Protein AF-A0A232EVD4-F1 (afdb_monomer)

pLDDT: mean 74.86, std 18.48, range [28.95, 96.19]

Foldseek 3Di:
DDDDDDDDDDDDDDDDDDDPVVVVVVVVVVVPDPPVVNVVLVVLVVLLVVLVVVLQVLCVVLLLQLPCPVPDPVSVVVNVVLLVLLLVVLVLLQVLLVVVVVPLLSNLLSNLSSLLSVLLSLLSVLSVVLSVLNCLLCPVLVVVLVVQCVDPVLSCLLSVCSVVLSVVLCVLLVVLVVVLCCVLVVLVVLLVVVVVLVVVVVVVVVVVVVVCVVCVVVVNNDDPVVVVVCCVNVVSVVVVVVCPPCSNHNRPGDDPDDDDRPDPVVVVVSVSVSVSSVSSSSSVSNSVSSLSSSVSSLSSLVSVLVVLVVPQDPPDPCNVVSVVVSVVSVVSSVSSVVSSCSSCVVSVLSCVLSVQSSVLSVVQVQQVVLVVVLVCLVPDPQVPPPDPVSVVVSVVVNPDDRPQDDDVVPDGRDVVVNVVSVVVSVVVVVVVVVVVVVVVVVVVD

InterPro domains:
  IPR004117 Olfactory receptor, insect [PF02949] (255-365)
  IPR004117 Olfactory receptor, insect [PF02949] (368-425)
  IPR004117 Olfactory receptor, insect [PTHR21137] (57-365)

Organism: NCBI:txid543379

Mean predicted aligned error: 14.46 Å

Sequence (445 aa):
MCEGHPDSMSSPLIPQHSSPQSIALRQSKSSTSKCPLKGVMEAKLAKYARYQNVVRRLLLFSGIWPHLEDTCRLYRVLTFSATFVIAALGTKIFAYCIDNIDHVSLFAKGMSVAFSFYTSVLKVLCYLVYRKDLVMLNDCLGRRFEDELKREDRRPLLLRSISVYTRFMYIVAGLTAAALVFYTLVPLMFIFKYKKLIQIYQARKSLVAQLRGLLRRKGKPTIPTFLKNYNFTARTRVFISKHTEPDNIPPQGRYPFAVEPGGRVYWCVCFVESISIVFVWNVVCSVDNAFGLHSFRMCGLLRSLADRFAKLQPDDPGYIVEMRDCVMTHQLLLRSKEALQRVYGLVVLWTYVTSAIIMCSILYQADQQSEECQNAIYTSNWPGSGDLRLMKDVLIIQSQRTIVLRANGFFIVSMEMFEKVARVARIIVNTTISYFFLLQAVEEK

Secondary structure (DSSP, 8-state):
-------------PPPPPPTHHHHHHHHSSSS---HHHHHHHHHHHHHHHHHHHHHHHHHHTT--TTTTSS-HHHHHHHHHHHHHHHHHHHHHHHHHHHTTT-HHHHHHHHHHHHHHHHHHHHHHHHHHTHHHHHIIIIIHHHHHHHHHHSTTTHHHHGGGHHHHHHHHHHHHHHHHHHHHHHHHHHHHHHHHHHHHHHHHHHHHHHHHHHHHHHHHTT--S--HHHHS-THHHHHHHHHHHHSSTTSS---PPPSS---TTSHHHHHHHHHHHHHHHHHHHHHHHHHHHHHHHHHHHHHHHHHHHHHHHH--TT-TTHHHHHHHHHHHHHHHHHHHHHHHHHHHHHHHHHHHHHHHHHHHHHHHHHHHHHHHHHHHHTSSGGGS--HHHHHHHHHHHTSPP---EETTTEE-SHHHHHHHHHHHHHHHHHHHHHHHHHHHHHT-

Radius of gyration: 35.61 Å; Cα contacts (8 Å, |Δi|>4): 275; chains: 1; bounding box: 92×67×139 Å

Nearest PDB structures (foldseek):
  7n6g-assembly1_3Q  TM=1.815E-01  e=6.193E-01  Chlamydomonas reinhardtii
  7sqc-assembly1_1J  TM=1.455E-01  e=8.382E-01  Chlamydomonas reinhardtii
  7x1w-assembly1_A  TM=1.530E-01  e=3.201E+00  Homo sapiens
  8tid-assembly1_C  TM=1.587E-01  e=3.973E+00  Tetrahymena thermophila

Structure (mmCIF, N/CA/C/O backbone):
data_AF-A0A232EVD4-F1
#
_entry.id   AF-A0A232EVD4-F1
#
loop_
_atom_site.group_PDB
_atom_site.id
_atom_site.type_symbol
_atom_site.label_atom_id
_atom_site.label_alt_id
_atom_site.label_comp_id
_atom_site.label_asym_id
_atom_site.label_entity_id
_atom_site.label_seq_id
_atom_site.pdbx_PDB_ins_code
_atom_site.Cartn_x
_atom_site.Cartn_y
_atom_site.Cartn_z
_atom_site.occupancy
_atom_site.B_iso_or_equiv
_atom_site.auth_seq_id
_atom_site.auth_comp_id
_atom_site.auth_asym_id
_atom_site.auth_atom_id
_atom_site.pdbx_PDB_model_num
ATOM 1 N N . MET A 1 1 ? -36.253 42.141 71.930 1.00 34.44 1 MET A N 1
ATOM 2 C CA . MET A 1 1 ? -36.792 43.499 71.727 1.00 34.44 1 MET A CA 1
ATOM 3 C C . MET A 1 1 ? -38.056 43.346 70.894 1.00 34.44 1 MET A C 1
ATOM 5 O O . MET A 1 1 ? -37.948 43.015 69.726 1.00 34.44 1 MET A O 1
ATOM 9 N N . CYS A 1 2 ? -39.187 43.461 71.592 1.00 31.09 2 CYS A N 1
ATOM 10 C CA . CYS A 1 2 ? -40.578 43.700 71.185 1.00 31.09 2 CYS A CA 1
ATOM 11 C C . CYS A 1 2 ? -41.295 42.798 70.153 1.00 31.09 2 CYS A C 1
ATOM 13 O O . CYS A 1 2 ? -40.899 42.668 69.001 1.00 31.09 2 CYS A O 1
ATOM 15 N N . GLU A 1 3 ? -42.407 42.243 70.646 1.00 30.56 3 GLU A N 1
ATOM 16 C CA . GLU A 1 3 ? -43.472 41.452 70.017 1.00 30.56 3 GLU A CA 1
ATOM 17 C C . GLU A 1 3 ? -44.400 42.259 69.082 1.00 30.56 3 GLU A C 1
ATOM 19 O O . GLU A 1 3 ? -44.455 43.485 69.178 1.00 30.56 3 GLU A O 1
ATOM 24 N N . GLY A 1 4 ? -45.232 41.553 68.290 1.00 28.95 4 GLY A N 1
ATOM 25 C CA . GLY A 1 4 ? -46.562 42.051 67.887 1.00 28.95 4 GLY A CA 1
ATOM 26 C C . GLY A 1 4 ? -47.154 41.542 66.554 1.00 28.95 4 GLY A C 1
ATOM 27 O O . GLY A 1 4 ? -46.957 42.197 65.545 1.00 28.95 4 GLY A O 1
ATOM 28 N N . HIS A 1 5 ? -47.856 40.395 66.598 1.00 30.91 5 HIS A N 1
ATOM 29 C CA . HIS A 1 5 ? -49.174 39.970 66.023 1.00 30.91 5 HIS A CA 1
ATOM 30 C C . HIS A 1 5 ? -49.820 40.575 64.708 1.00 30.91 5 HIS A C 1
ATOM 32 O O . HIS A 1 5 ? -49.232 41.458 64.104 1.00 30.91 5 HIS A O 1
ATOM 38 N N . PRO A 1 6 ? -50.969 40.063 64.162 1.00 46.19 6 PRO A N 1
ATOM 39 C CA . PRO A 1 6 ? -51.063 39.378 62.850 1.00 46.19 6 PRO A CA 1
ATOM 40 C C . PRO A 1 6 ? -52.051 39.982 61.793 1.00 46.19 6 PRO A C 1
ATOM 42 O O . PRO A 1 6 ? -52.660 41.022 62.012 1.00 46.19 6 PRO A O 1
ATOM 45 N N . ASP A 1 7 ? -52.217 39.240 60.681 1.00 30.05 7 ASP A N 1
ATOM 46 C CA . ASP A 1 7 ? -53.308 39.182 59.673 1.00 30.05 7 ASP A CA 1
ATOM 47 C C . ASP A 1 7 ? -53.546 40.312 58.638 1.00 30.05 7 ASP A C 1
ATOM 49 O O . ASP A 1 7 ? -53.978 41.415 58.951 1.00 30.05 7 ASP A O 1
ATOM 53 N N . SER A 1 8 ? -53.425 39.966 57.340 1.00 29.25 8 SER A N 1
ATOM 54 C CA . SER A 1 8 ? -54.457 40.242 56.310 1.00 29.25 8 SER A CA 1
ATOM 55 C C . SER A 1 8 ? -54.196 39.524 54.966 1.00 29.25 8 SER A C 1
ATOM 57 O O . SER A 1 8 ? -53.080 39.450 54.457 1.00 29.25 8 SER A O 1
ATOM 59 N N . MET A 1 9 ? -55.283 38.981 54.407 1.00 29.12 9 MET A N 1
ATOM 60 C CA . MET A 1 9 ? -55.438 38.299 53.114 1.00 29.12 9 MET A CA 1
ATOM 61 C C . MET A 1 9 ? -55.122 39.183 51.893 1.00 29.12 9 MET A C 1
ATOM 63 O O . MET A 1 9 ? -55.595 40.312 51.805 1.00 29.12 9 MET A O 1
ATOM 67 N N . SER A 1 10 ? -54.487 38.606 50.865 1.00 29.86 10 SER A N 1
ATOM 68 C CA . SER A 1 10 ? -54.728 38.971 49.456 1.00 29.86 10 SER A CA 1
ATOM 69 C C . SER A 1 10 ? -54.331 37.838 48.489 1.00 29.86 10 SER A C 1
ATOM 71 O O . SER A 1 10 ? -53.238 37.283 48.553 1.00 29.86 10 SER A O 1
ATOM 73 N N . SER A 1 11 ? -55.271 37.465 47.615 1.00 30.19 11 SER A N 1
ATOM 74 C CA . SER A 1 11 ? -55.182 36.420 46.578 1.00 30.19 11 SER A CA 1
ATOM 75 C C . SER A 1 11 ? -54.324 36.830 45.370 1.00 30.19 11 SER A C 1
ATOM 77 O O . SER A 1 11 ? -54.204 38.025 45.094 1.00 30.19 11 SER A O 1
ATOM 79 N N . PRO A 1 12 ? -53.896 35.865 44.525 1.00 33.97 12 PRO A N 1
ATOM 80 C CA . PRO A 1 12 ? -53.888 36.136 43.084 1.00 33.97 12 PRO A CA 1
ATOM 81 C C . PRO A 1 12 ? -54.391 34.994 42.171 1.00 33.97 12 PRO A C 1
ATOM 83 O O . PRO A 1 12 ? -53.989 33.840 42.271 1.00 33.97 12 PRO A O 1
ATOM 86 N N . LEU A 1 13 ? -55.272 35.420 41.258 1.00 30.92 13 LEU A N 1
ATOM 87 C CA . LEU A 1 13 ? -55.507 35.072 39.845 1.00 30.92 13 LEU A CA 1
ATOM 88 C C . LEU A 1 13 ? -55.206 33.669 39.258 1.00 30.92 13 LEU A C 1
ATOM 90 O O . LEU A 1 13 ? -54.075 33.203 39.166 1.00 30.92 13 LEU A O 1
ATOM 94 N N . ILE A 1 14 ? -56.270 33.126 38.655 1.00 31.11 14 ILE A N 1
ATOM 95 C CA . ILE A 1 14 ? -56.362 32.008 37.698 1.00 31.11 14 ILE A CA 1
ATOM 96 C C . ILE A 1 14 ? -55.798 32.419 36.314 1.00 31.11 14 ILE A C 1
ATOM 98 O O . ILE A 1 14 ? -56.108 33.525 35.863 1.00 31.11 14 ILE A O 1
ATOM 102 N N . PRO A 1 15 ? -55.080 31.554 35.563 1.00 34.56 15 PRO A N 1
ATOM 103 C CA . PRO A 1 15 ? -54.755 31.807 34.160 1.00 34.56 15 PRO A CA 1
ATOM 104 C C . PRO A 1 15 ? -55.830 31.276 33.194 1.00 34.56 15 PRO A C 1
ATOM 106 O O . PRO A 1 15 ? -56.307 30.147 33.308 1.00 34.56 15 PRO A O 1
ATOM 109 N N . GLN A 1 16 ? -56.183 32.112 32.213 1.00 31.11 16 GLN A N 1
ATOM 110 C CA . GLN A 1 16 ? -57.160 31.839 31.158 1.00 31.11 16 GLN A CA 1
ATOM 111 C C . GLN A 1 16 ? -56.674 30.843 30.087 1.00 31.11 16 GLN A C 1
ATOM 113 O O . GLN A 1 16 ? -55.504 30.792 29.707 1.00 31.11 16 GLN A O 1
ATOM 118 N N . HIS A 1 17 ? -57.653 30.100 29.569 1.00 36.91 17 HIS A N 1
ATOM 119 C CA . HIS A 1 17 ? -57.640 29.168 28.440 1.00 36.91 17 HIS A CA 1
ATOM 120 C C . HIS A 1 17 ? -56.972 29.732 27.166 1.00 36.91 17 HIS A C 1
ATOM 122 O O . HIS A 1 17 ? -57.356 30.790 26.670 1.00 36.91 17 HIS A O 1
ATOM 128 N N . SER A 1 18 ? -56.042 28.979 26.568 1.00 32.09 18 SER A N 1
ATOM 129 C CA . SER A 1 18 ? -55.490 29.241 25.227 1.00 32.09 18 SER A CA 1
ATOM 130 C C . SER A 1 18 ? -56.199 28.391 24.160 1.00 32.09 18 SER A C 1
ATOM 132 O O . SER A 1 18 ? -56.561 27.239 24.400 1.00 32.09 18 SER A O 1
ATOM 134 N N . SER A 1 19 ? -56.460 28.986 22.989 1.00 38.88 19 SER A N 1
ATOM 135 C CA . SER A 1 19 ? -57.343 28.437 21.949 1.00 38.88 19 SER A CA 1
ATOM 136 C C . SER A 1 19 ? -56.671 27.389 21.026 1.00 38.88 19 SER A C 1
ATOM 138 O O . SER A 1 19 ? -55.455 27.455 20.791 1.00 38.88 19 SER A O 1
ATOM 140 N N . PRO A 1 20 ? -57.444 26.456 20.422 1.00 41.91 20 PRO A N 1
ATOM 141 C CA . PRO A 1 20 ? -56.928 25.300 19.664 1.00 41.91 20 PRO A CA 1
ATOM 142 C C . PRO A 1 20 ? -56.187 25.632 18.357 1.00 41.91 20 PRO A C 1
ATOM 144 O O . PRO A 1 20 ? -55.431 24.809 17.842 1.00 41.91 20 PRO A O 1
ATOM 147 N N . GLN A 1 21 ? -56.365 26.837 17.806 1.00 35.56 21 GLN A N 1
ATOM 148 C CA . GLN A 1 21 ? -55.749 27.232 16.530 1.00 35.56 21 GLN A CA 1
ATOM 149 C C . GLN A 1 21 ? -54.246 27.542 16.660 1.00 35.56 21 GLN A C 1
ATOM 151 O O . GLN A 1 21 ? -53.493 27.398 15.696 1.00 35.56 21 GLN A O 1
ATOM 156 N N . SER A 1 22 ? -53.778 27.887 17.865 1.00 36.31 22 SER A N 1
ATOM 157 C CA . SER A 1 22 ? -52.359 28.164 18.138 1.00 36.31 22 SER A CA 1
ATOM 158 C C . SER A 1 22 ? -51.483 26.900 18.149 1.00 36.31 22 SER A C 1
ATOM 160 O O . SER A 1 22 ? -50.285 26.966 17.867 1.00 36.31 22 SER A O 1
ATOM 162 N N . ILE A 1 23 ? -52.086 25.734 18.407 1.00 44.31 23 ILE A N 1
ATOM 1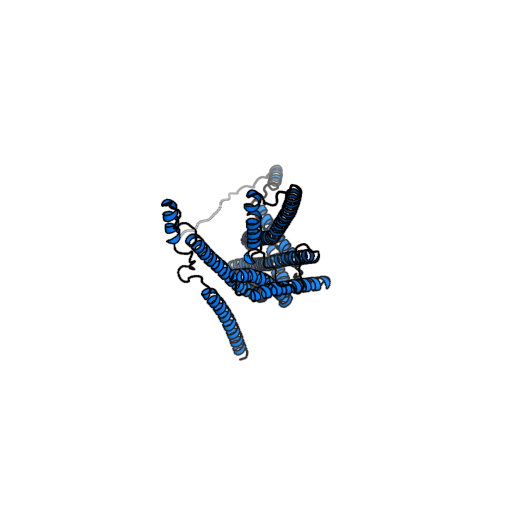63 C CA . ILE A 1 23 ? -51.396 24.439 18.476 1.00 44.31 23 ILE A CA 1
ATOM 164 C C . ILE A 1 23 ? -51.203 23.857 17.066 1.00 44.31 23 ILE A C 1
ATOM 166 O O . ILE A 1 23 ? -50.117 23.367 16.745 1.00 44.31 23 ILE A O 1
ATOM 170 N N . ALA A 1 24 ? -52.195 24.005 16.181 1.00 37.28 24 ALA A N 1
ATOM 171 C CA . ALA A 1 24 ? -52.121 23.516 14.801 1.00 37.28 24 ALA A CA 1
ATOM 172 C C . ALA A 1 24 ? -51.060 24.256 13.957 1.00 37.28 24 ALA A C 1
ATOM 174 O O . ALA A 1 24 ? -50.328 23.631 13.186 1.00 37.28 24 ALA A O 1
ATOM 175 N N . LEU A 1 25 ? -50.884 25.571 14.157 1.00 35.69 25 LEU A N 1
ATOM 176 C CA . LEU A 1 25 ? -49.838 26.343 13.467 1.00 35.69 25 LEU A CA 1
ATOM 177 C C . LEU A 1 25 ? -48.421 26.085 14.013 1.00 35.69 25 LEU A C 1
ATOM 179 O O . LEU A 1 25 ? -47.433 26.336 13.318 1.00 35.69 25 LEU A O 1
ATOM 183 N N . ARG A 1 26 ? -48.302 25.566 15.243 1.00 36.09 26 ARG A N 1
ATOM 184 C CA . ARG A 1 26 ? -47.016 25.158 15.835 1.00 36.09 26 ARG A CA 1
ATOM 185 C C . ARG A 1 26 ? -46.568 23.776 15.363 1.00 36.09 26 ARG A C 1
ATOM 187 O O . ARG A 1 26 ? -45.366 23.546 15.257 1.00 36.09 26 ARG A O 1
ATOM 194 N N . GLN A 1 27 ? -47.504 22.891 15.017 1.00 35.00 27 GLN A N 1
ATOM 195 C CA . GLN A 1 27 ? -47.189 21.562 14.484 1.00 35.00 27 GLN A CA 1
ATOM 196 C C . GLN A 1 27 ? -46.859 21.569 12.978 1.00 35.00 27 GLN A C 1
ATOM 198 O O . GLN A 1 27 ? -46.039 20.762 12.540 1.00 35.00 27 GLN A O 1
ATOM 203 N N . SER A 1 28 ? -47.381 22.514 12.181 1.00 29.77 28 SER A N 1
ATOM 204 C CA . SER A 1 28 ? -47.003 22.607 10.754 1.00 29.77 28 SER A CA 1
ATOM 205 C C . SER A 1 28 ? -45.659 23.315 10.505 1.00 29.77 28 SER A C 1
ATOM 207 O O . SER A 1 28 ? -45.018 23.079 9.483 1.00 29.77 28 SER A O 1
ATOM 209 N N . LYS A 1 29 ? -45.166 24.121 11.461 1.00 30.98 29 LYS A N 1
ATOM 210 C CA . LYS A 1 29 ? -43.832 24.755 11.387 1.00 30.98 29 LYS A CA 1
ATOM 211 C C . LYS A 1 29 ? -42.688 23.913 11.969 1.00 30.98 29 LYS A C 1
ATOM 213 O O . LYS A 1 29 ? -41.529 24.249 11.737 1.00 30.98 29 LYS A O 1
ATOM 218 N N . SER A 1 30 ? -42.964 22.806 12.669 1.00 31.14 30 SER A N 1
ATOM 219 C CA . SER A 1 30 ? -41.910 21.904 13.176 1.00 31.14 30 SER A CA 1
ATOM 220 C C . SER A 1 30 ? -41.488 20.815 12.179 1.00 31.14 30 SER A C 1
ATOM 222 O O . SER A 1 30 ? -40.559 20.061 12.458 1.00 31.14 30 SER A O 1
ATOM 224 N N . SER A 1 31 ? -42.142 20.721 11.018 1.00 34.44 31 SER A N 1
ATOM 225 C CA . SER A 1 31 ? -41.886 19.695 9.995 1.00 34.44 31 SER A CA 1
ATOM 226 C C . SER A 1 31 ? -41.084 20.200 8.784 1.00 34.44 31 SER A C 1
ATOM 228 O O . SER A 1 31 ? -40.715 19.406 7.922 1.00 34.44 31 SER A O 1
ATOM 230 N N . THR A 1 32 ? -40.712 21.485 8.741 1.00 38.81 32 THR A N 1
ATOM 231 C CA . THR A 1 32 ? -39.927 22.088 7.639 1.00 38.81 32 THR A CA 1
ATOM 232 C C . THR A 1 32 ? -38.663 22.837 8.073 1.00 38.81 32 THR A C 1
ATOM 234 O O . THR A 1 32 ? -38.010 23.473 7.251 1.00 38.81 32 THR A O 1
ATOM 237 N N . SER A 1 33 ? -38.220 22.680 9.324 1.00 39.44 33 SER A N 1
ATOM 238 C CA . SER A 1 33 ? -36.863 23.056 9.744 1.00 39.44 33 SER A CA 1
ATOM 239 C C . SER A 1 33 ? -36.012 21.797 9.907 1.00 39.44 33 SER A C 1
ATOM 241 O O . SER A 1 33 ? -35.891 21.224 10.991 1.00 39.44 33 SER A O 1
ATOM 243 N N . LYS A 1 34 ? -35.416 21.323 8.805 1.00 45.66 34 LYS A N 1
ATOM 244 C CA . LYS A 1 34 ? -34.274 20.403 8.889 1.00 45.66 34 LYS A CA 1
ATOM 245 C C . LYS A 1 34 ? -33.163 21.150 9.623 1.00 45.66 34 LYS A C 1
ATOM 247 O O . LYS A 1 34 ? -32.471 21.965 9.022 1.00 45.66 34 LYS A O 1
ATOM 252 N N . CYS A 1 35 ? -33.012 20.885 10.919 1.00 46.53 35 CYS A N 1
ATOM 253 C CA . CYS A 1 35 ? -31.934 21.445 11.723 1.00 46.53 35 CYS A CA 1
ATOM 254 C C . CYS A 1 35 ? -30.597 21.178 10.993 1.00 46.53 35 CYS A C 1
ATOM 256 O O . CYS A 1 35 ? -30.281 20.005 10.750 1.00 46.53 35 CYS A O 1
ATOM 258 N N . PRO A 1 36 ? -29.824 22.209 10.595 1.00 62.56 36 PRO A N 1
ATOM 259 C CA . PRO A 1 36 ? -28.651 22.046 9.728 1.00 62.56 36 PRO A CA 1
ATOM 260 C C . PRO A 1 36 ? -27.620 21.071 10.317 1.00 62.56 36 PRO A C 1
ATOM 262 O O . PRO A 1 36 ? -26.922 20.370 9.587 1.00 62.56 36 PRO A O 1
ATOM 265 N N . LEU A 1 37 ? -27.595 20.937 11.646 1.00 71.31 37 LEU A N 1
ATOM 266 C CA . LEU A 1 37 ? -26.745 20.000 12.375 1.00 71.31 37 LEU A CA 1
ATOM 267 C C . LEU A 1 37 ? -27.125 18.520 12.158 1.00 71.31 37 LEU A C 1
ATOM 269 O O . LEU A 1 37 ? -26.240 17.666 12.072 1.00 71.31 37 LEU A O 1
ATOM 273 N N . LYS A 1 38 ? -28.422 18.211 12.012 1.00 78.56 38 LYS A N 1
ATOM 274 C CA . LYS A 1 38 ? -28.914 16.842 11.780 1.00 78.56 38 LYS A CA 1
ATOM 275 C C . LYS A 1 38 ? -28.500 16.341 10.395 1.00 78.56 38 LYS A C 1
ATOM 277 O O . LYS A 1 38 ? -27.940 15.252 10.282 1.00 78.56 38 LYS A O 1
ATOM 282 N N . GLY A 1 39 ? -28.644 17.184 9.369 1.00 84.62 39 GLY A N 1
ATOM 283 C CA . GLY A 1 39 ? -28.197 16.866 8.007 1.00 84.62 39 GLY A CA 1
ATOM 284 C C . GLY A 1 39 ? -26.681 16.643 7.907 1.00 84.62 39 GLY A C 1
ATOM 285 O O . GLY A 1 39 ? -26.225 15.725 7.225 1.00 84.62 39 GLY A O 1
ATOM 286 N N . VAL A 1 40 ? -25.880 17.422 8.646 1.00 87.44 40 VAL A N 1
ATOM 287 C CA . VAL A 1 40 ? -24.420 17.223 8.715 1.00 87.44 40 VAL A CA 1
ATOM 288 C C . VAL A 1 40 ? -24.062 15.883 9.370 1.00 87.44 40 VAL A C 1
ATOM 290 O O . VAL A 1 40 ? -23.128 15.214 8.918 1.00 87.44 40 VAL A O 1
ATOM 293 N N . MET A 1 41 ? -24.786 15.469 10.415 1.00 91.44 41 MET A N 1
ATOM 294 C CA . MET A 1 41 ? -24.545 14.191 11.090 1.00 91.44 41 MET A CA 1
ATOM 295 C C . MET A 1 41 ? -24.909 12.991 10.213 1.00 91.44 41 MET A C 1
ATOM 297 O O . MET A 1 41 ? -24.113 12.061 10.085 1.00 91.44 41 MET A O 1
ATOM 301 N N . GLU A 1 42 ? -26.068 13.034 9.556 1.00 91.12 42 GLU A N 1
ATOM 302 C CA . GLU A 1 42 ? -26.502 12.006 8.602 1.00 91.12 42 GLU A CA 1
ATOM 303 C C . GLU A 1 42 ? -25.490 11.850 7.457 1.00 91.12 42 GLU A C 1
ATOM 305 O O . GLU A 1 42 ? -25.105 10.734 7.102 1.00 91.12 42 GLU A O 1
ATOM 310 N N . ALA A 1 43 ? -24.941 12.961 6.953 1.00 92.81 43 ALA A N 1
ATOM 311 C CA . ALA A 1 43 ? -23.877 12.926 5.954 1.00 92.81 43 ALA A CA 1
ATOM 312 C C . ALA A 1 43 ? -22.585 12.263 6.474 1.00 92.81 43 ALA A C 1
ATOM 314 O O . ALA A 1 43 ? -21.901 11.564 5.723 1.00 92.81 43 ALA A O 1
ATOM 315 N N . LYS A 1 44 ? -22.222 12.459 7.751 1.00 93.38 44 LYS A N 1
ATOM 316 C CA . LYS A 1 44 ? -21.062 11.790 8.368 1.00 93.38 44 LYS A CA 1
ATOM 317 C C . LYS A 1 44 ? -21.290 10.287 8.547 1.00 93.38 44 LYS A C 1
ATOM 319 O O . LYS A 1 44 ? -20.378 9.515 8.256 1.00 93.38 44 LYS A O 1
ATOM 324 N N . LEU A 1 45 ? -22.488 9.879 8.966 1.00 94.19 45 LEU A N 1
ATOM 325 C CA . LEU A 1 45 ? -22.882 8.469 9.060 1.00 94.19 45 LEU A CA 1
ATOM 326 C C . LEU A 1 45 ? -22.822 7.790 7.687 1.00 94.19 45 LEU A C 1
ATOM 328 O O . LEU A 1 45 ? -22.201 6.739 7.541 1.00 94.19 45 LEU A O 1
ATOM 332 N N . ALA A 1 46 ? -23.365 8.440 6.654 1.00 94.31 46 ALA A N 1
ATOM 333 C CA . ALA A 1 46 ? -23.304 7.944 5.282 1.00 94.31 46 ALA A CA 1
ATOM 334 C C . ALA A 1 46 ? -21.858 7.810 4.769 1.00 94.31 46 ALA A C 1
ATOM 336 O O . ALA A 1 46 ? -21.528 6.834 4.091 1.00 94.31 46 ALA A O 1
ATOM 337 N N . LYS A 1 47 ? -20.968 8.756 5.113 1.00 94.75 47 LYS A N 1
ATOM 338 C CA . LYS A 1 47 ? -19.531 8.661 4.791 1.00 94.75 47 LYS A CA 1
ATOM 339 C C . LYS A 1 47 ? -18.876 7.458 5.460 1.00 94.75 47 LYS A C 1
ATOM 341 O O . LYS A 1 47 ? -18.143 6.739 4.789 1.00 94.75 47 LYS A O 1
ATOM 346 N N . TYR A 1 48 ? -19.155 7.226 6.740 1.00 95.12 48 TYR A N 1
ATOM 347 C CA . TYR A 1 48 ? -18.632 6.072 7.468 1.00 95.12 48 TYR A CA 1
ATOM 348 C C . TYR A 1 48 ? -19.127 4.744 6.877 1.00 95.12 48 TYR A C 1
ATOM 350 O O . TYR A 1 48 ? -18.307 3.889 6.544 1.00 95.12 48 TYR A O 1
ATOM 358 N N . ALA A 1 49 ? -20.432 4.611 6.624 1.00 94.44 49 ALA A N 1
ATOM 359 C CA . ALA A 1 49 ? -21.000 3.421 5.991 1.00 94.44 49 ALA A CA 1
ATOM 360 C C . ALA A 1 49 ? -20.388 3.164 4.602 1.00 94.44 49 ALA A C 1
ATOM 362 O O . ALA A 1 49 ? -20.049 2.032 4.253 1.00 94.44 49 ALA A O 1
ATOM 363 N N . ARG A 1 50 ? -20.182 4.224 3.806 1.00 94.69 50 ARG A N 1
ATOM 364 C CA . ARG A 1 50 ? -19.503 4.121 2.508 1.00 94.69 50 ARG A CA 1
ATOM 365 C C . ARG A 1 50 ? -18.053 3.669 2.666 1.00 94.69 50 ARG A C 1
ATOM 367 O O . ARG A 1 50 ? -17.636 2.783 1.929 1.00 94.69 50 ARG A O 1
ATOM 374 N N . TYR A 1 51 ? -17.311 4.241 3.613 1.00 94.25 51 TYR A N 1
ATOM 375 C CA . TYR A 1 51 ? -15.922 3.866 3.878 1.00 94.25 51 TYR A CA 1
ATOM 376 C C . TYR A 1 51 ? -15.811 2.375 4.231 1.00 94.25 51 TYR A C 1
ATOM 378 O O . TYR A 1 51 ? -15.079 1.635 3.574 1.00 94.25 51 TYR A O 1
ATOM 386 N N . GLN A 1 52 ? -16.619 1.904 5.181 1.00 94.25 52 GLN A N 1
ATOM 387 C CA . GLN A 1 52 ? -16.657 0.496 5.572 1.00 94.25 52 GLN A CA 1
ATOM 388 C C . GLN A 1 52 ? -17.012 -0.428 4.400 1.00 94.25 52 GLN A C 1
ATOM 390 O O . GLN A 1 52 ? -16.367 -1.459 4.207 1.00 94.25 52 GLN A O 1
ATOM 395 N N . ASN A 1 53 ? -18.005 -0.057 3.588 1.00 93.94 53 ASN A N 1
ATOM 396 C CA . ASN A 1 53 ? -18.417 -0.853 2.433 1.00 93.94 53 ASN A CA 1
ATOM 397 C C . ASN A 1 53 ? -17.337 -0.925 1.349 1.00 93.94 53 ASN A C 1
ATOM 399 O O . ASN A 1 53 ? -17.141 -1.989 0.763 1.00 93.94 53 ASN A O 1
ATOM 403 N N . VAL A 1 54 ? -16.629 0.176 1.083 1.00 93.50 54 VAL A N 1
ATOM 404 C CA . VAL A 1 54 ? -15.519 0.200 0.120 1.00 93.50 54 VAL A CA 1
ATOM 405 C C . VAL A 1 54 ? -14.392 -0.713 0.593 1.00 93.50 54 VAL A C 1
ATOM 407 O O . VAL A 1 54 ? -13.987 -1.597 -0.156 1.00 93.50 54 VAL A O 1
ATOM 410 N N . VAL A 1 55 ? -13.950 -0.576 1.846 1.00 94.06 55 VAL A N 1
ATOM 411 C CA . VAL A 1 55 ? -12.898 -1.429 2.426 1.00 94.06 55 VAL A CA 1
ATOM 412 C C . VAL A 1 55 ? -13.295 -2.903 2.378 1.00 94.06 55 VAL A C 1
ATOM 414 O O . VAL A 1 55 ? -12.516 -3.736 1.920 1.00 94.06 55 VAL A O 1
ATOM 417 N N . ARG A 1 56 ? -14.533 -3.228 2.773 1.00 93.50 56 ARG A N 1
ATOM 418 C CA . ARG A 1 56 ? -15.052 -4.600 2.721 1.00 93.50 56 ARG A CA 1
ATOM 419 C C . ARG A 1 56 ? -15.041 -5.163 1.302 1.00 93.50 56 ARG A C 1
ATOM 421 O O . ARG A 1 56 ? -14.594 -6.287 1.109 1.00 93.50 56 ARG A O 1
ATOM 428 N N . ARG A 1 57 ? -15.511 -4.407 0.305 1.00 92.56 57 ARG A N 1
ATOM 429 C CA . ARG A 1 57 ? -15.511 -4.851 -1.101 1.00 92.56 57 ARG A CA 1
ATOM 430 C C . ARG A 1 57 ? -14.099 -5.049 -1.643 1.00 92.56 57 ARG A C 1
ATOM 432 O O . ARG A 1 57 ? -13.874 -6.020 -2.353 1.00 92.56 57 ARG A O 1
ATOM 439 N N . LEU A 1 58 ? -13.164 -4.165 -1.296 1.00 92.62 58 LEU A N 1
ATOM 440 C CA . LEU A 1 58 ? -11.767 -4.284 -1.710 1.00 92.62 58 LEU A CA 1
ATOM 441 C C . LEU A 1 58 ? -11.110 -5.532 -1.099 1.00 92.62 58 LEU A C 1
ATOM 443 O O . LEU A 1 58 ? -10.515 -6.312 -1.829 1.00 92.62 58 LEU A O 1
ATOM 447 N N . LEU A 1 59 ? -11.291 -5.777 0.202 1.00 92.06 59 LEU A N 1
ATOM 448 C CA . LEU A 1 59 ? -10.781 -6.983 0.875 1.00 92.06 59 LEU A CA 1
ATOM 449 C C . LEU A 1 59 ? -11.435 -8.281 0.383 1.00 92.06 59 LEU A C 1
ATOM 451 O O . LEU A 1 59 ? -10.806 -9.339 0.373 1.00 92.06 59 LEU A O 1
ATOM 455 N N . LEU A 1 60 ? -12.714 -8.214 0.001 1.00 90.12 60 LEU A N 1
ATOM 456 C CA . LEU A 1 60 ? -13.377 -9.330 -0.657 1.00 90.12 60 LEU A CA 1
ATOM 457 C C . LEU A 1 60 ? -12.752 -9.562 -2.026 1.00 90.12 60 LEU A C 1
ATOM 459 O O . LEU A 1 60 ? -12.349 -10.681 -2.284 1.00 90.12 60 LEU A O 1
ATOM 463 N N . PHE A 1 61 ? -12.586 -8.546 -2.871 1.00 88.56 61 PHE A N 1
ATOM 464 C CA . PHE A 1 61 ? -11.985 -8.714 -4.199 1.00 88.56 61 PHE A CA 1
ATOM 465 C C . PHE A 1 61 ? -10.562 -9.297 -4.153 1.00 88.56 61 PHE A C 1
ATOM 467 O O . PHE A 1 61 ? -10.223 -10.122 -4.995 1.00 88.56 61 PHE A O 1
ATOM 474 N N . SER A 1 62 ? -9.753 -8.938 -3.151 1.00 88.38 62 SER A N 1
ATOM 475 C CA . SER A 1 62 ? -8.418 -9.522 -2.951 1.00 88.38 62 SER A CA 1
ATOM 476 C C . SER A 1 62 ? -8.421 -10.927 -2.338 1.00 88.38 62 SER A C 1
ATOM 478 O O . SER A 1 62 ? -7.387 -11.589 -2.323 1.00 88.38 62 SER A O 1
ATOM 480 N N . GLY A 1 63 ? -9.556 -11.400 -1.819 1.00 87.69 63 GLY A N 1
ATOM 481 C CA . GLY A 1 63 ? -9.660 -12.724 -1.209 1.00 87.69 63 GLY A CA 1
ATOM 482 C C . GLY A 1 63 ? -8.999 -12.878 0.143 1.00 87.69 63 GLY A C 1
ATOM 483 O O . GLY A 1 63 ? -8.600 -13.983 0.508 1.00 87.69 63 GLY A O 1
ATOM 484 N N . ILE A 1 64 ? -8.947 -11.782 0.899 1.00 89.25 64 ILE A N 1
ATOM 485 C CA . ILE A 1 64 ? -8.278 -11.706 2.200 1.00 89.25 64 ILE A CA 1
ATOM 486 C C . ILE A 1 64 ? -9.252 -11.299 3.324 1.00 89.25 64 ILE A C 1
ATOM 488 O O . ILE A 1 64 ? -8.851 -10.971 4.440 1.00 89.25 64 ILE A O 1
ATOM 492 N N . TRP A 1 65 ? -10.561 -11.293 3.054 1.00 90.44 65 TRP A N 1
ATOM 493 C CA . TRP A 1 65 ? -11.551 -10.953 4.074 1.00 90.44 65 TRP A CA 1
ATOM 494 C C . TRP A 1 65 ? -11.556 -11.988 5.226 1.00 90.44 65 TRP A C 1
ATOM 496 O O . TRP A 1 65 ? -11.544 -13.193 4.968 1.00 90.44 65 TRP A O 1
ATOM 506 N N . PRO A 1 66 ? -11.618 -11.576 6.510 1.00 82.81 66 PRO A N 1
ATOM 507 C CA . PRO A 1 66 ? -11.374 -12.493 7.629 1.00 82.81 66 PRO A CA 1
ATOM 508 C C . PRO A 1 66 ? -12.420 -13.606 7.775 1.00 82.81 66 PRO A C 1
ATOM 510 O O . PRO A 1 66 ? -12.079 -14.716 8.169 1.00 82.81 66 PRO A O 1
ATOM 513 N N . HIS A 1 67 ? -13.679 -13.360 7.409 1.00 77.62 67 HIS A N 1
ATOM 514 C CA . HIS A 1 67 ? -14.802 -14.292 7.618 1.00 77.62 67 HIS A CA 1
ATOM 515 C C . HIS A 1 67 ? -14.972 -15.357 6.509 1.00 77.62 67 HIS A C 1
ATOM 517 O O . HIS A 1 67 ? -16.053 -15.889 6.294 1.00 77.62 67 HIS A O 1
ATOM 523 N N . LEU A 1 68 ? -13.900 -15.680 5.783 1.00 65.31 68 LEU A N 1
ATOM 524 C CA . LEU A 1 68 ? -13.909 -16.607 4.643 1.00 65.31 68 LEU A CA 1
ATOM 525 C C . LEU A 1 68 ? -14.019 -18.112 4.986 1.00 65.31 68 LEU A C 1
ATOM 527 O O . LEU A 1 68 ? -13.583 -18.969 4.214 1.00 65.31 68 LEU A O 1
ATOM 531 N N . GLU A 1 69 ? -14.520 -18.468 6.168 1.00 56.66 69 GLU A N 1
ATOM 532 C CA . GLU A 1 69 ? -14.722 -19.876 6.547 1.00 56.66 69 GLU A CA 1
ATOM 533 C C . GLU A 1 69 ? -16.003 -20.460 5.963 1.00 56.66 69 GLU A C 1
ATOM 535 O O . GLU A 1 69 ? -15.974 -21.592 5.486 1.00 56.66 69 GLU A O 1
ATOM 540 N N . ASP A 1 70 ? -17.051 -19.647 5.849 1.00 57.34 70 ASP A N 1
ATOM 541 C CA . ASP A 1 70 ? -18.348 -20.087 5.324 1.00 57.34 70 ASP A CA 1
ATOM 542 C C . ASP A 1 70 ? -18.431 -20.044 3.789 1.00 57.34 70 ASP A C 1
ATOM 544 O O . ASP A 1 70 ? -19.410 -20.480 3.188 1.00 57.34 70 ASP A O 1
ATOM 548 N N . THR A 1 71 ? -17.407 -19.507 3.117 1.00 57.84 71 THR A N 1
ATOM 549 C CA . THR A 1 71 ? -17.378 -19.329 1.658 1.00 57.84 71 THR A CA 1
ATOM 550 C C . THR A 1 71 ? -16.321 -20.217 1.000 1.00 57.84 71 THR A C 1
ATOM 552 O O . THR A 1 71 ? -15.183 -20.308 1.451 1.00 57.84 71 THR A O 1
ATOM 555 N N . CYS A 1 72 ? -16.742 -20.892 -0.077 1.00 61.44 72 CYS A N 1
ATOM 556 C CA . CYS A 1 72 ? -16.023 -21.843 -0.933 1.00 61.44 72 CYS A CA 1
ATOM 557 C C . CYS A 1 72 ? -14.481 -21.853 -0.836 1.00 61.44 72 CYS A C 1
ATOM 559 O O . CYS A 1 72 ? -13.819 -20.851 -1.110 1.00 61.44 72 CYS A O 1
ATOM 561 N N . ARG A 1 73 ? -13.897 -23.049 -0.627 1.00 71.69 73 ARG A N 1
ATOM 562 C CA . ARG A 1 73 ? -12.436 -23.317 -0.672 1.00 71.69 73 ARG A CA 1
ATOM 563 C C . ARG A 1 73 ? -11.739 -22.722 -1.908 1.00 71.69 73 ARG A C 1
ATOM 565 O O . ARG A 1 73 ? -10.577 -22.331 -1.821 1.00 71.69 73 ARG A O 1
ATOM 572 N N . LEU A 1 74 ? -12.466 -22.609 -3.023 1.00 75.31 74 LEU A N 1
ATOM 573 C CA . LEU A 1 74 ? -12.044 -21.969 -4.274 1.00 75.31 74 LEU A CA 1
ATOM 574 C C . LEU A 1 74 ? -11.432 -20.576 -4.081 1.00 75.31 74 LEU A C 1
ATOM 576 O O . LEU A 1 74 ? -10.434 -20.265 -4.721 1.00 75.31 74 LEU A O 1
ATOM 580 N N . TYR A 1 75 ? -11.976 -19.753 -3.182 1.00 78.56 75 TYR A N 1
ATOM 581 C CA . TYR A 1 75 ? -11.497 -18.380 -3.020 1.00 78.56 75 TYR A CA 1
ATOM 582 C C . TYR A 1 75 ? -10.107 -18.317 -2.384 1.00 78.56 75 TYR A C 1
ATOM 584 O O . TYR A 1 75 ? -9.279 -17.505 -2.779 1.00 78.56 75 TYR A O 1
ATOM 592 N N . ARG A 1 76 ? -9.808 -19.233 -1.451 1.00 77.75 76 ARG A N 1
ATOM 593 C CA . ARG A 1 76 ? -8.462 -19.341 -0.868 1.00 77.75 76 ARG A CA 1
ATOM 594 C C . ARG A 1 76 ? -7.456 -19.815 -1.903 1.00 77.75 76 ARG A C 1
ATOM 596 O O . ARG A 1 76 ? -6.381 -19.237 -2.000 1.00 77.75 76 ARG A O 1
ATOM 603 N N . VAL A 1 77 ? -7.814 -20.837 -2.685 1.00 83.81 77 VAL A N 1
ATOM 604 C CA . VAL A 1 77 ? -6.957 -21.344 -3.768 1.00 83.81 77 VAL A CA 1
ATOM 605 C C . VAL A 1 77 ? -6.650 -20.226 -4.764 1.00 83.81 77 VAL A C 1
ATOM 607 O O . VAL A 1 77 ? -5.494 -20.058 -5.145 1.00 83.81 77 VAL A O 1
ATOM 610 N N . LEU A 1 78 ? -7.645 -19.403 -5.107 1.00 85.44 78 LEU A N 1
ATOM 611 C CA . LEU A 1 78 ? -7.457 -18.242 -5.971 1.00 85.44 78 LEU A CA 1
ATOM 612 C C . LEU A 1 78 ? -6.466 -17.232 -5.366 1.00 85.44 78 LEU A C 1
ATOM 614 O O . LEU A 1 78 ? -5.494 -16.885 -6.034 1.00 85.44 78 LEU A O 1
ATOM 618 N N . THR A 1 79 ? -6.632 -16.826 -4.103 1.00 88.44 79 THR A N 1
ATOM 619 C CA . THR A 1 79 ? -5.704 -15.896 -3.427 1.00 88.44 79 THR A CA 1
ATOM 620 C C . THR A 1 79 ? -4.279 -16.447 -3.347 1.00 88.44 79 THR A C 1
ATOM 622 O O . THR A 1 79 ? -3.323 -15.721 -3.628 1.00 88.44 79 THR A O 1
ATOM 625 N N . PHE A 1 80 ? -4.109 -17.731 -3.010 1.00 89.38 80 PHE A N 1
ATOM 626 C CA . PHE A 1 80 ? -2.792 -18.376 -2.982 1.00 89.38 80 PHE A CA 1
ATOM 627 C C . PHE A 1 80 ? -2.159 -18.432 -4.372 1.00 89.38 80 PHE A C 1
ATOM 629 O O . PHE A 1 80 ? -0.990 -18.081 -4.520 1.00 89.38 80 PHE A O 1
ATOM 636 N N . SER A 1 81 ? -2.932 -18.801 -5.397 1.00 90.38 81 SER A N 1
ATOM 637 C CA . SER A 1 81 ? -2.444 -18.839 -6.778 1.00 90.38 81 SER A CA 1
ATOM 638 C C . SER A 1 81 ? -2.019 -17.453 -7.275 1.00 90.38 81 SER A C 1
ATOM 640 O O . SER A 1 81 ? -0.928 -17.310 -7.823 1.00 90.38 81 SER A O 1
ATOM 642 N N . ALA A 1 82 ? -2.809 -16.410 -7.003 1.00 91.94 82 ALA A N 1
ATOM 643 C CA . ALA A 1 82 ? -2.482 -15.036 -7.371 1.00 91.94 82 ALA A CA 1
ATOM 644 C C . ALA A 1 82 ? -1.222 -14.541 -6.641 1.00 91.94 82 ALA A C 1
ATOM 646 O O . ALA A 1 82 ? -0.351 -13.921 -7.251 1.00 91.94 82 ALA A O 1
ATOM 647 N N . THR A 1 83 ? -1.085 -14.878 -5.356 1.00 92.44 83 THR A N 1
ATOM 648 C CA . THR A 1 83 ? 0.095 -14.533 -4.548 1.00 92.44 83 THR A CA 1
ATOM 649 C C . THR A 1 83 ? 1.353 -15.222 -5.074 1.00 92.44 83 THR A C 1
ATOM 651 O O . THR A 1 83 ? 2.396 -14.581 -5.185 1.00 92.44 83 THR A O 1
ATOM 654 N N . PHE A 1 84 ? 1.257 -16.497 -5.461 1.00 93.88 84 PHE A N 1
ATOM 655 C CA . PHE A 1 84 ? 2.362 -17.234 -6.074 1.00 93.88 84 PHE A CA 1
ATOM 656 C C . PHE A 1 84 ? 2.797 -16.609 -7.404 1.00 93.88 84 PHE A C 1
ATOM 658 O O . PHE A 1 84 ? 3.989 -16.396 -7.618 1.00 93.88 84 PHE A O 1
ATOM 665 N N . VAL A 1 85 ? 1.845 -16.243 -8.270 1.00 93.19 85 VAL A N 1
ATOM 666 C CA . VAL A 1 85 ? 2.145 -15.564 -9.542 1.00 93.19 85 VAL A CA 1
ATOM 667 C C . VAL A 1 85 ? 2.879 -14.243 -9.296 1.00 93.19 85 VAL A C 1
ATOM 669 O O . VAL A 1 85 ? 3.874 -13.965 -9.959 1.00 93.19 85 VAL A O 1
ATOM 672 N N . ILE A 1 86 ? 2.451 -13.447 -8.315 1.00 93.62 86 ILE A N 1
ATOM 673 C CA . ILE A 1 86 ? 3.101 -12.167 -7.987 1.00 93.62 86 ILE A CA 1
ATOM 674 C C . ILE A 1 86 ? 4.504 -12.375 -7.420 1.00 93.62 86 ILE A C 1
ATOM 676 O O . ILE A 1 86 ? 5.419 -11.642 -7.792 1.00 93.62 86 ILE A O 1
ATOM 680 N N . ALA A 1 87 ? 4.697 -13.381 -6.565 1.00 94.12 87 ALA A N 1
ATOM 681 C CA . ALA A 1 87 ? 6.021 -13.739 -6.068 1.00 94.12 87 ALA A CA 1
ATOM 682 C C . ALA A 1 87 ? 6.952 -14.143 -7.224 1.00 94.12 87 ALA A C 1
ATOM 684 O O . ALA A 1 87 ? 8.061 -13.622 -7.319 1.00 94.12 87 ALA A O 1
ATOM 685 N N . ALA A 1 88 ? 6.473 -14.977 -8.154 1.00 92.25 88 ALA A N 1
ATOM 686 C CA . ALA A 1 88 ? 7.229 -15.383 -9.337 1.00 92.25 88 ALA A CA 1
ATOM 687 C C . ALA A 1 88 ? 7.576 -14.191 -10.249 1.00 92.25 88 ALA A C 1
ATOM 689 O O . ALA A 1 88 ? 8.709 -14.087 -10.717 1.00 92.25 88 ALA A O 1
ATOM 690 N N . LEU A 1 89 ? 6.645 -13.250 -10.458 1.00 89.62 89 LEU A N 1
ATOM 691 C CA . LEU A 1 89 ? 6.919 -12.001 -11.181 1.00 89.62 89 LEU A CA 1
ATOM 692 C C . LEU A 1 89 ? 7.948 -11.123 -10.448 1.00 89.62 89 LEU A C 1
ATOM 694 O O . LEU A 1 89 ? 8.802 -10.516 -11.094 1.00 89.62 89 LEU A O 1
ATOM 698 N N . GLY A 1 90 ? 7.915 -11.084 -9.113 1.00 90.19 90 GLY A N 1
ATOM 699 C CA . GLY A 1 90 ? 8.933 -10.428 -8.287 1.00 90.19 90 GLY A CA 1
ATOM 700 C C . GLY A 1 90 ? 10.315 -11.038 -8.484 1.00 90.19 90 GLY A C 1
ATOM 701 O O . GLY A 1 90 ? 11.273 -10.316 -8.756 1.00 90.19 90 GLY A O 1
ATOM 702 N N . THR A 1 91 ? 10.414 -12.367 -8.442 1.00 90.19 91 THR A N 1
ATOM 703 C CA . THR A 1 91 ? 11.667 -13.094 -8.684 1.00 90.19 91 THR A CA 1
ATOM 704 C C . THR A 1 91 ? 12.174 -12.896 -10.113 1.00 90.19 91 THR A C 1
ATOM 706 O O . THR A 1 91 ? 13.368 -12.681 -10.305 1.00 90.19 91 THR A O 1
ATOM 709 N N . LYS A 1 92 ? 11.276 -12.872 -11.108 1.00 86.88 92 LYS A N 1
ATOM 710 C CA . LYS A 1 92 ? 11.590 -12.579 -12.518 1.00 86.88 92 LYS A CA 1
ATOM 711 C C . LYS A 1 92 ? 12.300 -11.231 -12.680 1.00 86.88 92 LYS A C 1
ATOM 713 O O . LYS A 1 92 ? 13.301 -11.129 -13.387 1.00 86.88 92 LYS A O 1
ATOM 718 N N . ILE A 1 93 ? 11.759 -10.187 -12.051 1.00 86.44 93 ILE A N 1
ATOM 719 C CA . ILE A 1 93 ? 12.333 -8.835 -12.108 1.00 86.44 93 ILE A CA 1
ATOM 720 C C . ILE A 1 93 ? 13.632 -8.779 -11.307 1.00 86.44 93 ILE A C 1
ATOM 722 O O . ILE A 1 93 ? 14.611 -8.215 -11.779 1.00 86.44 93 ILE A O 1
ATOM 726 N N . PHE A 1 94 ? 13.669 -9.406 -10.133 1.00 87.06 94 PHE A N 1
ATOM 727 C CA . PHE A 1 94 ? 14.864 -9.437 -9.295 1.00 87.06 94 PHE A CA 1
ATOM 728 C C . PHE A 1 94 ? 16.054 -10.113 -9.994 1.00 87.06 94 PHE A C 1
ATOM 730 O O . PHE A 1 94 ? 17.155 -9.572 -9.981 1.00 87.06 94 PHE A O 1
ATOM 737 N N . ALA A 1 95 ? 15.830 -11.242 -10.674 1.00 86.88 95 ALA A N 1
ATOM 738 C CA . ALA A 1 95 ? 16.858 -11.915 -11.467 1.00 86.88 95 ALA A CA 1
ATOM 739 C C . ALA A 1 95 ? 17.387 -11.021 -12.602 1.00 86.88 95 ALA A C 1
ATOM 741 O O . ALA A 1 95 ? 18.593 -10.917 -12.793 1.00 86.88 95 ALA A O 1
ATOM 742 N N . TYR A 1 96 ? 16.494 -10.309 -13.298 1.00 83.00 96 TYR A N 1
ATOM 743 C CA . TYR A 1 96 ? 16.886 -9.340 -14.325 1.00 83.00 96 TYR A CA 1
ATOM 744 C C . TYR A 1 96 ? 17.729 -8.188 -13.763 1.00 83.00 96 TYR A C 1
ATOM 746 O O . TYR A 1 96 ? 18.676 -7.750 -14.411 1.00 83.00 96 TYR A O 1
ATOM 754 N N . CYS A 1 97 ? 17.411 -7.709 -12.556 1.00 83.06 97 CYS A N 1
ATOM 755 C CA . CYS A 1 97 ? 18.219 -6.698 -11.880 1.00 83.06 97 CYS A CA 1
ATOM 756 C C . CYS A 1 97 ? 19.635 -7.210 -11.584 1.00 83.06 97 CYS A C 1
ATOM 758 O O . CYS A 1 97 ? 20.586 -6.466 -11.790 1.00 83.06 97 CYS A O 1
ATOM 760 N N . ILE A 1 98 ? 19.785 -8.461 -11.134 1.00 83.06 98 ILE A N 1
ATOM 761 C CA . ILE A 1 98 ? 21.103 -9.061 -10.861 1.00 83.06 98 ILE A CA 1
ATOM 762 C C . ILE A 1 98 ? 21.942 -9.146 -12.139 1.00 83.06 98 ILE A C 1
ATOM 764 O O . ILE A 1 98 ? 23.112 -8.778 -12.118 1.00 83.06 98 ILE A O 1
ATOM 768 N N . ASP A 1 99 ? 21.339 -9.574 -13.250 1.00 81.62 99 ASP A N 1
ATOM 769 C CA . ASP A 1 99 ? 22.036 -9.690 -14.538 1.00 81.62 99 ASP A CA 1
ATOM 770 C C . ASP A 1 99 ? 22.514 -8.326 -15.083 1.00 81.62 99 ASP A C 1
ATOM 772 O O . ASP A 1 99 ? 23.447 -8.276 -15.877 1.00 81.62 99 ASP A O 1
ATOM 776 N N . ASN A 1 100 ? 21.884 -7.220 -14.669 1.00 77.31 100 ASN A N 1
ATOM 777 C CA . ASN A 1 100 ? 22.186 -5.859 -15.130 1.00 77.31 100 ASN A CA 1
ATOM 778 C C . ASN A 1 100 ? 22.713 -4.965 -13.996 1.00 77.31 100 ASN A C 1
ATOM 780 O O . ASN A 1 100 ? 22.467 -3.757 -13.995 1.00 77.31 100 ASN A O 1
ATOM 784 N N . ILE A 1 101 ? 23.406 -5.549 -13.014 1.00 78.12 101 ILE A N 1
ATOM 785 C CA . ILE A 1 101 ? 23.896 -4.816 -11.837 1.00 78.12 101 ILE A CA 1
ATOM 786 C C . ILE A 1 101 ? 24.863 -3.679 -12.202 1.00 78.12 101 ILE A C 1
ATOM 788 O O . ILE A 1 101 ? 24.922 -2.676 -11.494 1.00 78.12 101 ILE A O 1
ATOM 792 N N . ASP A 1 102 ? 25.546 -3.802 -13.342 1.00 75.75 102 ASP A N 1
ATOM 793 C CA . ASP A 1 102 ? 26.464 -2.791 -13.872 1.00 75.75 102 ASP A CA 1
ATOM 794 C C . ASP A 1 102 ? 25.737 -1.492 -14.272 1.00 75.75 102 ASP A C 1
ATOM 796 O O . ASP A 1 102 ? 26.294 -0.398 -14.182 1.00 75.75 102 ASP A O 1
ATOM 800 N N . HIS A 1 103 ? 24.459 -1.585 -14.658 1.00 74.19 103 HIS A N 1
ATOM 801 C CA . HIS A 1 103 ? 23.619 -0.442 -15.012 1.00 74.19 103 HIS A CA 1
ATOM 802 C C . HIS A 1 103 ? 22.757 -0.018 -13.819 1.00 74.19 103 HIS A C 1
ATOM 804 O O . HIS A 1 103 ? 21.585 -0.384 -13.692 1.00 74.19 103 HIS A O 1
ATOM 810 N N . VAL A 1 104 ? 23.332 0.808 -12.942 1.00 71.19 104 VAL A N 1
ATOM 811 C CA . VAL A 1 104 ? 22.717 1.205 -11.662 1.00 71.19 104 VAL A CA 1
ATOM 812 C C . VAL A 1 104 ? 21.328 1.843 -11.832 1.00 71.19 104 VAL A C 1
ATOM 814 O O . VAL A 1 104 ? 20.431 1.608 -11.020 1.00 71.19 104 VAL A O 1
ATOM 817 N N . SER A 1 105 ? 21.106 2.614 -12.902 1.00 68.50 105 SER A N 1
ATOM 818 C CA . SER A 1 105 ? 19.815 3.254 -13.195 1.00 68.50 105 SER A CA 1
ATOM 819 C C . SER A 1 105 ? 18.710 2.230 -13.502 1.00 68.50 105 SER A C 1
ATOM 821 O O . SER A 1 105 ? 17.594 2.337 -12.982 1.00 68.50 105 SER A O 1
ATOM 823 N N . LEU A 1 106 ? 19.023 1.207 -14.299 1.00 71.06 106 LEU A N 1
ATOM 824 C CA . LEU A 1 106 ? 18.124 0.111 -14.653 1.00 71.06 106 LEU A CA 1
ATOM 825 C C . LEU A 1 106 ? 17.864 -0.804 -13.449 1.00 71.06 106 LEU A C 1
ATOM 827 O O . LEU A 1 106 ? 16.708 -1.132 -13.163 1.00 71.06 106 LEU A O 1
ATOM 831 N N . PHE A 1 107 ? 18.919 -1.135 -12.699 1.00 76.06 107 PHE A N 1
ATOM 832 C CA . PHE A 1 107 ? 18.839 -1.882 -11.445 1.00 76.06 107 PHE A CA 1
ATOM 833 C C . PHE A 1 107 ? 17.890 -1.202 -10.449 1.00 76.06 107 PHE A C 1
ATOM 835 O O . PHE A 1 107 ? 16.949 -1.819 -9.950 1.00 76.06 107 PHE A O 1
ATOM 842 N N . ALA A 1 108 ? 18.077 0.097 -10.208 1.00 74.00 108 ALA A N 1
ATOM 843 C CA . ALA A 1 108 ? 17.274 0.876 -9.273 1.00 74.00 108 ALA A CA 1
ATOM 844 C C . ALA A 1 108 ? 15.783 0.927 -9.666 1.00 74.00 108 ALA A C 1
ATOM 846 O O . ALA A 1 108 ? 14.906 0.740 -8.815 1.00 74.00 108 ALA A O 1
ATOM 847 N N . LYS A 1 109 ? 15.478 1.125 -10.958 1.00 74.25 109 LYS A N 1
ATOM 848 C CA . LYS A 1 109 ? 14.099 1.080 -11.477 1.00 74.25 109 LYS A CA 1
ATOM 849 C C . LYS A 1 109 ? 13.474 -0.303 -11.265 1.00 74.25 109 LYS A C 1
ATOM 851 O O . LYS A 1 109 ? 12.383 -0.389 -10.702 1.00 74.25 109 LYS A O 1
ATOM 856 N N . GLY A 1 110 ? 14.163 -1.379 -11.650 1.00 77.44 110 GLY A N 1
ATOM 857 C CA . GLY A 1 110 ? 13.660 -2.748 -11.503 1.00 77.44 110 GLY A CA 1
ATOM 858 C C . GLY A 1 110 ? 13.461 -3.170 -10.041 1.00 77.44 110 GLY A C 1
ATOM 859 O O . GLY A 1 110 ? 12.428 -3.747 -9.697 1.00 77.44 110 GLY A O 1
ATOM 860 N N . MET A 1 111 ? 14.386 -2.802 -9.151 1.00 79.62 111 MET A N 1
ATOM 861 C CA . MET A 1 111 ? 14.303 -3.090 -7.714 1.00 79.62 111 MET A CA 1
ATOM 862 C C . MET A 1 111 ? 13.073 -2.463 -7.048 1.00 79.62 111 MET A C 1
ATOM 864 O O . MET A 1 111 ? 12.433 -3.107 -6.216 1.00 79.62 111 MET A O 1
ATOM 868 N N . SER A 1 112 ? 12.688 -1.244 -7.444 1.00 81.12 112 SER A N 1
ATOM 869 C CA . SER A 1 112 ? 11.482 -0.588 -6.916 1.00 81.12 112 SER A CA 1
ATOM 870 C C . SER A 1 112 ? 10.194 -1.364 -7.240 1.00 81.12 112 SER A C 1
ATOM 872 O O . SER A 1 112 ? 9.307 -1.512 -6.389 1.00 81.12 112 SER A O 1
ATOM 874 N N . VAL A 1 113 ? 10.115 -1.936 -8.446 1.00 82.88 113 VAL A N 1
ATOM 875 C CA . VAL A 1 113 ? 8.981 -2.760 -8.882 1.00 82.88 113 VAL A CA 1
ATOM 876 C C . VAL A 1 113 ? 8.993 -4.106 -8.156 1.00 82.88 113 VAL A C 1
ATOM 878 O O . VAL A 1 113 ? 7.963 -4.521 -7.624 1.00 82.88 113 VAL A O 1
ATOM 881 N N . ALA A 1 114 ? 10.158 -4.756 -8.050 1.00 87.12 114 ALA A N 1
ATOM 882 C CA . ALA A 1 114 ? 10.301 -6.020 -7.329 1.00 87.12 114 ALA A CA 1
ATOM 883 C C . ALA A 1 114 ? 9.885 -5.889 -5.852 1.00 87.12 114 ALA A C 1
ATOM 885 O O . ALA A 1 114 ? 9.089 -6.690 -5.359 1.00 87.12 114 ALA A O 1
ATOM 886 N N . PHE A 1 115 ? 10.338 -4.841 -5.152 1.00 87.25 115 PHE A N 1
ATOM 887 C CA . PHE A 1 115 ? 9.916 -4.584 -3.773 1.00 87.25 115 PHE A CA 1
ATOM 888 C C . PHE A 1 115 ? 8.415 -4.345 -3.644 1.00 87.25 115 PHE A C 1
ATOM 890 O O . PHE A 1 115 ? 7.820 -4.822 -2.683 1.00 87.25 115 PHE A O 1
ATOM 897 N N . SER A 1 116 ? 7.775 -3.687 -4.611 1.00 86.94 116 SER A N 1
ATOM 898 C CA . SER A 1 116 ? 6.319 -3.486 -4.593 1.00 86.94 116 SER A CA 1
ATOM 899 C C . SER A 1 116 ? 5.549 -4.816 -4.646 1.00 86.94 116 SER A C 1
ATOM 901 O O . SER A 1 116 ? 4.554 -4.995 -3.932 1.00 86.94 116 SER A O 1
ATOM 903 N N . PHE A 1 117 ? 6.037 -5.785 -5.427 1.00 91.81 117 PHE A N 1
ATOM 904 C CA . PHE A 1 117 ? 5.486 -7.142 -5.454 1.00 91.81 117 PHE A CA 1
ATOM 905 C C . PHE A 1 117 ? 5.722 -7.882 -4.137 1.00 91.81 117 PHE A C 1
ATOM 907 O O . PHE A 1 117 ? 4.769 -8.424 -3.574 1.00 91.81 117 PHE A O 1
ATOM 914 N N . TYR A 1 118 ? 6.934 -7.830 -3.578 1.00 92.00 118 TYR A N 1
ATOM 915 C CA . TYR A 1 118 ? 7.225 -8.470 -2.291 1.00 92.00 118 TYR A CA 1
ATOM 916 C C . TYR A 1 118 ? 6.438 -7.861 -1.122 1.00 92.00 118 TYR A C 1
ATOM 918 O O . TYR A 1 118 ? 5.920 -8.605 -0.293 1.00 92.00 118 TYR A O 1
ATOM 926 N N . THR A 1 119 ? 6.250 -6.539 -1.081 1.00 91.12 119 THR A N 1
ATOM 927 C CA . THR A 1 119 ? 5.383 -5.873 -0.090 1.00 91.12 119 THR A CA 1
ATOM 928 C C . THR A 1 119 ? 3.940 -6.368 -0.200 1.00 91.12 119 THR A C 1
ATOM 930 O O . THR A 1 119 ? 3.279 -6.587 0.813 1.00 91.12 119 THR A O 1
ATOM 933 N N . SER A 1 120 ? 3.441 -6.587 -1.418 1.00 93.62 120 SER A N 1
ATOM 934 C CA . SER A 1 120 ? 2.082 -7.099 -1.632 1.00 93.62 120 SER A CA 1
ATOM 935 C C . SER A 1 120 ? 1.939 -8.545 -1.163 1.00 93.62 120 SER A C 1
ATOM 937 O O . SER A 1 120 ? 0.974 -8.866 -0.473 1.00 93.62 120 SER A O 1
ATOM 939 N N . VAL A 1 121 ? 2.927 -9.397 -1.457 1.00 94.88 121 VAL A N 1
ATOM 940 C CA . VAL A 1 121 ? 2.988 -10.773 -0.940 1.00 94.88 121 VAL A CA 1
ATOM 941 C C . VAL A 1 121 ? 3.022 -10.766 0.589 1.00 94.88 121 VAL A C 1
ATOM 943 O O . VAL A 1 121 ? 2.224 -11.458 1.217 1.00 94.88 121 VAL A O 1
ATOM 946 N N . LEU A 1 122 ? 3.869 -9.930 1.198 1.00 94.50 122 LEU A N 1
ATOM 947 C CA . LEU A 1 122 ? 3.962 -9.793 2.651 1.00 94.50 122 LEU A CA 1
ATOM 948 C C . LEU A 1 122 ? 2.618 -9.392 3.274 1.00 94.50 122 LEU A C 1
ATOM 950 O O . LEU A 1 122 ? 2.192 -10.009 4.245 1.00 94.50 122 LEU A O 1
ATOM 954 N N . LYS A 1 123 ? 1.914 -8.412 2.692 1.00 94.38 123 LYS A N 1
ATOM 955 C CA . LYS A 1 123 ? 0.578 -7.985 3.144 1.00 94.38 123 LYS A CA 1
ATOM 956 C C . LYS A 1 123 ? -0.425 -9.141 3.152 1.00 94.38 123 LYS A C 1
ATOM 958 O O . LYS A 1 123 ? -1.121 -9.330 4.151 1.00 94.38 123 LYS A O 1
ATOM 963 N N . VAL A 1 124 ? -0.479 -9.923 2.069 1.00 94.38 124 VAL A N 1
ATOM 964 C CA . VAL A 1 124 ? -1.364 -11.097 1.974 1.00 94.38 124 VAL A CA 1
ATOM 965 C C . VAL A 1 124 ? -0.996 -12.131 3.038 1.00 94.38 124 VAL A C 1
ATOM 967 O O . VAL A 1 124 ? -1.866 -12.572 3.785 1.00 94.38 124 VAL A O 1
ATOM 970 N N . LEU A 1 125 ? 0.288 -12.482 3.155 1.00 93.12 125 LEU A N 1
ATOM 971 C CA . LEU A 1 125 ? 0.763 -13.469 4.127 1.00 93.12 125 LEU A CA 1
ATOM 972 C C . LEU A 1 125 ? 0.464 -13.044 5.570 1.00 93.12 125 LEU A C 1
ATOM 974 O O . LEU A 1 125 ? -0.061 -13.849 6.335 1.00 93.12 125 LEU A O 1
ATOM 978 N N . CYS A 1 126 ? 0.714 -11.782 5.932 1.00 93.44 126 CYS A N 1
ATOM 979 C CA . CYS A 1 126 ? 0.396 -11.253 7.259 1.00 93.44 126 CYS A CA 1
ATOM 980 C C . CYS A 1 126 ? -1.096 -11.389 7.582 1.00 93.44 126 CYS A C 1
ATOM 982 O O . CYS A 1 126 ? -1.453 -11.823 8.674 1.00 93.44 126 CYS A O 1
ATOM 984 N N . TYR A 1 127 ? -1.983 -11.080 6.638 1.00 92.62 127 TYR A N 1
ATOM 985 C CA . TYR A 1 127 ? -3.420 -11.235 6.862 1.00 92.62 127 TYR A CA 1
ATOM 986 C C . TYR A 1 127 ? -3.861 -12.698 6.994 1.00 92.62 127 TYR A C 1
ATOM 988 O O . TYR A 1 127 ? -4.779 -12.997 7.759 1.00 92.62 127 TYR A O 1
ATOM 996 N N . LEU A 1 128 ? -3.225 -13.609 6.253 1.00 89.69 128 LEU A N 1
ATOM 997 C CA . LEU A 1 128 ? -3.505 -15.041 6.350 1.00 89.69 128 LEU A CA 1
ATOM 998 C C . LEU A 1 128 ? -3.033 -15.615 7.694 1.00 89.69 128 LEU A C 1
ATOM 1000 O O . LEU A 1 128 ? -3.779 -16.360 8.328 1.00 89.69 128 LEU A O 1
ATOM 1004 N N . VAL A 1 129 ? -1.833 -15.237 8.148 1.00 91.62 129 VAL A N 1
ATOM 1005 C CA . VAL A 1 129 ? -1.249 -15.687 9.424 1.00 91.62 129 VAL A CA 1
ATOM 1006 C C . VAL A 1 129 ? -2.017 -15.111 10.616 1.00 91.62 129 VAL A C 1
ATOM 1008 O O . VAL A 1 129 ? -2.450 -15.854 11.495 1.00 91.62 129 VAL A O 1
ATOM 1011 N N . TYR A 1 130 ? -2.265 -13.800 10.628 1.00 93.12 130 TYR A N 1
ATOM 1012 C CA . TYR A 1 130 ? -2.928 -13.097 11.734 1.00 93.12 130 TYR A CA 1
ATOM 1013 C C . TYR A 1 130 ? -4.452 -12.995 11.556 1.00 93.12 130 TYR A C 1
ATOM 1015 O O . TYR A 1 130 ? -5.104 -12.072 12.048 1.00 93.12 130 TYR A O 1
ATOM 1023 N N . ARG A 1 131 ? -5.066 -13.966 10.870 1.00 90.50 131 ARG A N 1
ATOM 1024 C CA . ARG A 1 131 ? -6.504 -13.957 10.563 1.00 90.50 131 ARG A CA 1
ATOM 1025 C C . ARG A 1 131 ? -7.391 -13.874 11.811 1.00 90.50 131 ARG A C 1
ATOM 1027 O O . ARG A 1 131 ? -8.397 -13.172 11.788 1.00 90.50 131 ARG A O 1
ATOM 1034 N N . LYS A 1 132 ? -7.023 -14.553 12.905 1.00 91.81 132 LYS A N 1
ATOM 1035 C CA . LYS A 1 132 ? -7.778 -14.514 14.177 1.00 91.81 132 LYS A CA 1
ATOM 1036 C C . LYS A 1 132 ? -7.815 -13.103 14.776 1.00 91.81 132 LYS A C 1
ATOM 1038 O O . LYS A 1 132 ? -8.872 -12.642 15.203 1.00 91.81 132 LYS A O 1
ATOM 1043 N N . ASP A 1 133 ? -6.685 -12.401 14.731 1.00 94.12 133 ASP A N 1
ATOM 1044 C CA . ASP A 1 133 ? -6.570 -11.012 15.182 1.00 94.12 133 ASP A CA 1
ATOM 1045 C C . ASP A 1 133 ? -7.420 -10.073 14.309 1.00 94.12 133 ASP A C 1
ATOM 1047 O O . ASP A 1 133 ? -8.102 -9.183 14.818 1.00 94.12 133 ASP A O 1
ATOM 1051 N N . LEU A 1 134 ? -7.467 -10.313 12.995 1.00 93.69 134 LEU A N 1
ATOM 1052 C CA . LEU A 1 134 ? -8.337 -9.572 12.078 1.00 93.69 134 LEU A CA 1
ATOM 1053 C C . LEU A 1 134 ? -9.831 -9.810 12.335 1.00 93.69 134 LEU A C 1
ATOM 1055 O O . LEU A 1 134 ? -10.616 -8.864 12.252 1.00 93.69 134 LEU A O 1
ATOM 1059 N N . VAL A 1 135 ? -10.238 -11.039 12.669 1.00 93.44 135 VAL A N 1
ATOM 1060 C CA . VAL A 1 135 ? -11.621 -11.339 13.085 1.00 93.44 135 VAL A CA 1
ATOM 1061 C C . VAL A 1 135 ? -11.964 -10.571 14.361 1.00 93.44 135 VAL A C 1
ATOM 1063 O O . VAL A 1 135 ? -12.999 -9.910 14.413 1.00 93.44 135 VAL A O 1
ATOM 1066 N N . MET A 1 136 ? -11.073 -10.555 15.357 1.00 94.31 136 MET A N 1
ATOM 1067 C CA . MET A 1 136 ? -11.260 -9.755 16.572 1.00 94.31 136 MET A CA 1
ATOM 1068 C C . MET A 1 136 ? -11.416 -8.254 16.260 1.00 94.31 136 MET A C 1
ATOM 1070 O O . MET A 1 136 ? -12.327 -7.600 16.777 1.00 94.31 136 MET A O 1
ATOM 1074 N N . LEU A 1 137 ? -10.554 -7.699 15.404 1.00 94.50 137 LEU A N 1
ATOM 1075 C CA . LEU A 1 137 ? -10.588 -6.289 15.000 1.00 94.50 137 LEU A CA 1
ATOM 1076 C C . LEU A 1 137 ? -11.832 -5.919 14.185 1.00 94.50 137 LEU A C 1
ATOM 1078 O O . LEU A 1 137 ? -12.318 -4.786 14.259 1.00 94.50 137 LEU A O 1
ATOM 1082 N N . ASN A 1 138 ? -12.335 -6.833 13.362 1.00 92.88 138 ASN A N 1
ATOM 1083 C CA . ASN A 1 138 ? -13.524 -6.572 12.567 1.00 92.88 138 ASN A CA 1
ATOM 1084 C C . ASN A 1 138 ? -14.798 -6.740 13.396 1.00 92.88 138 ASN A C 1
ATOM 1086 O O . ASN A 1 138 ? -15.686 -5.890 13.329 1.00 92.88 138 ASN A O 1
ATOM 1090 N N . ASP A 1 139 ? -14.864 -7.790 14.208 1.00 92.81 139 ASP A N 1
ATOM 1091 C CA . ASP A 1 139 ? -16.105 -8.190 14.848 1.00 92.81 139 ASP A CA 1
ATOM 1092 C C . ASP A 1 139 ? -16.235 -7.591 16.243 1.00 92.81 139 ASP A C 1
ATOM 1094 O O . ASP A 1 139 ? -17.273 -7.010 16.533 1.00 92.81 139 ASP A O 1
ATOM 1098 N N . CYS A 1 140 ? -15.228 -7.688 17.113 1.00 94.44 140 CYS A N 1
ATOM 1099 C CA . CYS A 1 140 ? -15.336 -7.173 18.484 1.00 94.44 140 CYS A CA 1
ATOM 1100 C C . CYS A 1 140 ? -15.224 -5.646 18.509 1.00 94.44 140 CYS A C 1
ATOM 1102 O O . CYS A 1 140 ? -16.110 -4.959 19.018 1.00 94.44 140 CYS A O 1
ATOM 1104 N N . LEU A 1 141 ? -14.159 -5.105 17.911 1.00 95.44 141 LEU A N 1
ATOM 1105 C CA . LEU A 1 141 ? -13.949 -3.657 17.841 1.00 95.44 141 LEU A CA 1
ATOM 1106 C C . LEU A 1 141 ? -15.002 -2.981 16.947 1.00 95.44 141 LEU A C 1
ATOM 1108 O O . LEU A 1 141 ? -15.501 -1.910 17.290 1.00 95.44 141 LEU A O 1
ATOM 1112 N N . GLY A 1 142 ? -15.362 -3.608 15.821 1.00 94.81 142 GLY A N 1
ATOM 1113 C CA . GLY A 1 142 ? -16.424 -3.117 14.945 1.00 94.81 142 GLY A CA 1
ATOM 1114 C C . GLY A 1 142 ? -17.779 -3.073 15.644 1.00 94.81 142 GLY A C 1
ATOM 1115 O O . GLY A 1 142 ? -18.389 -2.008 15.672 1.00 94.81 142 GLY A O 1
ATOM 1116 N N . ARG A 1 143 ? -18.219 -4.175 16.275 1.00 95.38 143 ARG A N 1
ATOM 1117 C CA . ARG A 1 143 ? -19.491 -4.202 17.022 1.00 95.38 143 ARG A CA 1
ATOM 1118 C C . ARG A 1 143 ? -19.521 -3.156 18.126 1.00 95.38 143 ARG A C 1
ATOM 1120 O O . ARG A 1 143 ? -20.475 -2.390 18.191 1.00 95.38 143 ARG A O 1
ATOM 1127 N N . ARG A 1 144 ? -18.451 -3.050 18.924 1.00 96.06 144 ARG A N 1
ATOM 1128 C CA . ARG A 1 144 ? -18.391 -2.045 19.991 1.00 96.06 144 ARG A CA 1
ATOM 1129 C C . ARG A 1 144 ? -18.514 -0.621 19.449 1.00 96.06 144 ARG A C 1
ATOM 1131 O O . ARG A 1 144 ? -19.210 0.194 20.042 1.00 96.06 144 ARG A O 1
ATOM 1138 N N . PHE A 1 145 ? -17.862 -0.319 18.326 1.00 96.19 145 PHE A N 1
ATOM 1139 C CA . PHE A 1 145 ? -17.990 0.986 17.678 1.00 96.19 145 PHE A CA 1
ATOM 1140 C C . PHE A 1 145 ? -19.420 1.250 17.188 1.00 96.19 145 PHE A C 1
ATOM 1142 O O . PHE A 1 145 ? -19.935 2.342 17.408 1.00 96.19 145 PHE A O 1
ATOM 1149 N N . GLU A 1 146 ? -20.074 0.267 16.560 1.00 94.88 146 GLU A N 1
ATOM 1150 C CA . GLU A 1 146 ? -21.468 0.399 16.111 1.00 94.88 146 GLU A CA 1
ATOM 1151 C C . GLU A 1 146 ? -22.445 0.590 17.278 1.00 94.88 146 GLU A C 1
ATOM 1153 O O . GLU A 1 146 ? -23.369 1.396 17.183 1.00 94.88 146 GLU A O 1
ATOM 1158 N N . ASP A 1 147 ? -22.245 -0.112 18.393 1.00 94.25 147 ASP A N 1
ATOM 1159 C CA . ASP A 1 147 ? -23.096 0.029 19.578 1.00 94.25 147 ASP A CA 1
ATOM 1160 C C . ASP A 1 147 ? -22.993 1.426 20.198 1.00 94.25 147 ASP A C 1
ATOM 1162 O O . ASP A 1 147 ? -24.003 2.009 20.596 1.00 94.25 147 ASP A O 1
ATOM 1166 N N . GLU A 1 148 ? -21.794 2.007 20.204 1.00 93.44 148 GLU A N 1
ATOM 1167 C CA . GLU A 1 148 ? -21.575 3.401 20.597 1.00 93.44 148 GLU A CA 1
ATOM 1168 C C . GLU A 1 148 ? -22.167 4.387 19.579 1.00 93.44 148 GLU A C 1
ATOM 1170 O O . GLU A 1 148 ? -22.703 5.429 19.951 1.00 93.44 148 GLU A O 1
ATOM 1175 N N . LEU A 1 149 ? -22.135 4.047 18.288 1.00 94.25 149 LEU A N 1
ATOM 1176 C CA . LEU A 1 149 ? -22.673 4.882 17.212 1.00 94.25 149 LEU A CA 1
ATOM 1177 C C . LEU A 1 149 ? -24.208 4.992 17.244 1.00 94.25 149 LEU A C 1
ATOM 1179 O O . LEU A 1 149 ? -24.768 5.995 16.784 1.00 94.25 149 LEU A O 1
ATOM 1183 N N . LYS A 1 150 ? -24.901 3.990 17.804 1.00 92.69 150 LYS A N 1
ATOM 1184 C CA . LYS A 1 150 ? -26.361 4.023 18.004 1.00 92.69 150 LYS A CA 1
ATOM 1185 C C . LYS A 1 150 ? -26.783 5.171 18.926 1.00 92.69 150 LYS A C 1
ATOM 1187 O O . LYS A 1 150 ? -27.826 5.772 18.672 1.00 92.69 150 LYS A O 1
ATOM 1192 N N . ARG A 1 151 ? -25.960 5.516 19.924 1.00 90.12 151 ARG A N 1
ATOM 1193 C CA . ARG A 1 151 ? -26.218 6.582 20.905 1.00 90.12 151 ARG A CA 1
ATOM 1194 C C . ARG A 1 151 ? -26.022 7.965 20.265 1.00 90.12 151 ARG A C 1
ATOM 1196 O O . ARG A 1 151 ? -24.919 8.311 19.839 1.00 90.12 151 ARG A O 1
ATOM 1203 N N . GLU A 1 152 ? -27.101 8.742 20.125 1.00 87.75 152 GLU A N 1
ATOM 1204 C CA . GLU A 1 152 ? -27.099 9.984 19.326 1.00 87.75 152 GLU A CA 1
ATOM 1205 C C . GLU A 1 152 ? -26.174 11.072 19.884 1.00 87.75 152 GLU A C 1
ATOM 1207 O O . GLU A 1 152 ? -25.530 11.791 19.116 1.00 87.75 152 GLU A O 1
ATOM 1212 N N . ASP A 1 153 ? -26.060 11.136 21.208 1.00 86.31 153 ASP A N 1
ATOM 1213 C CA . ASP A 1 153 ? -25.184 12.023 21.974 1.00 86.31 153 ASP A CA 1
ATOM 1214 C C . ASP A 1 153 ? -23.696 11.808 21.646 1.00 86.31 153 ASP A C 1
ATOM 1216 O O . ASP A 1 153 ? -22.912 12.759 21.637 1.00 86.31 153 ASP A O 1
ATOM 1220 N N . ARG A 1 154 ? -23.302 10.575 21.298 1.00 87.31 154 ARG A N 1
ATOM 1221 C CA . ARG A 1 154 ? -21.892 10.186 21.092 1.00 87.31 154 ARG A CA 1
ATOM 1222 C C . ARG A 1 154 ? -21.427 10.301 19.643 1.00 87.31 154 ARG A C 1
ATOM 1224 O O . ARG A 1 154 ? -20.232 10.483 19.381 1.00 87.31 154 ARG A O 1
ATOM 1231 N N . ARG A 1 155 ? -22.355 10.269 18.680 1.00 92.19 155 ARG A N 1
ATOM 1232 C CA . ARG A 1 155 ? -22.072 10.392 17.234 1.00 92.19 155 ARG A CA 1
ATOM 1233 C C . ARG A 1 155 ? -21.127 11.546 16.854 1.00 92.19 155 ARG A C 1
ATOM 1235 O O . ARG A 1 155 ? -20.203 11.287 16.074 1.00 92.19 155 ARG A O 1
ATOM 1242 N N . PRO A 1 156 ? -21.277 12.795 17.352 1.00 90.44 156 PRO A N 1
ATOM 1243 C CA . PRO A 1 156 ? -20.388 13.892 16.954 1.00 90.44 156 PRO A CA 1
ATOM 1244 C C . PRO A 1 156 ? -18.936 13.672 17.373 1.00 90.44 156 PRO A C 1
ATOM 1246 O O . PRO A 1 156 ? -18.025 14.043 16.625 1.00 90.44 156 PRO A O 1
ATOM 1249 N N . LEU A 1 157 ? -18.723 13.041 18.527 1.00 90.88 157 LEU A N 1
ATOM 1250 C CA . LEU A 1 157 ? -17.404 12.763 19.075 1.00 90.88 157 LEU A CA 1
ATOM 1251 C C . LEU A 1 157 ? -16.735 11.584 18.354 1.00 90.88 157 LEU A C 1
ATOM 1253 O O . LEU A 1 157 ? -15.580 11.693 17.927 1.00 90.88 157 LEU A O 1
ATOM 1257 N N . LEU A 1 158 ? -17.485 10.498 18.137 1.00 92.06 158 LEU A N 1
ATOM 1258 C CA . LEU A 1 158 ? -17.034 9.304 17.411 1.00 92.06 158 LEU A CA 1
ATOM 1259 C C . LEU A 1 158 ? -16.657 9.642 15.960 1.00 92.06 158 LEU A C 1
ATOM 1261 O O . LEU A 1 158 ? -15.558 9.329 15.499 1.00 92.06 158 LEU A 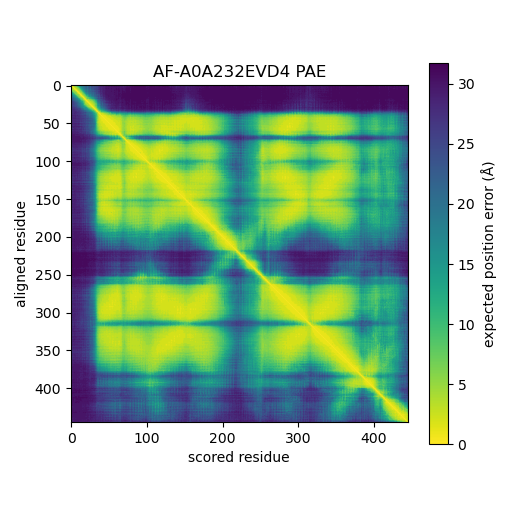O 1
ATOM 1265 N N . LEU A 1 159 ? -17.537 10.358 15.251 1.00 93.81 159 LEU A N 1
ATOM 1266 C CA . LEU A 1 159 ? -17.370 10.708 13.838 1.00 93.81 159 LEU A CA 1
ATOM 1267 C C . LEU A 1 159 ? -16.594 12.015 13.615 1.00 93.81 159 LEU A C 1
ATOM 1269 O O . LEU A 1 159 ? -16.536 12.508 12.486 1.00 93.81 159 LEU A O 1
ATOM 1273 N N . ARG A 1 160 ? -15.970 12.598 14.647 1.00 90.19 160 ARG A N 1
ATOM 1274 C CA . ARG A 1 160 ? -15.229 13.871 14.534 1.00 90.19 160 ARG A CA 1
ATOM 1275 C C . ARG A 1 160 ? -14.196 13.849 13.404 1.00 90.19 160 ARG A C 1
ATOM 1277 O O . ARG A 1 160 ? -14.082 14.814 12.654 1.00 90.19 160 ARG A O 1
ATOM 1284 N N . SER A 1 161 ? -13.481 12.734 13.264 1.00 84.94 161 SER A N 1
ATOM 1285 C CA . SER A 1 161 ? -12.360 12.578 12.325 1.00 84.94 161 SER A CA 1
ATOM 1286 C C . SER A 1 161 ? -12.721 11.897 10.998 1.00 84.94 161 SER A C 1
ATOM 1288 O O . SER A 1 161 ? -11.857 11.792 10.131 1.00 84.94 161 SER A O 1
ATOM 1290 N N . ILE A 1 162 ? -13.980 11.490 10.776 1.00 93.06 162 ILE A N 1
ATOM 1291 C CA . ILE A 1 162 ? -14.348 10.652 9.616 1.00 93.06 162 ILE A CA 1
ATOM 1292 C C . ILE A 1 162 ? -13.976 11.287 8.271 1.00 93.06 162 ILE A C 1
ATOM 1294 O O . ILE A 1 162 ? -13.507 10.604 7.362 1.00 93.06 162 ILE A O 1
ATOM 1298 N N . SER A 1 163 ? -14.136 12.608 8.149 1.00 89.62 163 SER A N 1
ATOM 1299 C CA . SER A 1 163 ? -13.813 13.343 6.924 1.00 89.62 163 SER A CA 1
ATOM 1300 C C . SER A 1 163 ? -12.326 13.274 6.577 1.00 89.62 163 SER A C 1
ATOM 1302 O O . SER A 1 163 ? -12.000 13.221 5.397 1.00 89.62 163 SER A O 1
ATOM 1304 N N . VAL A 1 164 ? -11.439 13.259 7.576 1.00 86.12 164 VAL A N 1
ATOM 1305 C CA . VAL A 1 164 ? -9.985 13.188 7.365 1.00 86.12 164 VAL A CA 1
ATOM 1306 C C . VAL A 1 164 ? -9.611 11.811 6.825 1.00 86.12 164 VAL A C 1
ATOM 1308 O O . VAL A 1 164 ? -9.018 11.722 5.755 1.00 86.12 164 VAL A O 1
ATOM 1311 N N . TYR A 1 165 ? -10.057 10.743 7.492 1.00 85.69 165 TYR A N 1
ATOM 1312 C CA . TYR A 1 165 ? -9.793 9.366 7.059 1.00 85.69 165 TYR A CA 1
ATOM 1313 C C . TYR A 1 165 ? -10.404 9.053 5.691 1.00 85.69 165 TYR A C 1
ATOM 1315 O O . TYR A 1 165 ? -9.768 8.425 4.853 1.00 85.69 165 TYR A O 1
ATOM 1323 N N . THR A 1 166 ? -11.616 9.544 5.424 1.00 91.38 166 THR A N 1
ATOM 1324 C CA . THR A 1 166 ? -12.275 9.336 4.128 1.00 91.38 166 THR A CA 1
ATOM 1325 C C . THR A 1 166 ? -11.549 10.080 3.002 1.00 91.38 166 THR A C 1
ATOM 1327 O O . THR A 1 166 ? -11.383 9.535 1.914 1.00 91.38 166 THR A O 1
ATOM 1330 N N . ARG A 1 167 ? -11.089 11.319 3.241 1.00 89.69 167 ARG A N 1
ATOM 1331 C CA . ARG A 1 167 ? -10.265 12.060 2.269 1.00 89.69 167 ARG A CA 1
ATOM 1332 C C . ARG A 1 167 ? -8.944 11.343 2.013 1.00 89.69 167 ARG A C 1
ATOM 1334 O O . ARG A 1 167 ? -8.586 11.172 0.856 1.00 89.69 167 ARG A O 1
ATOM 1341 N N . PHE A 1 168 ? -8.272 10.888 3.069 1.00 83.00 168 PHE A N 1
ATOM 1342 C CA . PHE A 1 168 ? -7.040 10.108 2.963 1.00 83.00 168 PHE A CA 1
ATOM 1343 C C . PHE A 1 168 ? -7.240 8.854 2.100 1.00 83.00 168 PHE A C 1
ATOM 1345 O O . PHE A 1 168 ? -6.501 8.665 1.140 1.00 83.00 168 PHE A O 1
ATOM 1352 N N . MET A 1 169 ? -8.300 8.078 2.353 1.00 89.06 169 MET A N 1
ATOM 1353 C CA . MET A 1 169 ? -8.661 6.902 1.551 1.00 89.06 169 MET A CA 1
ATOM 1354 C C . MET A 1 169 ? -8.798 7.242 0.059 1.00 89.06 169 MET A C 1
ATOM 1356 O O . MET A 1 169 ? -8.199 6.576 -0.781 1.00 89.06 169 MET A O 1
ATOM 1360 N N . TYR A 1 170 ? -9.568 8.282 -0.286 1.00 90.25 170 TYR A N 1
ATOM 1361 C CA . TYR A 1 170 ? -9.773 8.660 -1.690 1.00 90.25 170 TYR A CA 1
ATOM 1362 C C . TYR A 1 170 ? -8.511 9.219 -2.352 1.00 90.25 170 TYR A C 1
ATOM 1364 O O . TYR A 1 170 ? -8.295 8.952 -3.530 1.00 90.25 170 TYR A O 1
ATOM 1372 N N . ILE A 1 171 ? -7.668 9.955 -1.620 1.00 88.00 171 ILE A N 1
ATOM 1373 C CA . ILE A 1 171 ? -6.384 10.447 -2.137 1.00 88.00 171 ILE A CA 1
ATOM 1374 C C . ILE A 1 171 ? -5.457 9.266 -2.437 1.00 88.00 171 ILE A C 1
ATOM 1376 O O . ILE A 1 171 ? -4.948 9.166 -3.549 1.00 88.00 171 ILE A O 1
ATOM 1380 N N . VAL A 1 172 ? -5.284 8.339 -1.489 1.00 83.12 172 VAL A N 1
ATOM 1381 C CA . VAL A 1 172 ? -4.434 7.150 -1.673 1.00 83.12 172 VAL A CA 1
ATOM 1382 C C . VAL A 1 172 ? -4.962 6.271 -2.808 1.00 83.12 172 VAL A C 1
ATOM 1384 O O . VAL A 1 172 ? -4.197 5.873 -3.686 1.00 83.12 172 VAL A O 1
ATOM 1387 N N . ALA A 1 173 ? -6.272 6.017 -2.852 1.00 88.19 173 ALA A N 1
ATOM 1388 C CA . ALA A 1 173 ? -6.892 5.251 -3.931 1.00 88.19 173 ALA A CA 1
ATOM 1389 C C . ALA A 1 173 ? -6.734 5.942 -5.297 1.00 88.19 173 ALA A C 1
ATOM 1391 O O . ALA A 1 173 ? -6.436 5.280 -6.286 1.00 88.19 173 ALA A O 1
ATOM 1392 N N . GLY A 1 174 ? -6.888 7.269 -5.359 1.00 88.94 174 GLY A N 1
ATOM 1393 C CA . GLY A 1 174 ? -6.720 8.048 -6.586 1.00 88.94 174 GLY A CA 1
ATOM 1394 C C . GLY A 1 174 ? -5.279 8.053 -7.098 1.00 88.94 174 GLY A C 1
ATOM 1395 O O . GLY A 1 174 ? -5.050 7.792 -8.276 1.00 88.94 174 GLY A O 1
ATOM 1396 N N . LEU A 1 175 ? -4.301 8.283 -6.215 1.00 87.25 175 LEU A N 1
ATOM 1397 C CA . LEU A 1 175 ? -2.875 8.277 -6.566 1.00 87.25 175 LEU A CA 1
ATOM 1398 C C . LEU A 1 175 ? -2.418 6.902 -7.064 1.00 87.25 175 LEU A C 1
ATOM 1400 O O . LEU A 1 175 ? -1.747 6.796 -8.089 1.00 87.25 175 LEU A O 1
ATOM 1404 N N . THR A 1 176 ? -2.818 5.839 -6.370 1.00 85.00 176 THR A N 1
ATOM 1405 C CA . THR A 1 176 ? -2.469 4.467 -6.760 1.00 85.00 176 THR A CA 1
ATOM 1406 C C . THR A 1 176 ? -3.190 4.028 -8.038 1.00 85.00 176 THR A C 1
ATOM 1408 O O . THR A 1 176 ? -2.595 3.326 -8.852 1.00 85.00 176 THR A O 1
ATOM 1411 N N . ALA A 1 177 ? -4.432 4.473 -8.267 1.00 88.31 177 ALA A N 1
ATOM 1412 C CA . ALA A 1 177 ? -5.148 4.223 -9.519 1.00 88.31 177 ALA A CA 1
ATOM 1413 C C . ALA A 1 177 ? -4.514 4.970 -10.702 1.00 88.31 177 ALA A C 1
ATOM 1415 O O . ALA A 1 177 ? -4.370 4.399 -11.780 1.00 88.31 177 ALA A O 1
ATOM 1416 N N . ALA A 1 178 ? -4.077 6.218 -10.506 1.00 87.44 178 ALA A N 1
ATOM 1417 C CA . ALA A 1 178 ? -3.332 6.949 -11.526 1.00 87.44 178 ALA A CA 1
ATOM 1418 C C . ALA A 1 178 ? -2.028 6.218 -11.877 1.00 87.44 178 ALA A C 1
ATOM 1420 O O . ALA A 1 178 ? -1.748 6.003 -13.055 1.00 87.44 178 ALA A O 1
ATOM 1421 N N . ALA A 1 179 ? -1.275 5.755 -10.873 1.00 83.38 179 ALA A N 1
ATOM 1422 C CA . ALA A 1 179 ? -0.071 4.956 -11.092 1.00 83.38 179 ALA A CA 1
ATOM 1423 C C . ALA A 1 179 ? -0.364 3.676 -11.895 1.00 83.38 179 ALA A C 1
ATOM 1425 O O . ALA A 1 179 ? 0.341 3.397 -12.860 1.00 83.38 179 ALA A O 1
ATOM 1426 N N . LEU A 1 180 ? -1.433 2.940 -11.568 1.00 85.81 180 LEU A N 1
ATOM 1427 C CA . LEU A 1 180 ? -1.882 1.764 -12.326 1.00 85.81 180 LEU A CA 1
ATOM 1428 C C . LEU A 1 180 ? -2.155 2.095 -13.805 1.00 85.81 180 LEU A C 1
ATOM 1430 O O . LEU A 1 180 ? -1.735 1.360 -14.703 1.00 85.81 180 LEU A O 1
ATOM 1434 N N . VAL A 1 181 ? -2.829 3.215 -14.072 1.00 85.25 181 VAL A N 1
ATOM 1435 C CA . VAL A 1 181 ? -3.102 3.683 -15.438 1.00 85.25 181 VAL A CA 1
ATOM 1436 C C . VAL A 1 181 ? -1.801 4.025 -16.166 1.00 85.25 181 VAL A C 1
ATOM 1438 O O . VAL A 1 181 ? -1.616 3.608 -17.305 1.00 85.25 181 VAL A O 1
ATOM 1441 N N . PHE A 1 182 ? -0.852 4.704 -15.519 1.00 81.50 182 PHE A N 1
ATOM 1442 C CA . PHE A 1 182 ? 0.454 4.977 -16.127 1.00 81.50 182 PHE A CA 1
ATOM 1443 C C . PHE A 1 182 ? 1.238 3.693 -16.424 1.00 81.50 182 PHE A C 1
ATOM 1445 O O . PHE A 1 182 ? 1.743 3.537 -17.535 1.00 81.50 182 PHE A O 1
ATOM 1452 N N . TYR A 1 183 ? 1.285 2.746 -15.486 1.00 75.50 183 TYR A N 1
ATOM 1453 C CA . TYR A 1 183 ? 1.988 1.473 -15.666 1.00 75.50 183 TYR A CA 1
ATOM 1454 C C . TYR A 1 183 ? 1.398 0.600 -16.778 1.00 75.50 183 TYR A C 1
ATOM 1456 O O . TYR A 1 183 ? 2.132 -0.163 -17.396 1.00 75.50 183 TYR A O 1
ATOM 1464 N N . THR A 1 184 ? 0.100 0.717 -17.065 1.00 75.06 184 THR A N 1
ATOM 1465 C CA . THR A 1 184 ? -0.557 -0.031 -18.151 1.00 75.06 184 THR A CA 1
ATOM 1466 C C . THR A 1 184 ? -0.487 0.704 -19.490 1.00 75.06 184 THR A C 1
ATOM 1468 O O . THR A 1 184 ? -0.197 0.092 -20.518 1.00 75.06 184 THR A O 1
ATOM 1471 N N . LEU A 1 185 ? -0.696 2.024 -19.506 1.00 76.00 185 LEU A N 1
ATOM 1472 C CA . LEU A 1 185 ? -0.708 2.814 -20.739 1.00 76.00 185 LEU A CA 1
ATOM 1473 C C . LEU A 1 185 ? 0.689 3.060 -21.314 1.00 76.00 185 LEU A C 1
ATOM 1475 O O . LEU A 1 185 ? 0.834 3.042 -22.535 1.00 76.00 185 LEU A O 1
ATOM 1479 N N . VAL A 1 186 ? 1.720 3.280 -20.489 1.00 73.81 186 VAL A N 1
ATOM 1480 C CA . VAL A 1 186 ? 3.080 3.583 -20.980 1.00 73.81 186 VAL A CA 1
ATOM 1481 C C . VAL A 1 186 ? 3.646 2.443 -21.844 1.00 73.81 186 VAL A C 1
ATOM 1483 O O . VAL A 1 186 ? 4.063 2.726 -22.974 1.00 73.81 186 VAL A O 1
ATOM 1486 N N . PRO A 1 187 ? 3.598 1.163 -21.419 1.00 69.94 187 PRO A N 1
ATOM 1487 C CA . PRO A 1 187 ? 4.017 0.049 -22.268 1.00 69.94 187 PRO A CA 1
ATOM 1488 C C . PRO A 1 187 ? 3.176 -0.071 -23.543 1.00 69.94 187 PRO A C 1
ATOM 1490 O O . PRO A 1 187 ? 3.733 -0.252 -24.624 1.00 69.94 187 PRO A O 1
ATOM 1493 N N . LEU A 1 188 ? 1.849 0.099 -23.458 1.00 71.00 188 LEU A N 1
ATOM 1494 C CA . LEU A 1 188 ? 0.964 0.041 -24.630 1.00 71.00 188 LEU A CA 1
ATOM 1495 C C . LEU A 1 188 ? 1.313 1.122 -25.659 1.00 71.00 188 LEU A C 1
ATOM 1497 O O . LEU A 1 188 ? 1.468 0.825 -26.844 1.00 71.00 188 LEU A O 1
ATOM 1501 N N . MET A 1 189 ? 1.504 2.364 -25.213 1.00 70.88 189 MET A N 1
ATOM 1502 C CA . MET A 1 189 ? 1.911 3.480 -26.069 1.00 70.88 189 MET A CA 1
ATOM 1503 C C . MET A 1 189 ? 3.262 3.216 -26.739 1.00 70.88 189 MET A C 1
ATOM 1505 O O . MET A 1 189 ? 3.420 3.489 -27.934 1.00 70.88 189 MET A O 1
ATOM 1509 N N . PHE A 1 190 ? 4.218 2.643 -26.002 1.00 65.69 190 PHE A N 1
ATOM 1510 C CA . PHE A 1 190 ? 5.519 2.263 -26.543 1.00 65.69 190 PHE A CA 1
ATOM 1511 C C . PHE A 1 190 ? 5.383 1.202 -27.644 1.00 65.69 190 PHE A C 1
ATOM 1513 O O . PHE A 1 190 ? 5.927 1.376 -28.735 1.00 65.69 190 PHE A O 1
ATOM 1520 N N . ILE A 1 191 ? 4.570 0.165 -27.420 1.00 68.00 191 ILE A N 1
ATOM 1521 C CA . ILE A 1 191 ? 4.298 -0.903 -28.396 1.00 68.00 191 ILE A CA 1
ATOM 1522 C C . ILE A 1 191 ? 3.629 -0.350 -29.659 1.00 68.00 191 ILE A C 1
ATOM 1524 O O . ILE A 1 191 ? 4.056 -0.663 -30.773 1.00 68.00 191 ILE A O 1
ATOM 1528 N N . PHE A 1 192 ? 2.602 0.497 -2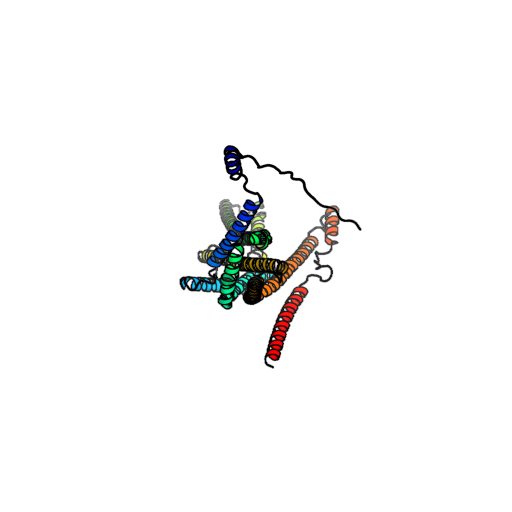9.525 1.00 70.06 192 PHE A N 1
ATOM 1529 C CA . PHE A 1 192 ? 1.918 1.089 -30.680 1.00 70.06 192 PHE A CA 1
ATOM 1530 C C . PHE A 1 192 ? 2.855 1.976 -31.505 1.00 70.06 192 PHE A C 1
ATOM 1532 O O . PHE A 1 192 ? 2.867 1.891 -32.739 1.00 70.06 192 PHE A O 1
ATOM 1539 N N . LYS A 1 193 ? 3.682 2.791 -30.839 1.00 68.56 193 LYS A N 1
ATOM 1540 C CA . LYS A 1 193 ? 4.684 3.635 -31.501 1.00 68.56 193 LYS A CA 1
ATOM 1541 C C . LYS A 1 193 ? 5.740 2.782 -32.207 1.00 68.56 193 LYS A C 1
ATOM 1543 O O . LYS A 1 193 ? 6.062 3.053 -33.364 1.00 68.56 193 LYS A O 1
ATOM 1548 N N . TYR A 1 194 ? 6.211 1.719 -31.559 1.00 65.31 194 TYR A N 1
ATOM 1549 C CA . TYR A 1 194 ? 7.187 0.778 -32.106 1.00 65.31 194 TYR A CA 1
ATOM 1550 C C . TYR A 1 194 ? 6.652 0.028 -33.336 1.00 65.31 194 TYR A C 1
ATOM 1552 O O . TYR A 1 194 ? 7.294 0.020 -34.388 1.00 65.31 194 TYR A O 1
ATOM 1560 N N . LYS A 1 195 ? 5.425 -0.506 -33.270 1.00 66.94 195 LYS A N 1
ATOM 1561 C CA . LYS A 1 195 ? 4.768 -1.189 -34.397 1.00 66.94 195 LYS A CA 1
ATOM 1562 C C . LYS A 1 195 ? 4.605 -0.263 -35.605 1.00 66.94 195 LYS A C 1
ATOM 1564 O O . LYS A 1 195 ? 4.911 -0.658 -36.730 1.00 66.94 195 LYS A O 1
ATOM 1569 N N . LYS A 1 196 ? 4.181 0.986 -35.377 1.00 68.19 196 LYS A N 1
ATOM 1570 C CA . LYS A 1 196 ? 4.047 2.000 -36.435 1.00 68.19 196 LYS A CA 1
ATOM 1571 C C . LYS A 1 196 ? 5.404 2.341 -37.062 1.00 68.19 196 LYS A C 1
ATOM 1573 O O . LYS A 1 196 ? 5.504 2.437 -38.283 1.00 68.19 196 LYS A O 1
ATOM 1578 N N . LEU A 1 197 ? 6.457 2.468 -36.251 1.00 63.50 197 LEU A N 1
ATOM 1579 C CA . LEU A 1 197 ? 7.822 2.715 -36.727 1.00 63.50 197 LEU A CA 1
ATOM 1580 C C . LEU A 1 197 ? 8.360 1.560 -37.583 1.00 63.50 197 LEU A C 1
ATOM 1582 O O . LEU A 1 197 ? 8.918 1.814 -38.650 1.00 63.50 197 LEU A O 1
ATOM 1586 N N . ILE A 1 198 ? 8.142 0.306 -37.175 1.00 65.00 198 ILE A N 1
ATOM 1587 C CA . ILE A 1 198 ? 8.540 -0.873 -37.961 1.00 65.00 198 ILE A CA 1
ATOM 1588 C C . ILE A 1 198 ? 7.810 -0.918 -39.303 1.00 65.00 198 ILE A C 1
ATOM 1590 O O . ILE A 1 198 ? 8.440 -1.163 -40.332 1.00 65.00 198 ILE A O 1
ATOM 1594 N N . GLN A 1 199 ? 6.501 -0.659 -39.323 1.00 69.06 199 GLN A N 1
ATOM 1595 C CA . GLN A 1 199 ? 5.728 -0.640 -40.567 1.00 69.06 199 GLN A CA 1
ATOM 1596 C C . GLN A 1 199 ? 6.237 0.437 -41.534 1.00 69.06 199 GLN A C 1
ATOM 1598 O O . GLN A 1 199 ? 6.454 0.154 -42.712 1.00 69.06 199 GLN A O 1
ATOM 1603 N N . ILE A 1 200 ? 6.509 1.648 -41.032 1.00 67.25 200 ILE A N 1
ATOM 1604 C CA . ILE A 1 200 ? 7.097 2.738 -41.827 1.00 67.25 200 ILE A CA 1
ATOM 1605 C C . ILE A 1 200 ? 8.479 2.336 -42.360 1.00 67.25 200 ILE A C 1
ATOM 1607 O O . ILE A 1 200 ? 8.790 2.592 -43.525 1.00 67.25 200 ILE A O 1
ATOM 1611 N N . TYR A 1 201 ? 9.303 1.691 -41.531 1.00 62.59 201 TYR A N 1
ATOM 1612 C CA . TYR A 1 201 ? 10.625 1.218 -41.928 1.00 62.59 201 TYR A CA 1
ATOM 1613 C C . TYR A 1 201 ? 10.551 0.165 -43.045 1.00 62.59 201 TYR A C 1
ATOM 1615 O O . TYR A 1 201 ? 11.237 0.303 -44.059 1.00 62.59 201 TYR A O 1
ATOM 1623 N N . GLN A 1 202 ? 9.686 -0.845 -42.909 1.00 68.12 202 GLN A N 1
ATOM 1624 C CA . GLN A 1 202 ? 9.505 -1.899 -43.914 1.00 68.12 202 GLN A CA 1
ATOM 1625 C C . GLN A 1 202 ? 8.953 -1.347 -45.237 1.00 68.12 202 GLN A C 1
ATOM 1627 O O . GLN A 1 202 ? 9.493 -1.653 -46.303 1.00 68.12 202 GLN A O 1
ATOM 1632 N N . ALA A 1 203 ? 7.946 -0.467 -45.185 1.00 70.94 203 ALA A N 1
ATOM 1633 C CA . ALA A 1 203 ? 7.379 0.171 -46.373 1.00 70.94 203 ALA A CA 1
ATOM 1634 C C . ALA A 1 203 ? 8.432 0.989 -47.143 1.00 70.94 203 ALA A C 1
ATOM 1636 O O . ALA A 1 203 ? 8.563 0.867 -48.362 1.00 70.94 203 ALA A O 1
ATOM 1637 N N . ARG A 1 204 ? 9.254 1.770 -46.429 1.00 66.06 204 ARG A N 1
ATOM 1638 C CA . ARG A 1 204 ? 10.334 2.560 -47.040 1.00 66.06 204 ARG A CA 1
ATOM 1639 C C . ARG A 1 204 ? 11.470 1.687 -47.577 1.00 66.06 204 ARG A C 1
ATOM 1641 O O . ARG A 1 204 ? 12.008 1.992 -48.638 1.00 66.06 204 ARG A O 1
ATOM 1648 N N . LYS A 1 205 ? 11.818 0.585 -46.899 1.00 67.62 205 LYS A N 1
ATOM 1649 C CA . LYS A 1 205 ? 12.824 -0.383 -47.377 1.00 67.62 205 LYS A CA 1
ATOM 1650 C C . LYS A 1 205 ? 12.399 -1.020 -48.705 1.00 67.62 205 LYS A C 1
ATOM 1652 O O . LYS A 1 205 ? 13.219 -1.100 -49.619 1.00 67.62 205 LYS A O 1
ATOM 1657 N N . SER A 1 206 ? 11.129 -1.414 -48.821 1.00 71.44 206 SER A N 1
ATOM 1658 C CA . SER A 1 206 ? 10.547 -1.947 -50.060 1.00 71.44 206 SER A CA 1
ATOM 1659 C C . SER A 1 206 ? 10.591 -0.920 -51.199 1.00 71.44 206 SER A C 1
ATOM 1661 O O . SER A 1 206 ? 11.098 -1.216 -52.281 1.00 71.44 206 SER A O 1
ATOM 1663 N N . LEU A 1 207 ? 10.191 0.328 -50.927 1.00 72.88 207 LEU A N 1
ATOM 1664 C CA . LEU A 1 207 ? 10.227 1.421 -51.905 1.00 72.88 207 LEU A CA 1
ATOM 1665 C C . LEU A 1 207 ? 11.647 1.678 -52.443 1.00 72.88 207 LEU A C 1
ATOM 1667 O O . LEU A 1 207 ? 11.855 1.803 -53.650 1.00 72.88 207 LEU A O 1
ATOM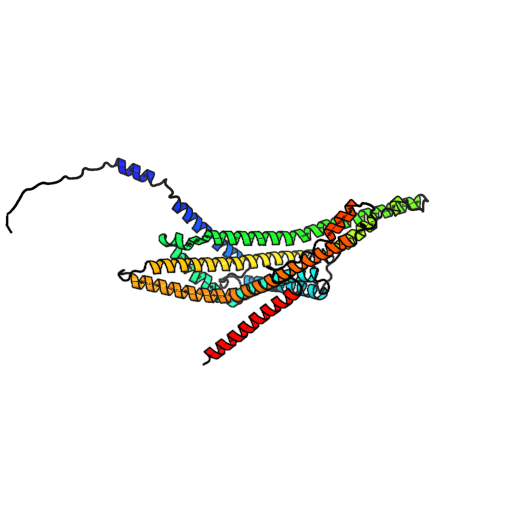 1671 N N . VAL A 1 208 ? 12.652 1.712 -51.559 1.00 69.44 208 VAL A N 1
ATOM 1672 C CA . VAL A 1 208 ? 14.061 1.900 -51.948 1.00 69.44 208 VAL A CA 1
ATOM 1673 C C . VAL A 1 208 ? 14.578 0.722 -52.784 1.00 69.44 208 VAL A C 1
ATOM 1675 O O . VAL A 1 208 ? 15.380 0.934 -53.696 1.00 69.44 208 VAL A O 1
ATOM 1678 N N . ALA A 1 209 ? 14.133 -0.508 -52.508 1.00 70.50 209 ALA A N 1
ATOM 1679 C CA . ALA A 1 209 ? 14.487 -1.683 -53.306 1.00 70.50 209 ALA A CA 1
ATOM 1680 C C . ALA A 1 209 ? 13.866 -1.629 -54.714 1.00 70.50 209 ALA A C 1
ATOM 1682 O O . ALA A 1 209 ? 14.568 -1.869 -55.698 1.00 70.50 209 ALA A O 1
ATOM 1683 N N . GLN A 1 210 ? 12.595 -1.227 -54.822 1.00 77.25 210 GLN A N 1
ATOM 1684 C CA . GLN A 1 210 ? 11.910 -1.028 -56.105 1.00 77.25 210 GLN A CA 1
ATOM 1685 C C . GLN A 1 210 ? 12.576 0.073 -56.946 1.00 77.25 210 GLN A C 1
ATOM 1687 O O . GLN A 1 210 ? 12.875 -0.142 -58.121 1.00 77.25 210 GLN A O 1
ATOM 1692 N N . LEU A 1 211 ? 12.901 1.219 -56.335 1.00 70.19 211 LEU A N 1
ATOM 1693 C CA . LEU A 1 211 ? 13.625 2.317 -56.989 1.00 70.19 211 LEU A CA 1
ATOM 1694 C C . LEU A 1 211 ? 15.010 1.885 -57.491 1.00 70.19 211 LEU A C 1
ATOM 1696 O O . LEU A 1 211 ? 15.393 2.230 -58.609 1.00 70.19 211 LEU A O 1
ATOM 1700 N N . ARG A 1 212 ? 15.749 1.083 -56.709 1.00 68.12 212 ARG A N 1
ATOM 1701 C CA . ARG A 1 212 ? 17.032 0.497 -57.141 1.00 68.12 212 ARG A CA 1
ATOM 1702 C C . ARG A 1 212 ? 16.870 -0.441 -58.339 1.00 68.12 212 ARG A C 1
ATOM 1704 O O . ARG A 1 212 ? 17.700 -0.407 -59.245 1.00 68.12 212 ARG A O 1
ATOM 1711 N N . GLY A 1 213 ? 15.807 -1.247 -58.363 1.00 71.69 213 GLY A N 1
ATOM 1712 C CA . GLY A 1 213 ? 15.478 -2.117 -59.496 1.00 71.69 213 GLY A CA 1
ATOM 1713 C C . GLY A 1 213 ? 15.160 -1.335 -60.774 1.00 71.69 213 GLY A C 1
ATOM 1714 O O . GLY A 1 213 ? 15.668 -1.666 -61.845 1.00 71.69 213 GLY A O 1
ATOM 1715 N N . LEU A 1 214 ? 14.387 -0.250 -60.660 1.00 73.38 214 LEU A N 1
ATOM 1716 C CA . LEU A 1 214 ? 14.059 0.636 -61.783 1.00 73.38 214 LEU A CA 1
ATOM 1717 C C . LEU A 1 214 ? 15.285 1.389 -62.321 1.00 73.38 214 LEU A C 1
ATOM 1719 O O . LEU A 1 214 ? 15.444 1.509 -63.534 1.00 73.38 214 LEU A O 1
ATOM 1723 N N . LEU A 1 215 ? 16.176 1.856 -61.440 1.00 66.31 215 LEU A N 1
ATOM 1724 C CA . LEU A 1 215 ? 17.431 2.510 -61.830 1.00 66.31 215 LEU A CA 1
ATOM 1725 C C . LEU A 1 215 ? 18.383 1.546 -62.557 1.00 66.31 215 LEU A C 1
ATOM 1727 O O . LEU A 1 215 ? 18.956 1.924 -63.579 1.00 66.31 215 LEU A O 1
ATOM 1731 N N . ARG A 1 216 ? 18.476 0.283 -62.102 1.00 68.69 216 ARG A N 1
ATOM 1732 C CA . ARG A 1 216 ? 19.218 -0.778 -62.811 1.00 68.69 216 ARG A CA 1
ATOM 1733 C C . ARG A 1 216 ? 18.660 -1.041 -64.209 1.00 68.69 216 ARG A C 1
ATOM 1735 O O . ARG A 1 216 ? 19.439 -1.134 -65.149 1.00 68.69 216 ARG A O 1
ATOM 1742 N N . ARG A 1 217 ? 17.332 -1.109 -64.367 1.00 73.38 217 ARG A N 1
ATOM 1743 C CA . ARG A 1 217 ? 16.687 -1.304 -65.682 1.00 73.38 217 ARG A CA 1
ATOM 1744 C C . ARG A 1 217 ? 16.917 -0.140 -66.649 1.00 73.38 217 ARG A C 1
ATOM 1746 O O . ARG A 1 217 ? 16.952 -0.361 -67.849 1.00 73.38 217 ARG A O 1
ATOM 1753 N N . LYS A 1 218 ? 17.099 1.084 -66.143 1.00 75.69 218 LYS A N 1
ATOM 1754 C CA . LYS A 1 218 ? 17.393 2.279 -66.957 1.00 75.69 218 LYS A CA 1
ATOM 1755 C C . LYS A 1 218 ? 18.886 2.484 -67.261 1.00 75.69 218 LYS A C 1
ATOM 1757 O O . LYS A 1 218 ? 19.255 3.563 -67.712 1.00 75.69 218 LYS A O 1
ATOM 1762 N N . GLY A 1 219 ? 19.750 1.501 -66.985 1.00 62.88 219 GLY A N 1
ATOM 1763 C CA . GLY A 1 219 ? 21.178 1.574 -67.321 1.00 62.88 219 GLY A CA 1
ATOM 1764 C C . GLY A 1 219 ? 21.967 2.649 -66.561 1.00 62.88 219 GLY A C 1
ATOM 1765 O O . GLY A 1 219 ? 23.065 3.000 -66.975 1.00 62.88 219 GLY A O 1
ATOM 1766 N N . LYS A 1 220 ? 21.430 3.182 -65.451 1.00 61.09 220 LYS A N 1
ATOM 1767 C CA . LYS A 1 220 ? 22.111 4.160 -64.585 1.00 61.09 220 LYS A CA 1
ATOM 1768 C C . LYS A 1 220 ? 22.583 3.459 -63.301 1.00 61.09 220 LYS A C 1
ATOM 1770 O O . LYS A 1 220 ? 21.802 3.358 -62.353 1.00 61.09 220 LYS A O 1
ATOM 1775 N N . PRO A 1 221 ? 23.829 2.945 -63.244 1.00 54.72 221 PRO A N 1
ATOM 1776 C CA . PRO A 1 221 ? 24.343 2.233 -62.069 1.00 54.72 221 PRO A CA 1
ATOM 1777 C C . PRO A 1 221 ? 24.637 3.171 -60.889 1.00 54.72 221 PRO A C 1
ATOM 1779 O O . PRO A 1 221 ? 24.706 2.730 -59.740 1.00 54.72 221 PRO A O 1
ATOM 1782 N N . THR A 1 222 ? 24.790 4.469 -61.151 1.00 56.12 222 THR A N 1
ATOM 1783 C CA . THR A 1 222 ? 25.142 5.468 -60.146 1.00 56.12 222 THR A CA 1
ATOM 1784 C C . THR A 1 222 ? 23.906 5.871 -59.346 1.00 56.12 222 THR A C 1
ATOM 1786 O O . THR A 1 222 ? 22.995 6.529 -59.849 1.00 56.12 222 THR A O 1
ATOM 1789 N N . ILE A 1 223 ? 23.871 5.460 -58.077 1.00 57.62 223 ILE A N 1
ATOM 1790 C CA . ILE A 1 223 ? 22.839 5.863 -57.117 1.00 57.62 223 ILE A CA 1
ATOM 1791 C C . ILE A 1 223 ? 22.865 7.401 -57.010 1.00 57.62 223 ILE A C 1
ATOM 1793 O O . ILE A 1 223 ? 23.921 7.946 -56.681 1.00 57.62 223 ILE A O 1
ATOM 1797 N N . PRO A 1 224 ? 21.743 8.107 -57.261 1.00 58.47 224 PRO A N 1
ATOM 1798 C CA . PRO A 1 224 ? 21.675 9.560 -57.130 1.00 58.47 224 PRO A CA 1
ATOM 1799 C C . PRO A 1 224 ? 22.180 10.011 -55.758 1.00 58.47 224 PRO A C 1
ATOM 1801 O O . PRO A 1 224 ? 21.850 9.393 -54.744 1.00 58.47 224 PRO A O 1
ATOM 1804 N N . THR A 1 225 ? 22.920 11.118 -55.699 1.00 52.50 225 THR A N 1
ATOM 1805 C CA . THR A 1 225 ? 23.465 11.691 -54.454 1.00 52.50 225 THR A CA 1
ATOM 1806 C C . THR A 1 225 ? 22.381 11.904 -53.393 1.00 52.50 225 THR A C 1
ATOM 1808 O O . THR A 1 225 ? 22.651 11.764 -52.209 1.00 52.50 225 THR A O 1
ATOM 1811 N N . PHE A 1 226 ? 21.125 12.118 -53.803 1.00 51.12 226 PHE A N 1
ATOM 1812 C CA . PHE A 1 226 ? 19.946 12.171 -52.931 1.00 51.12 226 PHE A CA 1
ATOM 1813 C C . PHE A 1 226 ? 19.672 10.864 -52.157 1.00 51.12 226 PHE A C 1
ATOM 1815 O O . PHE A 1 226 ? 19.319 10.910 -50.984 1.00 51.12 226 PHE A O 1
ATOM 1822 N N . LEU A 1 227 ? 19.879 9.694 -52.773 1.00 52.94 227 LEU A N 1
ATOM 1823 C CA . LEU A 1 227 ? 19.770 8.380 -52.119 1.00 52.94 227 LEU A CA 1
ATOM 1824 C C . LEU A 1 227 ? 20.999 8.064 -51.249 1.00 52.94 227 LEU A C 1
ATOM 1826 O O . LEU A 1 227 ? 20.869 7.364 -50.248 1.00 52.94 227 LEU A O 1
ATOM 1830 N N . LYS A 1 228 ? 22.173 8.608 -51.601 1.00 51.41 228 LYS A N 1
ATOM 1831 C CA . LYS A 1 228 ? 23.418 8.517 -50.812 1.00 51.41 228 LYS A CA 1
ATOM 1832 C C . LYS A 1 228 ? 23.366 9.412 -49.559 1.00 51.41 228 LYS A C 1
ATOM 1834 O O . LYS A 1 228 ? 23.757 8.975 -48.486 1.00 51.41 228 LYS A O 1
ATOM 1839 N N . ASN A 1 229 ? 22.775 10.604 -49.683 1.00 45.84 229 ASN A N 1
ATOM 1840 C CA . ASN A 1 229 ? 22.460 11.538 -48.594 1.00 45.84 229 ASN A CA 1
ATOM 1841 C C . ASN A 1 229 ? 21.175 11.180 -47.838 1.00 45.84 229 ASN A C 1
ATOM 1843 O O . ASN A 1 229 ? 20.825 11.856 -46.869 1.00 45.84 229 ASN A O 1
ATOM 1847 N N . TYR A 1 230 ? 20.487 10.096 -48.215 1.00 51.84 230 TYR A N 1
ATOM 1848 C CA . TYR A 1 230 ? 19.361 9.532 -47.468 1.00 51.84 230 TYR A CA 1
ATOM 1849 C C . TYR A 1 230 ? 19.859 8.805 -46.200 1.00 51.84 230 TYR A C 1
ATOM 1851 O O . TYR A 1 230 ? 19.504 7.663 -45.891 1.00 51.84 230 TYR A O 1
ATOM 1859 N N . ASN A 1 231 ? 20.644 9.535 -45.402 1.00 50.12 231 ASN A N 1
ATOM 1860 C CA . ASN A 1 231 ? 21.048 9.255 -44.029 1.00 50.12 231 ASN A CA 1
ATOM 1861 C C . ASN A 1 231 ? 19.849 9.095 -43.089 1.00 50.12 231 ASN A C 1
ATOM 1863 O O . ASN A 1 231 ? 20.036 8.769 -41.925 1.00 50.12 231 ASN A O 1
ATOM 1867 N N . PHE A 1 232 ? 18.611 9.255 -43.568 1.00 48.50 232 PHE A N 1
ATOM 1868 C CA . PHE A 1 232 ? 17.407 8.864 -42.844 1.00 48.50 232 PHE A CA 1
ATOM 1869 C C . PHE A 1 232 ? 17.456 7.387 -42.442 1.00 48.50 232 PHE A C 1
ATOM 1871 O O . PHE A 1 232 ? 17.110 7.072 -41.317 1.00 48.50 232 PHE A O 1
ATOM 1878 N N . THR A 1 233 ? 17.981 6.487 -43.282 1.00 51.56 233 THR A N 1
ATOM 1879 C CA . THR A 1 233 ? 18.122 5.069 -42.901 1.00 51.56 233 THR A CA 1
ATOM 1880 C C . THR A 1 233 ? 19.060 4.901 -41.706 1.00 51.56 233 THR A C 1
ATOM 1882 O O . THR A 1 233 ? 18.771 4.096 -40.831 1.00 51.56 233 THR A O 1
ATOM 1885 N N . ALA A 1 234 ? 20.138 5.690 -41.627 1.00 51.31 234 ALA A N 1
ATOM 1886 C CA . ALA A 1 234 ? 21.041 5.720 -40.480 1.00 51.31 234 ALA A CA 1
ATOM 1887 C C . ALA A 1 234 ? 20.403 6.429 -39.275 1.00 51.31 234 ALA A C 1
ATOM 1889 O O . ALA A 1 234 ? 20.445 5.888 -38.186 1.00 51.31 234 ALA A O 1
ATOM 1890 N N . ARG A 1 235 ? 19.713 7.562 -39.456 1.00 48.59 235 ARG A N 1
ATOM 1891 C CA . ARG A 1 235 ? 18.996 8.292 -38.393 1.00 48.59 235 ARG A CA 1
ATOM 1892 C C . ARG A 1 235 ? 17.854 7.484 -37.790 1.00 48.59 235 ARG A C 1
ATOM 1894 O O . ARG A 1 235 ? 17.680 7.520 -36.585 1.00 48.59 235 ARG A O 1
ATOM 1901 N N . THR A 1 236 ? 17.090 6.740 -38.589 1.00 50.34 236 THR A N 1
ATOM 1902 C CA . THR A 1 236 ? 16.047 5.830 -38.101 1.00 50.34 236 THR A CA 1
ATOM 1903 C C . THR A 1 236 ? 16.661 4.580 -37.490 1.00 50.34 236 THR A C 1
ATOM 1905 O O . THR A 1 236 ? 16.135 4.109 -36.499 1.00 50.34 236 THR A O 1
ATOM 1908 N N . ARG A 1 237 ? 17.786 4.061 -38.005 1.00 47.09 237 ARG A N 1
ATOM 1909 C CA . ARG A 1 237 ? 18.502 2.936 -37.380 1.00 47.09 237 ARG A CA 1
ATOM 1910 C C . ARG A 1 237 ? 19.153 3.340 -36.052 1.00 47.09 237 ARG A C 1
ATOM 1912 O O . ARG A 1 237 ? 19.081 2.564 -35.118 1.00 47.09 237 ARG A O 1
ATOM 1919 N N . VAL A 1 238 ? 19.683 4.559 -35.943 1.00 49.94 238 VAL A N 1
ATOM 1920 C CA . VAL A 1 238 ? 20.185 5.184 -34.707 1.00 49.94 238 VAL A CA 1
ATOM 1921 C C . VAL A 1 238 ? 19.030 5.520 -33.769 1.00 49.94 238 VAL A C 1
ATOM 1923 O O . VAL A 1 238 ? 19.149 5.279 -32.585 1.00 49.94 238 VAL A O 1
ATOM 1926 N N . PHE A 1 239 ? 17.892 6.015 -34.262 1.00 50.34 239 PHE A N 1
ATOM 1927 C CA . PHE A 1 239 ? 16.705 6.282 -33.441 1.00 50.34 239 PHE A CA 1
ATOM 1928 C C . PHE A 1 239 ? 16.078 4.992 -32.910 1.00 50.34 239 PHE A C 1
ATOM 1930 O O . PHE A 1 239 ? 15.714 4.942 -31.741 1.00 50.34 239 PHE A O 1
ATOM 1937 N N . ILE A 1 240 ? 15.995 3.952 -33.750 1.00 48.59 240 ILE A N 1
ATOM 1938 C CA . ILE A 1 240 ? 15.635 2.595 -33.340 1.00 48.59 240 ILE A CA 1
ATOM 1939 C C . ILE A 1 240 ? 16.674 2.131 -32.322 1.00 48.59 240 ILE A C 1
ATOM 1941 O O . ILE A 1 240 ? 16.272 1.876 -31.207 1.00 48.59 240 ILE A O 1
ATOM 1945 N N . SER A 1 241 ? 17.979 2.159 -32.606 1.00 44.62 241 SER A N 1
ATOM 1946 C CA . SER A 1 241 ? 19.049 1.796 -31.657 1.00 44.62 241 SER A CA 1
ATOM 1947 C C . SER A 1 241 ? 18.934 2.513 -30.304 1.00 44.62 241 SER A C 1
ATOM 1949 O O . SER A 1 241 ? 18.958 1.841 -29.287 1.00 44.62 241 SER A O 1
ATOM 1951 N N . LYS A 1 242 ? 18.705 3.833 -30.278 1.00 42.50 242 LYS A N 1
ATOM 1952 C CA . LYS A 1 242 ? 18.518 4.652 -29.059 1.00 42.50 242 LYS A CA 1
ATOM 1953 C C . LYS A 1 242 ? 17.207 4.378 -28.314 1.00 42.50 242 LYS A C 1
ATOM 1955 O O . LYS A 1 242 ? 17.114 4.562 -27.112 1.00 42.50 242 LYS A O 1
ATOM 1960 N N . HIS A 1 243 ? 16.153 3.974 -29.022 1.00 43.94 243 HIS A N 1
ATOM 1961 C CA . HIS A 1 243 ? 14.887 3.543 -28.406 1.00 43.94 243 HIS A CA 1
ATOM 1962 C C . HIS A 1 243 ? 14.843 2.025 -28.162 1.00 43.94 243 HIS A C 1
ATOM 1964 O O . HIS A 1 243 ? 13.863 1.528 -27.619 1.00 43.94 243 HIS A O 1
ATOM 1970 N N . THR A 1 244 ? 15.880 1.294 -28.576 1.00 41.06 244 THR A N 1
ATOM 1971 C CA . THR A 1 244 ? 16.132 -0.118 -28.251 1.00 41.06 244 THR A CA 1
ATOM 1972 C C . THR A 1 244 ? 17.245 -0.230 -27.203 1.00 41.06 244 THR A C 1
ATOM 1974 O O . THR A 1 244 ? 17.581 -1.340 -26.808 1.00 41.06 244 THR A O 1
ATOM 1977 N N . GLU A 1 245 ? 17.812 0.897 -26.746 1.00 38.81 245 GLU A N 1
ATOM 1978 C CA . GLU A 1 245 ? 18.681 0.927 -25.572 1.00 38.81 245 GLU A CA 1
ATOM 1979 C C . GLU A 1 245 ? 17.883 0.381 -24.375 1.00 38.81 245 GLU A C 1
ATOM 1981 O O . GLU A 1 245 ? 16.727 0.786 -24.174 1.00 38.81 245 GLU A O 1
ATOM 1986 N N . PRO A 1 246 ? 18.467 -0.551 -23.601 1.00 42.34 246 PRO A N 1
ATOM 1987 C CA . PRO A 1 246 ? 17.792 -1.250 -22.505 1.00 42.34 246 PRO A CA 1
ATOM 1988 C C . PRO A 1 246 ? 17.229 -0.307 -21.426 1.00 42.34 246 PRO A C 1
ATOM 1990 O O . PRO A 1 246 ? 16.348 -0.708 -20.670 1.00 42.34 246 PRO A O 1
ATOM 1993 N N . ASP A 1 247 ? 17.654 0.959 -21.405 1.00 37.16 247 ASP A N 1
ATOM 1994 C CA . ASP A 1 247 ? 17.211 1.986 -20.458 1.00 37.16 247 ASP A CA 1
ATOM 1995 C C . ASP A 1 247 ? 15.793 2.534 -20.708 1.00 37.16 247 ASP A C 1
ATOM 1997 O O . ASP A 1 247 ? 15.169 3.072 -19.786 1.00 37.16 247 ASP A O 1
ATOM 2001 N N . ASN A 1 248 ? 15.269 2.405 -21.937 1.00 37.34 248 ASN A N 1
ATOM 2002 C CA . ASN A 1 248 ? 13.980 2.983 -22.358 1.00 37.34 248 ASN A CA 1
ATOM 2003 C C . ASN A 1 248 ? 12.837 1.965 -22.475 1.00 37.34 248 ASN A C 1
ATOM 2005 O O . ASN A 1 248 ? 11.685 2.344 -22.707 1.00 37.34 248 ASN A O 1
ATOM 2009 N N . ILE A 1 249 ? 13.137 0.678 -22.319 1.00 45.53 249 ILE A N 1
ATOM 2010 C CA . ILE A 1 249 ? 12.148 -0.397 -22.338 1.00 45.53 249 ILE A CA 1
ATOM 2011 C C . ILE A 1 249 ? 11.806 -0.708 -20.874 1.00 45.53 249 ILE A C 1
ATOM 2013 O O . ILE A 1 249 ? 12.724 -0.887 -20.073 1.00 45.53 249 ILE A O 1
ATOM 2017 N N . PRO A 1 250 ? 10.518 -0.763 -20.475 1.00 47.28 250 PRO A N 1
ATOM 2018 C CA . PRO A 1 250 ? 10.168 -1.199 -19.126 1.00 47.28 250 PRO A CA 1
ATOM 2019 C C . PRO A 1 250 ? 10.829 -2.559 -18.872 1.00 47.28 250 PRO A C 1
ATOM 2021 O O . PRO A 1 250 ? 10.767 -3.399 -19.772 1.00 47.28 250 PRO A O 1
ATOM 2024 N N . PRO A 1 251 ? 11.479 -2.771 -17.712 1.00 51.28 251 PRO A N 1
ATOM 2025 C CA . PRO A 1 251 ? 12.352 -3.917 -17.485 1.00 51.28 251 PRO A CA 1
ATOM 2026 C C . PRO A 1 251 ? 11.608 -5.212 -17.805 1.00 51.28 251 PRO A C 1
ATOM 2028 O O . PRO A 1 251 ? 10.728 -5.659 -17.062 1.00 51.28 251 PRO A O 1
ATOM 2031 N N . GLN A 1 252 ? 11.935 -5.800 -18.954 1.00 59.53 252 GLN A N 1
ATOM 2032 C CA . GLN A 1 252 ? 11.362 -7.065 -19.376 1.00 59.53 252 GLN A CA 1
ATOM 2033 C C . GLN A 1 252 ? 12.120 -8.132 -18.605 1.00 59.53 252 GLN A C 1
ATOM 2035 O O . GLN A 1 252 ? 13.170 -8.597 -19.032 1.00 59.53 252 GLN A O 1
ATOM 2040 N N . GLY A 1 253 ? 11.630 -8.435 -17.399 1.00 61.22 253 GLY A N 1
ATOM 2041 C CA . GLY A 1 253 ? 12.263 -9.438 -16.548 1.00 61.22 253 GLY A CA 1
ATOM 2042 C C . GLY A 1 253 ? 12.486 -10.765 -17.287 1.00 61.22 253 GLY A C 1
ATOM 2043 O O . GLY A 1 253 ? 11.806 -11.066 -18.267 1.00 61.22 253 GLY A O 1
ATOM 2044 N N . ARG A 1 254 ? 13.432 -11.567 -16.804 1.00 67.56 254 ARG A N 1
ATOM 2045 C CA . ARG A 1 254 ? 13.930 -12.760 -17.496 1.00 67.56 254 ARG A CA 1
ATOM 2046 C C . ARG A 1 254 ? 12.870 -13.863 -17.600 1.00 67.56 254 ARG A C 1
ATOM 2048 O O . ARG A 1 254 ? 12.467 -14.427 -16.586 1.00 67.56 254 ARG A O 1
ATOM 2055 N N . TYR A 1 255 ? 12.457 -14.212 -18.819 1.00 71.25 255 TYR A N 1
ATOM 2056 C CA . TYR A 1 255 ? 11.603 -15.379 -19.065 1.00 71.25 255 TYR A CA 1
ATOM 2057 C C . TYR A 1 255 ? 12.446 -16.622 -19.378 1.00 71.25 255 TYR A C 1
ATOM 2059 O O . TYR A 1 255 ? 13.440 -16.514 -20.094 1.00 71.25 255 TYR A O 1
ATOM 2067 N N . PRO A 1 256 ? 12.048 -17.816 -18.897 1.00 71.31 256 PRO A N 1
ATOM 2068 C CA . PRO A 1 256 ? 12.719 -19.073 -19.240 1.00 71.31 256 PRO A CA 1
ATOM 2069 C C . PRO A 1 256 ? 12.447 -19.528 -20.686 1.00 71.31 256 PRO A C 1
ATOM 2071 O O . PRO A 1 256 ? 13.007 -20.521 -21.137 1.00 71.31 256 PRO A O 1
ATOM 2074 N N . PHE A 1 257 ? 11.586 -18.817 -21.414 1.00 75.62 257 PHE A N 1
ATOM 2075 C CA . PHE A 1 257 ? 11.232 -19.069 -22.807 1.00 75.62 257 PHE A CA 1
ATOM 2076 C C . PHE A 1 257 ? 11.387 -17.788 -23.632 1.00 75.62 257 PHE A C 1
ATOM 2078 O O . PHE A 1 257 ? 11.253 -16.679 -23.111 1.00 75.62 257 PHE A O 1
ATOM 2085 N N . ALA A 1 258 ? 11.651 -17.940 -24.930 1.00 67.50 258 ALA A N 1
ATOM 2086 C CA . ALA A 1 258 ? 11.779 -16.812 -25.844 1.00 67.50 258 ALA A CA 1
ATOM 2087 C C . ALA A 1 258 ? 10.421 -16.119 -26.038 1.00 67.50 258 ALA A C 1
ATOM 2089 O O . ALA A 1 258 ? 9.436 -16.745 -26.434 1.00 67.50 258 ALA A O 1
ATOM 2090 N N . VAL A 1 259 ? 10.372 -14.816 -25.761 1.00 66.88 259 VAL A N 1
ATOM 2091 C CA . VAL A 1 259 ? 9.178 -13.990 -25.953 1.00 66.88 259 VAL A CA 1
ATOM 2092 C C . VAL A 1 259 ? 9.410 -13.072 -27.148 1.00 66.88 259 VAL A C 1
ATOM 2094 O O . VAL A 1 259 ? 10.063 -12.038 -27.036 1.00 66.88 259 VAL A O 1
ATOM 2097 N N . GLU A 1 260 ? 8.874 -13.447 -28.308 1.00 65.56 260 GLU A N 1
ATOM 2098 C CA . GLU A 1 260 ? 8.965 -12.615 -29.509 1.00 65.56 260 GLU A CA 1
ATOM 2099 C C . GLU A 1 260 ? 7.944 -11.461 -29.470 1.00 65.56 260 GLU A C 1
ATOM 2101 O O . GLU A 1 260 ? 6.743 -11.708 -29.280 1.00 65.56 260 GLU A O 1
ATOM 2106 N N . PRO A 1 261 ? 8.369 -10.199 -29.690 1.00 64.88 261 PRO A N 1
ATOM 2107 C CA . PRO A 1 261 ? 7.467 -9.052 -29.705 1.00 64.88 261 PRO A CA 1
ATOM 2108 C C . PRO A 1 261 ? 6.342 -9.216 -30.737 1.00 64.88 261 PRO A C 1
ATOM 2110 O O . PRO A 1 261 ? 6.583 -9.317 -31.938 1.00 64.88 261 PRO A O 1
ATOM 2113 N N . GLY A 1 262 ? 5.089 -9.204 -30.271 1.00 64.38 262 GLY A N 1
ATOM 2114 C CA . GLY A 1 262 ? 3.899 -9.315 -31.123 1.00 64.38 262 GLY A CA 1
ATOM 2115 C C . GLY A 1 262 ? 3.401 -10.741 -31.398 1.00 64.38 262 GLY A C 1
ATOM 2116 O O . GLY A 1 262 ? 2.354 -10.881 -32.034 1.00 64.38 262 GLY A O 1
ATOM 2117 N N . GLY A 1 263 ? 4.080 -11.780 -30.896 1.00 72.81 263 GLY A N 1
ATOM 2118 C CA . GLY A 1 263 ? 3.605 -13.169 -30.937 1.00 72.81 263 GLY A CA 1
ATOM 2119 C C . GLY A 1 263 ? 2.448 -13.452 -29.963 1.00 72.81 263 GLY A C 1
ATOM 2120 O O . GLY A 1 263 ? 2.159 -12.661 -29.068 1.00 72.81 263 GLY A O 1
ATOM 2121 N N . ARG A 1 264 ? 1.774 -14.608 -30.094 1.00 76.00 264 ARG A N 1
ATOM 2122 C CA . ARG A 1 264 ? 0.656 -14.993 -29.196 1.00 76.00 264 ARG A CA 1
ATOM 2123 C C . ARG A 1 264 ? 1.092 -15.109 -27.730 1.00 76.00 264 ARG A C 1
ATOM 2125 O O . ARG A 1 264 ? 0.396 -14.619 -26.849 1.00 76.00 264 ARG A O 1
ATOM 2132 N N . VAL A 1 265 ? 2.267 -15.695 -27.488 1.00 78.69 265 VAL A N 1
ATOM 2133 C CA . VAL A 1 265 ? 2.849 -15.859 -26.143 1.00 78.69 265 VAL A CA 1
ATOM 2134 C C . VAL A 1 265 ? 3.097 -14.505 -25.476 1.00 78.69 265 VAL A C 1
ATOM 2136 O O . VAL A 1 265 ? 2.779 -14.337 -24.304 1.00 78.69 265 VAL A O 1
ATOM 2139 N N . TYR A 1 266 ? 3.578 -13.515 -26.234 1.00 72.94 266 TYR A N 1
ATOM 2140 C CA . TYR A 1 266 ? 3.778 -12.150 -25.745 1.00 72.94 266 TYR A CA 1
ATOM 2141 C C . TYR A 1 266 ? 2.476 -11.528 -25.222 1.00 72.94 266 TYR A C 1
ATOM 2143 O O . TYR A 1 266 ? 2.443 -11.013 -24.109 1.00 72.94 266 TYR A O 1
ATOM 2151 N N . TRP A 1 267 ? 1.374 -11.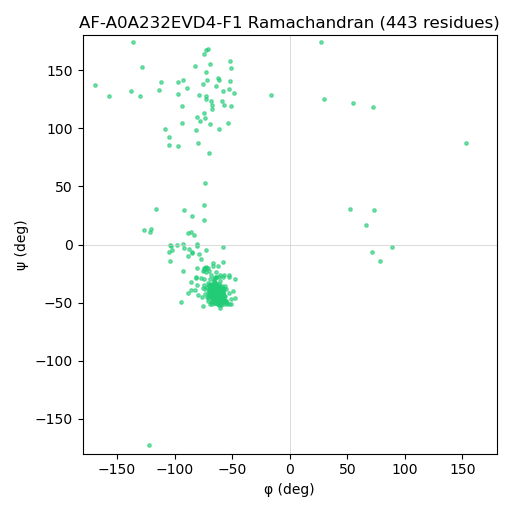648 -25.972 1.00 78.44 267 TRP A N 1
ATOM 2152 C CA . TRP A 1 267 ? 0.073 -11.133 -25.532 1.00 78.44 267 TRP A CA 1
ATOM 2153 C C . TRP A 1 267 ? -0.460 -11.841 -24.284 1.00 78.44 267 TRP A C 1
ATOM 2155 O O . TRP A 1 267 ? -1.016 -11.181 -23.406 1.00 78.44 267 TRP A O 1
ATOM 2165 N N . CYS A 1 268 ? -0.257 -13.158 -24.168 1.00 83.75 268 CYS A N 1
ATOM 2166 C CA . CYS A 1 268 ? -0.604 -13.902 -22.956 1.00 83.75 268 CYS A CA 1
ATOM 2167 C C . CYS A 1 268 ? 0.190 -13.405 -21.741 1.00 83.75 268 CYS A C 1
ATOM 2169 O O . CYS A 1 268 ? -0.394 -13.174 -20.685 1.00 83.75 268 CYS A O 1
ATOM 2171 N N . VAL A 1 269 ? 1.499 -13.192 -21.896 1.00 82.44 269 VAL A N 1
ATOM 2172 C CA . VAL A 1 269 ? 2.359 -12.654 -20.834 1.00 82.44 269 VAL A CA 1
ATOM 2173 C C . VAL A 1 269 ? 1.900 -11.258 -20.413 1.00 82.44 269 VAL A C 1
ATOM 2175 O O . VAL A 1 269 ? 1.674 -11.035 -19.227 1.00 82.44 269 VAL A O 1
ATOM 2178 N N . CYS A 1 270 ? 1.672 -10.345 -21.363 1.00 78.62 270 CYS A N 1
ATOM 2179 C CA . CYS A 1 270 ? 1.192 -8.995 -21.057 1.00 78.62 270 CYS A CA 1
ATOM 2180 C C . CYS A 1 270 ? -0.161 -9.002 -20.333 1.00 78.62 270 CYS A C 1
ATOM 2182 O O . CYS A 1 270 ? -0.392 -8.181 -19.445 1.00 78.62 270 CYS A O 1
ATOM 2184 N N . PHE A 1 271 ? -1.060 -9.919 -20.695 1.00 84.81 271 PHE A N 1
ATOM 2185 C CA . PHE A 1 271 ? -2.349 -10.075 -20.025 1.00 84.81 271 PHE A CA 1
ATOM 2186 C C . PHE A 1 271 ? -2.186 -10.539 -18.573 1.00 84.81 271 PHE A C 1
ATOM 2188 O O . PHE A 1 271 ? -2.777 -9.940 -17.673 1.00 84.81 271 PHE A O 1
ATOM 2195 N N . VAL A 1 272 ? -1.344 -11.552 -18.335 1.00 87.31 272 VAL A N 1
ATOM 2196 C CA . VAL A 1 272 ? -1.037 -12.044 -16.983 1.00 87.31 272 VAL A CA 1
ATOM 2197 C C . VAL A 1 272 ? -0.399 -10.940 -16.141 1.00 87.31 272 VAL A C 1
ATOM 2199 O O . VAL A 1 272 ? -0.886 -10.666 -15.048 1.00 87.31 272 VAL A O 1
ATOM 2202 N N . GLU A 1 273 ? 0.619 -10.250 -16.661 1.00 84.62 273 GLU A N 1
ATOM 2203 C CA . GLU A 1 273 ? 1.264 -9.134 -15.959 1.00 84.62 273 GLU A CA 1
ATOM 2204 C C . GLU A 1 273 ? 0.263 -8.017 -15.627 1.00 84.62 273 GLU A C 1
ATOM 2206 O O . GLU A 1 273 ? 0.237 -7.531 -14.497 1.00 84.62 273 GLU A O 1
ATOM 2211 N N . SER A 1 274 ? -0.619 -7.657 -16.564 1.00 84.62 274 SER A N 1
ATOM 2212 C CA . SER A 1 274 ? -1.634 -6.616 -16.346 1.00 84.62 274 SER A CA 1
ATOM 2213 C C . SER A 1 274 ? -2.617 -6.994 -15.236 1.00 84.62 274 SER A C 1
ATOM 2215 O O . SER A 1 274 ? -2.900 -6.178 -14.357 1.00 84.62 274 SER A O 1
ATOM 2217 N N . ILE A 1 275 ? -3.112 -8.237 -15.230 1.00 88.56 275 ILE A N 1
ATOM 2218 C CA . ILE A 1 275 ? -4.007 -8.732 -14.173 1.00 88.56 275 ILE A CA 1
ATOM 2219 C C . ILE A 1 275 ? -3.289 -8.766 -12.824 1.00 88.56 275 ILE A C 1
ATOM 2221 O O . ILE A 1 275 ? -3.864 -8.351 -11.815 1.00 88.56 275 ILE A O 1
ATOM 2225 N N . SER A 1 276 ? -2.033 -9.213 -12.789 1.00 89.69 276 SER A N 1
ATOM 2226 C CA . SER A 1 276 ? -1.238 -9.232 -11.561 1.00 89.69 276 SER A CA 1
ATOM 2227 C C . SER A 1 276 ? -1.031 -7.830 -10.988 1.00 89.69 276 SER A C 1
ATOM 2229 O O . SER A 1 276 ? -1.154 -7.655 -9.777 1.00 89.69 276 SER A O 1
ATOM 2231 N N . ILE A 1 277 ? -0.793 -6.814 -11.825 1.00 87.75 277 ILE A N 1
ATOM 2232 C CA . ILE A 1 277 ? -0.658 -5.421 -11.367 1.00 87.75 277 ILE A CA 1
ATOM 2233 C C . ILE A 1 277 ? -1.987 -4.902 -10.793 1.00 87.75 277 ILE A C 1
ATOM 2235 O O . ILE A 1 277 ? -1.988 -4.255 -9.745 1.00 87.75 277 ILE A O 1
ATOM 2239 N N . VAL A 1 278 ? -3.127 -5.216 -11.419 1.00 90.31 278 VAL A N 1
ATOM 2240 C CA . VAL A 1 278 ? -4.454 -4.859 -10.879 1.00 90.31 278 VAL A CA 1
ATOM 2241 C C . VAL A 1 278 ? -4.694 -5.525 -9.521 1.00 90.31 278 VAL A C 1
ATOM 2243 O O . VAL A 1 278 ? -5.201 -4.881 -8.600 1.00 90.31 278 VAL A O 1
ATOM 2246 N N . PHE A 1 279 ? -4.299 -6.791 -9.365 1.00 91.94 279 PHE A N 1
ATOM 2247 C CA . PHE A 1 279 ? -4.391 -7.489 -8.085 1.00 91.94 279 PHE A CA 1
ATOM 2248 C C . PHE A 1 279 ? -3.499 -6.838 -7.021 1.00 91.94 279 PHE A C 1
ATOM 2250 O O . PHE A 1 279 ? -3.971 -6.559 -5.923 1.00 91.94 279 PHE A O 1
ATOM 2257 N N . VAL A 1 280 ? -2.242 -6.523 -7.350 1.00 92.00 280 VAL A N 1
ATOM 2258 C CA . VAL A 1 280 ? -1.310 -5.801 -6.465 1.00 92.00 280 VAL A CA 1
ATOM 2259 C C . VAL A 1 280 ? -1.905 -4.466 -6.013 1.00 92.00 280 VAL A C 1
ATOM 2261 O O . VAL A 1 280 ? -1.952 -4.187 -4.815 1.00 92.00 280 VAL A O 1
ATOM 2264 N N . TRP A 1 281 ? -2.433 -3.671 -6.948 1.00 91.94 281 TRP A N 1
ATOM 2265 C CA . TRP A 1 281 ? -3.111 -2.411 -6.641 1.00 91.94 281 TRP A CA 1
ATOM 2266 C C . TRP A 1 281 ? -4.279 -2.612 -5.667 1.00 91.94 281 TRP A C 1
ATOM 2268 O O . TRP A 1 281 ? -4.418 -1.866 -4.693 1.00 91.94 281 TRP A O 1
ATOM 2278 N N . ASN A 1 282 ? -5.092 -3.647 -5.890 1.00 92.69 282 ASN A N 1
ATOM 2279 C CA . ASN A 1 282 ? -6.222 -3.960 -5.028 1.00 92.69 282 ASN A CA 1
ATOM 2280 C C . ASN A 1 282 ? -5.782 -4.396 -3.619 1.00 92.69 282 ASN A C 1
ATOM 2282 O O . ASN A 1 282 ? -6.346 -3.919 -2.634 1.00 92.69 282 ASN A O 1
ATOM 2286 N N . VAL A 1 283 ? -4.752 -5.240 -3.497 1.00 93.81 283 VAL A N 1
ATOM 2287 C CA . VAL A 1 283 ? -4.176 -5.641 -2.202 1.00 93.81 283 VAL A CA 1
ATOM 2288 C C . VAL A 1 283 ? -3.670 -4.419 -1.438 1.00 93.81 283 VAL A C 1
ATOM 2290 O O . VAL A 1 283 ? -4.020 -4.241 -0.275 1.00 93.81 283 VAL A O 1
ATOM 2293 N N . VAL A 1 284 ? -2.910 -3.537 -2.091 1.00 91.81 284 VAL A N 1
ATOM 2294 C CA . VAL A 1 284 ? -2.392 -2.312 -1.465 1.00 91.81 284 VAL A CA 1
ATOM 2295 C C . VAL A 1 284 ? -3.539 -1.427 -0.974 1.00 91.81 284 VAL A C 1
ATOM 2297 O O . VAL A 1 284 ? -3.590 -1.092 0.209 1.00 91.81 284 VAL A O 1
ATOM 2300 N N . CYS A 1 285 ? -4.509 -1.125 -1.842 1.00 92.25 285 CYS A N 1
ATOM 2301 C CA . CYS A 1 285 ? -5.655 -0.294 -1.480 1.00 92.25 285 CYS A CA 1
ATOM 2302 C C . CYS A 1 285 ? -6.534 -0.932 -0.401 1.00 92.25 285 CYS A C 1
ATOM 2304 O O . CYS A 1 285 ? -7.052 -0.227 0.458 1.00 92.25 285 CYS A O 1
ATOM 2306 N N . SER A 1 286 ? -6.754 -2.244 -0.440 1.00 93.62 286 SER A N 1
ATOM 2307 C CA . SER A 1 286 ? -7.608 -2.929 0.534 1.00 93.62 286 SER A CA 1
ATOM 2308 C C . SER A 1 286 ? -6.978 -2.915 1.927 1.00 93.62 286 SER A C 1
ATOM 2310 O O . SER A 1 286 ? -7.613 -2.459 2.877 1.00 93.62 286 SER A O 1
ATOM 2312 N N . VAL A 1 287 ? -5.716 -3.335 2.034 1.00 94.31 287 VAL A N 1
ATOM 2313 C CA . VAL A 1 287 ? -5.003 -3.503 3.305 1.00 94.31 287 VAL A CA 1
ATOM 2314 C C . VAL A 1 287 ? -4.727 -2.166 3.995 1.00 94.31 287 VAL A C 1
ATOM 2316 O O . VAL A 1 287 ? -4.964 -2.035 5.197 1.00 94.31 287 VAL A O 1
ATOM 2319 N N . ASP A 1 288 ? -4.294 -1.145 3.250 1.00 90.81 288 ASP A N 1
ATOM 2320 C CA . ASP A 1 288 ? -3.939 0.155 3.839 1.00 90.81 288 ASP A CA 1
ATOM 2321 C C . ASP A 1 288 ? -5.186 0.927 4.296 1.00 90.81 288 ASP A C 1
ATOM 2323 O O . ASP A 1 288 ? -5.198 1.566 5.352 1.00 90.81 288 ASP A O 1
ATOM 2327 N N . ASN A 1 289 ? -6.286 0.816 3.546 1.00 92.56 289 ASN A N 1
ATOM 2328 C CA . ASN A 1 289 ? -7.553 1.422 3.947 1.00 92.56 289 ASN A CA 1
ATOM 2329 C C . ASN A 1 289 ? -8.232 0.644 5.086 1.00 92.56 289 ASN A C 1
ATOM 2331 O O . ASN A 1 289 ? -8.906 1.247 5.921 1.00 92.56 289 ASN A O 1
ATOM 2335 N N . ALA A 1 290 ? -8.032 -0.675 5.174 1.00 94.88 290 ALA A N 1
ATOM 2336 C CA . ALA A 1 290 ? -8.470 -1.461 6.324 1.00 94.88 290 ALA A CA 1
ATOM 2337 C C . ALA A 1 290 ? -7.742 -1.040 7.604 1.00 94.88 290 ALA A C 1
ATOM 2339 O O . ALA A 1 290 ? -8.400 -0.790 8.616 1.00 94.88 290 ALA A O 1
ATOM 2340 N N . PHE A 1 291 ? -6.418 -0.850 7.543 1.00 91.62 291 PHE A N 1
ATOM 2341 C CA . PHE A 1 291 ? -5.649 -0.263 8.643 1.00 91.62 291 PHE A CA 1
ATOM 2342 C C . PHE A 1 291 ? -6.257 1.073 9.086 1.00 91.62 291 PHE A C 1
ATOM 2344 O O . PHE A 1 291 ? -6.609 1.241 10.255 1.00 91.62 291 PHE A O 1
ATOM 2351 N N . GLY A 1 292 ? -6.491 1.985 8.135 1.00 89.12 292 GLY A N 1
ATOM 2352 C CA . GLY A 1 292 ? -7.106 3.283 8.406 1.00 89.12 292 GLY A CA 1
ATOM 2353 C C . GLY A 1 292 ? -8.493 3.191 9.056 1.00 89.12 292 GLY A C 1
ATOM 2354 O O . GLY A 1 292 ? -8.813 3.998 9.930 1.00 89.12 292 GLY A O 1
ATOM 2355 N N . LEU A 1 293 ? -9.322 2.218 8.666 1.00 94.25 293 LEU A N 1
ATOM 2356 C CA . LEU A 1 293 ? -10.645 1.993 9.254 1.00 94.25 293 LEU A CA 1
ATOM 2357 C C . LEU A 1 293 ? -10.553 1.491 10.703 1.00 94.25 293 LEU A C 1
ATOM 2359 O O . LEU A 1 293 ? -11.270 1.997 11.571 1.00 94.25 293 LEU A O 1
ATOM 2363 N N . HIS A 1 294 ? -9.667 0.532 10.987 1.00 93.44 294 HIS A N 1
ATOM 2364 C CA . HIS A 1 294 ? -9.457 0.037 12.350 1.00 93.44 294 HIS A CA 1
ATOM 2365 C C . HIS A 1 294 ? -8.896 1.136 13.261 1.00 93.44 294 HIS A C 1
ATOM 2367 O O . HIS A 1 294 ? -9.426 1.350 14.353 1.00 93.44 294 HIS A O 1
ATOM 2373 N N . SER A 1 295 ? -7.908 1.905 12.788 1.00 89.06 295 SER A N 1
ATOM 2374 C CA . SER A 1 295 ? -7.376 3.058 13.523 1.00 89.06 295 SER A CA 1
ATOM 2375 C C . SER A 1 295 ? -8.450 4.114 13.786 1.00 89.06 295 SER A C 1
ATOM 2377 O O . SER A 1 295 ? -8.548 4.623 14.900 1.00 89.06 295 SER A O 1
ATOM 2379 N N . PHE A 1 296 ? -9.307 4.414 12.802 1.00 91.75 296 PHE A N 1
ATOM 2380 C CA . PHE A 1 296 ? -10.421 5.345 12.985 1.00 91.75 296 PHE A CA 1
ATOM 2381 C C . PHE A 1 296 ? -11.364 4.900 14.114 1.00 91.75 296 PHE A C 1
ATOM 2383 O O . PHE A 1 296 ? -11.691 5.709 14.988 1.00 91.75 296 PHE A O 1
ATOM 2390 N N . ARG A 1 297 ? -11.760 3.618 14.131 1.00 94.50 297 ARG A N 1
ATOM 2391 C CA . ARG A 1 297 ? -12.636 3.052 15.171 1.00 94.50 297 ARG A CA 1
ATOM 2392 C C . ARG A 1 297 ? -11.994 3.122 16.554 1.00 94.50 297 ARG A C 1
ATOM 2394 O O . ARG A 1 297 ? -12.634 3.593 17.493 1.00 94.50 297 ARG A O 1
ATOM 2401 N N . MET A 1 298 ? -10.721 2.738 16.671 1.00 89.94 298 MET A N 1
ATOM 2402 C CA . MET A 1 298 ? -9.975 2.829 17.930 1.00 89.94 298 MET A CA 1
ATOM 2403 C C . MET A 1 298 ? -9.882 4.269 18.438 1.00 89.94 298 MET A C 1
ATOM 2405 O O . MET A 1 298 ? -10.217 4.538 19.589 1.00 89.94 298 MET A O 1
ATOM 2409 N N . CYS A 1 299 ? -9.485 5.219 17.586 1.00 88.19 299 CYS A N 1
ATOM 2410 C CA . CYS A 1 299 ? -9.391 6.624 17.977 1.00 88.19 299 CYS A CA 1
ATOM 2411 C C . CYS A 1 299 ? -10.761 7.227 18.323 1.00 88.19 299 CYS A C 1
ATOM 2413 O O . CYS A 1 299 ? -10.846 8.096 19.186 1.00 88.19 299 CYS A O 1
ATOM 2415 N N . GLY A 1 300 ? -11.836 6.804 17.651 1.00 90.56 300 GLY A N 1
ATOM 2416 C CA . GLY A 1 300 ? -13.205 7.194 17.993 1.00 90.56 300 GLY A CA 1
ATOM 2417 C C . GLY A 1 300 ? -13.602 6.727 19.391 1.00 90.56 300 GLY A C 1
ATOM 2418 O O . GLY A 1 300 ? -14.014 7.549 20.208 1.00 90.56 300 GLY A O 1
ATOM 2419 N N . LEU A 1 301 ? -13.404 5.441 19.684 1.00 94.00 301 LEU A N 1
ATOM 2420 C CA . LEU A 1 301 ? -13.704 4.859 20.993 1.00 94.00 301 LEU A CA 1
ATOM 2421 C C . LEU A 1 301 ? -12.838 5.449 22.109 1.00 94.00 301 LEU A C 1
ATOM 2423 O O . LEU A 1 301 ? -13.370 5.743 23.170 1.00 94.00 301 LEU A O 1
ATOM 2427 N N . LEU A 1 302 ? -11.545 5.699 21.872 1.00 91.44 302 LEU A N 1
ATOM 2428 C CA . LEU A 1 302 ? -10.672 6.369 22.846 1.00 91.44 302 LEU A CA 1
ATOM 2429 C C . LEU A 1 302 ? -11.164 7.779 23.189 1.00 91.44 302 LEU A C 1
ATOM 2431 O O . LEU A 1 302 ? -11.182 8.150 24.359 1.00 91.44 302 LEU A O 1
ATOM 2435 N N . ARG A 1 303 ? -11.606 8.560 22.192 1.00 91.62 303 ARG A N 1
ATOM 2436 C CA . ARG A 1 303 ? -12.201 9.884 22.445 1.00 91.62 303 ARG A CA 1
ATOM 2437 C C . ARG A 1 303 ? -13.489 9.772 23.252 1.00 91.62 303 ARG A C 1
ATOM 2439 O O . ARG A 1 303 ? -13.674 10.541 24.186 1.00 91.62 303 ARG A O 1
ATOM 2446 N N . SER A 1 304 ? -14.353 8.819 22.902 1.00 92.56 304 SER A N 1
ATOM 2447 C CA . SER A 1 304 ? -15.586 8.565 23.652 1.00 92.56 304 SER A CA 1
ATOM 2448 C C . SER A 1 304 ? -15.304 8.143 25.090 1.00 92.56 304 SER A C 1
ATOM 2450 O O . SER A 1 304 ? -16.004 8.573 25.996 1.00 92.56 304 SER A O 1
ATOM 2452 N N . LEU A 1 305 ? -14.283 7.318 25.305 1.00 93.19 305 LEU A N 1
ATOM 2453 C CA . LEU A 1 305 ? -13.866 6.867 26.624 1.00 93.19 305 LEU A CA 1
ATOM 2454 C C . LEU A 1 305 ? -13.329 8.033 27.467 1.00 93.19 305 LEU A C 1
ATOM 2456 O O . LEU A 1 305 ? -13.709 8.168 28.623 1.00 93.19 305 LEU A O 1
ATOM 2460 N N . ALA A 1 306 ? -12.502 8.903 26.879 1.00 91.75 306 ALA A N 1
ATOM 2461 C CA . ALA A 1 306 ? -11.975 10.086 27.558 1.00 91.75 306 ALA A CA 1
ATOM 2462 C C . ALA A 1 306 ? -13.088 11.051 28.008 1.00 91.75 306 ALA A C 1
ATOM 2464 O O . ALA A 1 306 ? -13.056 11.540 29.133 1.00 91.75 306 ALA A O 1
ATOM 2465 N N . ASP A 1 307 ? -14.096 11.283 27.162 1.00 92.50 307 ASP A N 1
ATOM 2466 C CA . ASP A 1 307 ? -15.255 12.118 27.508 1.00 92.50 307 ASP A CA 1
ATOM 2467 C C . ASP A 1 307 ? -16.101 11.506 28.636 1.00 92.50 307 ASP A C 1
ATOM 2469 O O . ASP A 1 307 ? -16.549 12.223 29.527 1.00 92.50 307 ASP A O 1
ATOM 2473 N N . ARG A 1 308 ? -16.265 10.176 28.651 1.00 91.31 308 ARG A N 1
ATOM 2474 C CA . ARG A 1 308 ? -16.966 9.469 29.735 1.00 91.31 308 ARG A CA 1
ATOM 2475 C C . ARG A 1 308 ? -16.217 9.572 31.059 1.00 91.31 308 ARG A C 1
ATOM 2477 O O . ARG A 1 308 ? -16.832 9.885 32.070 1.00 91.31 308 ARG A O 1
ATOM 2484 N N . PHE A 1 309 ? -14.897 9.378 31.050 1.00 91.31 309 PHE A N 1
ATOM 2485 C CA . PHE A 1 309 ? -14.063 9.574 32.240 1.00 91.31 309 PHE A CA 1
ATOM 2486 C C . PHE A 1 309 ? -14.119 11.005 32.775 1.00 91.31 309 PHE A C 1
ATOM 2488 O O . PHE A 1 309 ? -14.136 11.186 33.986 1.00 91.31 309 PHE A O 1
ATOM 2495 N N . ALA A 1 310 ? -14.212 12.007 31.899 1.00 90.12 310 ALA A N 1
ATOM 2496 C CA . ALA A 1 310 ? -14.335 13.403 32.314 1.00 90.12 310 ALA A CA 1
ATOM 2497 C C . ALA A 1 310 ? -15.694 13.744 32.959 1.00 90.12 310 ALA A C 1
ATOM 2499 O O . ALA A 1 310 ? -15.783 14.723 33.694 1.00 90.12 310 ALA A O 1
ATOM 2500 N N . LYS A 1 311 ? -16.748 12.967 32.677 1.00 90.00 311 LYS A N 1
ATOM 2501 C CA . LYS A 1 311 ? -18.119 13.201 33.168 1.00 90.00 311 LYS A CA 1
ATOM 2502 C C . LYS A 1 311 ? -18.522 12.303 34.339 1.00 90.00 311 LYS A C 1
ATOM 2504 O O . LYS A 1 311 ? -19.620 12.464 34.856 1.00 90.00 311 LYS A O 1
ATOM 2509 N N . LEU A 1 312 ? -17.671 11.358 34.735 1.00 89.00 312 LEU A N 1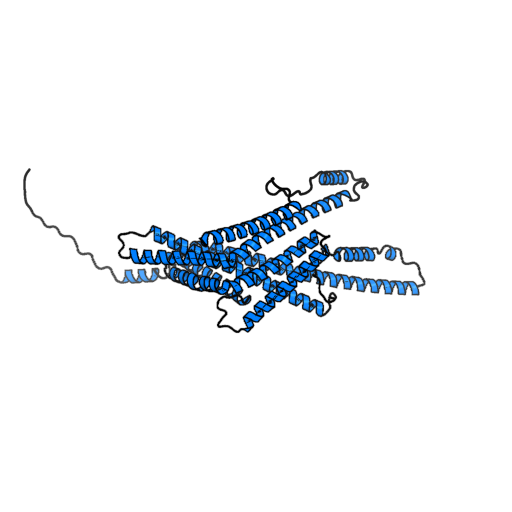
ATOM 2510 C CA . LEU A 1 312 ? -17.944 10.431 35.832 1.00 89.00 312 LEU A CA 1
ATOM 2511 C C . LEU A 1 312 ? -17.994 11.185 37.169 1.00 89.00 312 LEU A C 1
ATOM 2513 O O . LEU A 1 312 ? -16.999 11.781 37.577 1.00 89.00 312 LEU A O 1
ATOM 2517 N N . GLN A 1 313 ? -19.138 11.119 37.853 1.00 86.88 313 GLN A N 1
ATOM 2518 C CA . GLN A 1 313 ? -19.314 11.639 39.210 1.00 86.88 313 GLN A CA 1
ATOM 2519 C C . GLN A 1 313 ? -19.517 10.480 40.202 1.00 86.88 313 GLN A C 1
ATOM 2521 O O . GLN A 1 313 ? -20.207 9.518 39.858 1.00 86.88 313 GLN A O 1
ATOM 2526 N N . PRO A 1 314 ? -18.929 10.534 41.414 1.00 84.00 314 PRO A N 1
ATOM 2527 C CA . PRO A 1 314 ? -19.085 9.478 42.421 1.00 84.00 314 PRO A CA 1
ATOM 2528 C C . PRO A 1 314 ? -20.525 9.313 42.924 1.00 84.00 314 PRO A C 1
ATOM 2530 O O . PRO A 1 314 ? -20.906 8.215 43.320 1.00 84.00 314 PRO A O 1
ATOM 2533 N N . ASP A 1 315 ? -21.310 10.391 42.884 1.00 83.31 315 ASP A N 1
ATOM 2534 C CA . ASP A 1 315 ? -22.659 10.453 43.458 1.00 83.31 315 ASP A CA 1
ATOM 2535 C C . ASP A 1 315 ? -23.747 9.912 42.510 1.00 83.31 315 ASP A C 1
ATOM 2537 O O . ASP A 1 315 ? -24.903 9.756 42.906 1.00 83.31 315 ASP A O 1
ATOM 2541 N N . ASP A 1 316 ? -23.394 9.600 41.256 1.00 87.69 316 ASP A N 1
ATOM 2542 C CA . ASP A 1 316 ? -24.342 9.067 40.281 1.00 87.69 316 ASP A CA 1
ATOM 2543 C C . ASP A 1 316 ? -24.713 7.607 40.613 1.00 87.69 316 ASP A C 1
ATOM 2545 O O . ASP A 1 316 ? -23.835 6.737 40.666 1.00 87.69 316 ASP A O 1
ATOM 2549 N N . PRO A 1 317 ? -26.011 7.257 40.710 1.00 82.88 317 PRO A N 1
ATOM 2550 C CA . PRO A 1 317 ? -26.447 5.890 41.019 1.00 82.88 317 PRO A CA 1
ATOM 2551 C C . PRO A 1 317 ? -26.019 4.864 39.950 1.00 82.88 317 PRO A C 1
ATOM 2553 O O . PRO A 1 317 ? -25.982 3.662 40.210 1.00 82.88 317 PRO A O 1
ATOM 2556 N N . GLY A 1 318 ? -25.668 5.328 38.743 1.00 88.56 318 GLY A N 1
ATOM 2557 C CA . GLY A 1 318 ? -25.140 4.517 37.642 1.00 88.56 318 GLY A CA 1
ATOM 2558 C C . GLY A 1 318 ? -23.609 4.417 37.569 1.00 88.56 318 GLY A C 1
ATOM 2559 O O . GLY A 1 318 ? -23.103 3.752 36.661 1.00 88.56 318 GLY A O 1
ATOM 2560 N N . TYR A 1 319 ? -22.867 5.041 38.493 1.00 90.06 319 TYR A N 1
ATOM 2561 C CA . TYR A 1 319 ? -21.403 5.172 38.449 1.00 90.06 319 TYR A CA 1
ATOM 2562 C C . TYR A 1 319 ? -20.680 3.835 38.224 1.00 90.06 319 TYR A C 1
ATOM 2564 O O . TYR A 1 319 ? -19.874 3.704 37.303 1.00 90.06 319 TYR A O 1
ATOM 2572 N N . ILE A 1 320 ? -21.006 2.808 39.017 1.00 89.19 320 ILE A N 1
ATOM 2573 C CA . ILE A 1 320 ? -20.332 1.499 38.960 1.00 89.19 320 ILE A CA 1
ATOM 2574 C C . ILE A 1 320 ? -20.537 0.810 37.604 1.00 89.19 320 ILE A C 1
ATOM 2576 O O . ILE A 1 320 ? -19.622 0.161 37.089 1.00 89.19 320 ILE A O 1
ATOM 2580 N N . VAL A 1 321 ? -21.726 0.949 37.010 1.00 92.38 321 VAL A N 1
ATOM 2581 C CA . VAL A 1 321 ? -22.053 0.342 35.712 1.00 92.38 321 VAL A CA 1
ATOM 2582 C C . VAL A 1 321 ? -21.297 1.052 34.592 1.00 92.38 321 VAL A C 1
ATOM 2584 O O . VAL A 1 321 ? -20.675 0.390 33.760 1.00 92.38 321 VAL A O 1
ATOM 2587 N N . GLU A 1 322 ? -21.295 2.387 34.601 1.00 90.44 322 GLU A N 1
ATOM 2588 C CA . GLU A 1 322 ? -20.595 3.187 33.594 1.00 90.44 322 GLU A CA 1
ATOM 2589 C C . GLU A 1 322 ? -19.075 3.003 33.700 1.00 90.44 322 GLU A C 1
ATOM 2591 O O . GLU A 1 322 ? -18.407 2.802 32.687 1.00 90.44 322 GLU A O 1
ATOM 2596 N N . MET A 1 323 ? -18.532 2.956 34.921 1.00 93.00 323 MET A N 1
ATOM 2597 C CA . MET A 1 323 ? -17.119 2.680 35.173 1.00 93.00 323 MET A CA 1
ATOM 2598 C C . MET A 1 323 ? -16.722 1.285 34.680 1.00 93.00 323 MET A C 1
ATOM 2600 O O . MET A 1 323 ? -15.734 1.147 33.957 1.00 93.00 323 MET A O 1
ATOM 2604 N N . ARG A 1 324 ? -17.508 0.243 34.990 1.00 93.62 324 ARG A N 1
ATOM 2605 C CA . ARG A 1 324 ? -17.261 -1.119 34.484 1.00 93.62 324 ARG A CA 1
ATOM 2606 C C . ARG A 1 324 ? -17.228 -1.144 32.959 1.00 93.62 324 ARG A C 1
ATOM 2608 O O . ARG A 1 324 ? -16.336 -1.755 32.374 1.00 93.62 324 ARG A O 1
ATOM 2615 N N . ASP A 1 325 ? -18.174 -0.477 32.309 1.00 93.38 325 ASP A N 1
ATOM 2616 C CA . ASP A 1 325 ? -18.242 -0.423 30.852 1.00 93.38 325 ASP A CA 1
ATOM 2617 C C . ASP A 1 325 ? -17.076 0.383 30.234 1.00 93.38 325 ASP A C 1
ATOM 2619 O O . ASP A 1 325 ? -16.529 -0.016 29.200 1.00 93.38 325 ASP A O 1
ATOM 2623 N N . CYS A 1 326 ? -16.618 1.452 30.895 1.00 93.31 326 CYS A N 1
ATOM 2624 C CA . CYS A 1 326 ? -15.386 2.166 30.549 1.00 93.31 326 CYS A CA 1
ATOM 2625 C C . CYS A 1 326 ? -14.156 1.250 30.633 1.00 93.31 326 CYS A C 1
ATOM 2627 O O . CYS A 1 326 ? -13.385 1.176 29.673 1.00 93.31 326 CYS A O 1
ATOM 2629 N N . VAL A 1 327 ? -13.987 0.509 31.735 1.00 95.25 327 VAL A N 1
ATOM 2630 C CA . VAL A 1 327 ? -12.865 -0.429 31.913 1.00 95.25 327 VAL A CA 1
ATOM 2631 C C . VAL A 1 327 ? -12.899 -1.534 30.856 1.00 95.25 327 VAL A C 1
ATOM 2633 O O . VAL A 1 327 ? -11.882 -1.793 30.214 1.00 95.25 327 VAL A O 1
ATOM 2636 N N . MET A 1 328 ? -14.064 -2.134 30.600 1.00 95.44 328 MET A N 1
ATOM 2637 C CA . MET A 1 328 ? -14.221 -3.165 29.566 1.00 95.44 328 MET A CA 1
ATOM 2638 C C . MET A 1 328 ? -13.889 -2.633 28.167 1.00 95.44 328 MET A C 1
ATOM 2640 O O . MET A 1 328 ? -13.204 -3.298 27.388 1.00 95.44 328 MET A O 1
ATOM 2644 N N . THR A 1 329 ? -14.320 -1.409 27.851 1.00 94.75 329 THR A N 1
ATOM 2645 C CA . THR A 1 329 ? -13.985 -0.751 26.580 1.00 94.75 329 THR A CA 1
ATOM 2646 C C . THR A 1 329 ? -12.486 -0.481 26.475 1.00 94.75 329 THR A C 1
ATOM 2648 O O . THR A 1 329 ? -11.890 -0.721 25.425 1.00 94.75 329 THR A O 1
ATOM 2651 N N . HIS A 1 330 ? -11.852 -0.027 27.558 1.00 95.81 330 HIS A N 1
ATOM 2652 C CA . HIS A 1 330 ? -10.412 0.207 27.599 1.00 95.81 330 HIS A CA 1
ATOM 2653 C C . HIS A 1 330 ? -9.614 -1.088 27.390 1.00 95.81 330 HIS A C 1
ATOM 2655 O O . HIS A 1 330 ? -8.725 -1.133 26.542 1.00 95.81 330 HIS A O 1
ATOM 2661 N N . GLN A 1 331 ? -9.984 -2.172 28.080 1.00 95.88 331 GLN A N 1
ATOM 2662 C CA . GLN A 1 331 ? -9.366 -3.490 27.906 1.00 95.88 331 GLN A CA 1
ATOM 2663 C C . GLN A 1 331 ? -9.524 -4.015 26.471 1.00 95.88 331 GLN A C 1
ATOM 2665 O O . GLN A 1 331 ? -8.566 -4.530 25.891 1.00 95.88 331 GLN A O 1
ATOM 2670 N N . LEU A 1 332 ? -10.701 -3.842 25.857 1.00 95.00 332 LEU A N 1
ATOM 2671 C CA . LEU A 1 332 ? -10.914 -4.195 24.451 1.00 95.00 332 LEU A CA 1
ATOM 2672 C C . LEU A 1 332 ? -10.005 -3.385 23.515 1.00 95.00 332 LEU A C 1
ATOM 2674 O O . LEU A 1 332 ? -9.474 -3.940 22.550 1.00 95.00 332 LEU A O 1
ATOM 2678 N N . LEU A 1 333 ? -9.811 -2.091 23.782 1.00 92.88 333 LEU A N 1
ATOM 2679 C CA . LEU A 1 333 ? -8.934 -1.227 22.989 1.00 92.88 333 LEU A CA 1
ATOM 2680 C C . LEU A 1 333 ? -7.461 -1.623 23.110 1.00 92.88 333 LEU A C 1
ATOM 2682 O O . LEU A 1 333 ? -6.767 -1.620 22.095 1.00 92.88 333 LEU A O 1
ATOM 2686 N N . LEU A 1 334 ? -6.999 -2.013 24.302 1.00 92.31 334 LEU A N 1
ATOM 2687 C CA . LEU A 1 334 ? -5.639 -2.523 24.507 1.00 92.31 334 LEU A CA 1
ATOM 2688 C C . LEU A 1 334 ? -5.403 -3.817 23.719 1.00 92.31 334 LEU A C 1
ATOM 2690 O O . LEU A 1 334 ? -4.467 -3.885 22.925 1.00 92.31 334 LEU A O 1
ATOM 2694 N N . ARG A 1 335 ? -6.318 -4.789 23.811 1.00 94.50 335 ARG A N 1
ATOM 2695 C CA . ARG A 1 335 ? -6.222 -6.017 23.004 1.00 94.50 335 ARG A CA 1
ATOM 2696 C C . ARG A 1 335 ? -6.307 -5.734 21.500 1.00 94.50 335 ARG A C 1
ATOM 2698 O O . ARG A 1 335 ? -5.605 -6.349 20.705 1.00 94.50 335 ARG A O 1
ATOM 2705 N N . SER A 1 336 ? -7.147 -4.777 21.093 1.00 92.50 336 SER A N 1
ATOM 2706 C CA . SER A 1 336 ? -7.252 -4.357 19.688 1.00 92.50 336 SER A CA 1
ATOM 2707 C C . SER A 1 336 ? -5.959 -3.704 19.195 1.00 92.50 336 SER A C 1
ATOM 2709 O O . SER A 1 336 ? -5.558 -3.938 18.061 1.00 92.50 336 SER A O 1
ATOM 2711 N N . LYS A 1 337 ? -5.274 -2.919 20.037 1.00 89.62 337 LYS A N 1
ATOM 2712 C CA . LYS A 1 337 ? -3.952 -2.353 19.730 1.00 89.62 337 LYS A CA 1
ATOM 2713 C C . LYS A 1 337 ? -2.933 -3.462 19.483 1.00 89.62 337 LYS A C 1
ATOM 2715 O O . LYS A 1 337 ? -2.231 -3.402 18.480 1.00 89.62 337 LYS A O 1
ATOM 2720 N N . GLU A 1 338 ? -2.861 -4.456 20.364 1.00 91.50 338 GLU A N 1
ATOM 2721 C CA . GLU A 1 338 ? -1.939 -5.592 20.225 1.00 91.50 338 GLU A CA 1
ATOM 2722 C C . GLU A 1 338 ? -2.209 -6.381 18.940 1.00 91.50 338 GLU A C 1
ATOM 2724 O O . GLU A 1 338 ? -1.288 -6.625 18.162 1.00 91.50 338 GLU A O 1
ATOM 2729 N N . ALA A 1 339 ? -3.477 -6.698 18.664 1.00 92.06 339 ALA A N 1
ATOM 2730 C CA . ALA A 1 339 ? -3.900 -7.346 17.424 1.00 92.06 339 ALA A CA 1
ATOM 2731 C C . ALA A 1 339 ? -3.509 -6.521 16.184 1.00 92.06 339 ALA A C 1
ATOM 2733 O O . ALA A 1 339 ? -2.936 -7.049 15.232 1.00 92.06 339 ALA A O 1
ATOM 2734 N N . LEU A 1 340 ? -3.758 -5.206 16.204 1.00 88.44 340 LEU A N 1
ATOM 2735 C CA . LEU A 1 340 ? -3.383 -4.302 15.116 1.00 88.44 340 LEU A CA 1
ATOM 2736 C C . LEU A 1 340 ? -1.858 -4.259 14.925 1.00 88.44 340 LEU A C 1
ATOM 2738 O O . LEU A 1 340 ? -1.374 -4.302 13.797 1.00 88.44 340 LEU A O 1
ATOM 2742 N N . GLN A 1 341 ? -1.092 -4.217 16.015 1.00 86.50 341 GLN A N 1
ATOM 2743 C CA . GLN A 1 341 ? 0.367 -4.206 15.975 1.00 86.50 341 GLN A CA 1
ATOM 2744 C C . GLN A 1 341 ? 0.938 -5.525 15.441 1.00 86.50 341 GLN A C 1
ATOM 2746 O O . GLN A 1 341 ? 1.880 -5.483 14.655 1.00 86.50 341 GLN A O 1
ATOM 2751 N N . ARG A 1 342 ? 0.363 -6.681 15.792 1.00 87.75 342 ARG A N 1
ATOM 2752 C CA . ARG A 1 342 ? 0.779 -7.978 15.231 1.00 87.75 342 ARG A CA 1
ATOM 2753 C C . ARG A 1 342 ? 0.524 -8.061 13.728 1.00 87.75 342 ARG A C 1
ATOM 2755 O O . ARG A 1 342 ? 1.421 -8.435 12.980 1.00 87.75 342 ARG A O 1
ATOM 2762 N N . VAL A 1 343 ? -0.666 -7.655 13.281 1.00 89.81 343 VAL A N 1
ATOM 2763 C CA . VAL A 1 343 ? -1.055 -7.720 11.863 1.00 89.81 343 VAL A CA 1
ATOM 2764 C C . VAL A 1 343 ? -0.231 -6.755 11.005 1.00 89.81 343 VAL A C 1
ATOM 2766 O O . VAL A 1 343 ? 0.270 -7.138 9.948 1.00 89.81 343 VAL A O 1
ATOM 2769 N N . TYR A 1 344 ? -0.104 -5.496 11.433 1.00 88.31 344 TYR A N 1
ATOM 2770 C CA . TYR A 1 344 ? 0.444 -4.425 10.595 1.00 88.31 344 TYR A CA 1
ATOM 2771 C C . TYR A 1 344 ? 1.875 -4.023 10.952 1.00 88.31 344 TYR A C 1
ATOM 2773 O O . TYR A 1 344 ? 2.513 -3.353 10.147 1.00 88.31 344 TYR A O 1
ATOM 2781 N N . GLY A 1 345 ? 2.408 -4.417 12.111 1.00 84.44 345 GLY A N 1
ATOM 2782 C CA . GLY A 1 345 ? 3.734 -3.991 12.570 1.00 84.44 345 GLY A CA 1
ATOM 2783 C C . GLY A 1 345 ? 4.842 -4.354 11.585 1.00 84.44 345 GLY A C 1
ATOM 2784 O O . GLY A 1 345 ? 5.600 -3.482 11.159 1.00 84.44 345 GLY A O 1
ATOM 2785 N N . LEU A 1 346 ? 4.875 -5.614 11.139 1.00 86.94 346 LEU A N 1
ATOM 2786 C CA . LEU A 1 346 ? 5.841 -6.073 10.138 1.00 86.94 346 LEU A CA 1
ATOM 2787 C C . LEU A 1 346 ? 5.632 -5.390 8.777 1.00 86.94 346 LEU A C 1
ATOM 2789 O O . LEU A 1 346 ? 6.598 -4.979 8.139 1.00 86.94 346 LEU A O 1
ATOM 2793 N N . VAL A 1 347 ? 4.376 -5.222 8.350 1.00 86.62 347 VAL A N 1
ATOM 2794 C CA . VAL A 1 347 ? 4.027 -4.566 7.077 1.00 86.62 347 VAL A CA 1
ATOM 2795 C C . VAL A 1 347 ? 4.488 -3.108 7.063 1.00 86.62 347 VAL A C 1
ATOM 2797 O O . VAL A 1 347 ? 5.075 -2.660 6.078 1.00 86.62 347 VAL A O 1
ATOM 2800 N N . VAL A 1 348 ? 4.246 -2.365 8.145 1.00 81.50 348 VAL A N 1
ATOM 2801 C CA . VAL A 1 348 ? 4.647 -0.958 8.282 1.00 81.50 348 VAL A CA 1
ATOM 2802 C C . VAL A 1 348 ? 6.167 -0.840 8.306 1.00 81.50 348 VAL A C 1
ATOM 2804 O O . VAL A 1 348 ? 6.711 -0.017 7.571 1.00 81.50 348 VAL A O 1
ATOM 2807 N N . LEU A 1 349 ? 6.858 -1.689 9.075 1.00 80.25 349 LEU A N 1
ATOM 2808 C CA . LEU A 1 349 ? 8.322 -1.707 9.125 1.00 80.25 349 LEU A CA 1
ATOM 2809 C C . LEU A 1 349 ? 8.925 -1.975 7.740 1.00 80.25 349 LEU A C 1
ATOM 2811 O O . LEU A 1 349 ? 9.782 -1.224 7.276 1.00 80.25 349 LEU A O 1
ATOM 2815 N N . TRP A 1 350 ? 8.439 -3.006 7.049 1.00 85.44 350 TRP A N 1
ATOM 2816 C CA . TRP A 1 350 ? 8.882 -3.348 5.699 1.00 85.44 350 TRP A CA 1
ATOM 2817 C C . TRP A 1 350 ? 8.617 -2.220 4.695 1.00 85.44 350 TRP A C 1
ATOM 2819 O O . TRP A 1 350 ? 9.480 -1.877 3.885 1.00 85.44 350 TRP A O 1
ATOM 2829 N N . THR A 1 351 ? 7.438 -1.598 4.767 1.00 81.62 351 THR A N 1
ATOM 2830 C CA . THR A 1 351 ? 7.073 -0.468 3.900 1.00 81.62 351 THR A CA 1
ATOM 2831 C C . THR A 1 351 ? 7.979 0.735 4.154 1.00 81.62 351 THR A C 1
ATOM 2833 O O . THR A 1 351 ? 8.417 1.382 3.208 1.00 81.62 351 THR A O 1
ATOM 2836 N N . TYR A 1 352 ? 8.330 1.010 5.412 1.00 78.88 352 TYR A N 1
ATOM 2837 C CA . TYR A 1 352 ? 9.256 2.086 5.753 1.00 78.88 352 TYR A CA 1
ATOM 2838 C C . TYR A 1 352 ? 10.650 1.835 5.165 1.00 78.88 352 TYR A C 1
ATOM 2840 O O . TYR A 1 352 ? 11.178 2.691 4.455 1.00 78.88 352 TYR A O 1
ATOM 2848 N N . VAL A 1 353 ? 11.205 0.634 5.364 1.00 79.38 353 VAL A N 1
ATOM 2849 C CA . VAL A 1 353 ? 12.524 0.256 4.830 1.00 79.38 353 VAL A CA 1
ATOM 2850 C C . VAL A 1 353 ? 12.546 0.334 3.303 1.00 79.38 353 VAL A C 1
ATOM 2852 O O . VAL A 1 353 ? 13.426 0.971 2.728 1.00 79.38 353 VAL A O 1
ATOM 2855 N N . THR A 1 354 ? 11.558 -0.258 2.632 1.00 80.25 354 THR A N 1
ATOM 2856 C CA . THR A 1 354 ? 11.483 -0.232 1.163 1.00 80.25 354 THR A CA 1
ATOM 2857 C C . THR A 1 354 ? 11.262 1.177 0.620 1.00 80.25 354 THR A C 1
ATOM 2859 O O . THR A 1 354 ? 11.892 1.539 -0.369 1.00 80.25 354 THR A O 1
ATOM 2862 N N . SER A 1 355 ? 10.451 2.011 1.279 1.00 78.94 355 SER A N 1
ATOM 2863 C CA . SER A 1 355 ? 10.266 3.412 0.882 1.00 78.94 355 SER A CA 1
ATOM 2864 C C . SER A 1 355 ? 11.556 4.222 0.994 1.00 78.94 355 SER A C 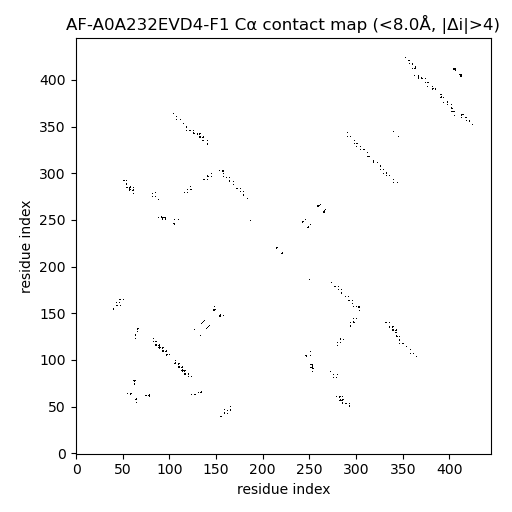1
ATOM 2866 O O . SER A 1 355 ? 11.859 4.999 0.092 1.00 78.94 355 SER A O 1
ATOM 2868 N N . ALA A 1 356 ? 12.354 3.998 2.043 1.00 75.50 356 ALA A N 1
ATOM 2869 C CA . ALA A 1 356 ? 13.652 4.641 2.195 1.00 75.50 356 ALA A CA 1
ATOM 2870 C C . ALA A 1 356 ? 14.599 4.224 1.063 1.00 75.50 356 ALA A C 1
ATOM 2872 O O . ALA A 1 356 ? 15.207 5.084 0.431 1.00 75.50 356 ALA A O 1
ATOM 2873 N N . ILE A 1 357 ? 14.651 2.926 0.740 1.00 75.25 357 ILE A N 1
ATOM 2874 C CA . ILE A 1 357 ? 15.473 2.422 -0.367 1.00 75.25 357 ILE A CA 1
ATOM 2875 C C . ILE A 1 357 ? 15.030 3.039 -1.700 1.00 75.25 357 ILE A C 1
ATOM 2877 O O . ILE A 1 357 ? 15.865 3.568 -2.427 1.00 75.25 357 ILE A O 1
ATOM 2881 N N . ILE A 1 358 ? 13.726 3.037 -2.001 1.00 76.25 358 ILE A N 1
ATOM 2882 C CA . ILE A 1 358 ? 13.182 3.601 -3.246 1.00 76.25 358 ILE A CA 1
ATOM 2883 C C . ILE A 1 358 ? 13.473 5.103 -3.344 1.00 76.25 358 ILE A C 1
ATOM 2885 O O . ILE A 1 358 ? 13.908 5.568 -4.396 1.00 76.25 358 ILE A O 1
ATOM 2889 N N . MET A 1 359 ? 13.275 5.865 -2.264 1.00 77.31 359 MET A N 1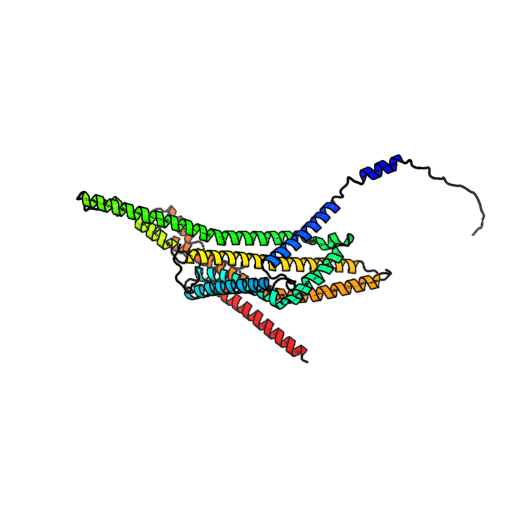
ATOM 2890 C CA . MET A 1 359 ? 13.586 7.297 -2.245 1.00 77.31 359 MET A CA 1
ATOM 2891 C C . MET A 1 359 ? 15.072 7.552 -2.504 1.00 77.31 359 MET A C 1
ATOM 2893 O O . MET A 1 359 ? 15.402 8.388 -3.341 1.00 77.31 359 MET A O 1
ATOM 2897 N N . CYS A 1 360 ? 15.966 6.804 -1.852 1.00 71.94 360 CYS A N 1
ATOM 2898 C CA . CYS A 1 360 ? 17.405 6.900 -2.100 1.00 71.94 360 CYS A CA 1
ATOM 2899 C C . CYS A 1 360 ? 17.763 6.554 -3.555 1.00 71.94 360 CYS A C 1
ATOM 2901 O O . CYS A 1 360 ? 18.572 7.246 -4.165 1.00 71.94 360 CYS A O 1
ATOM 2903 N N . SER A 1 361 ? 17.134 5.531 -4.136 1.00 73.38 361 SER A N 1
ATOM 2904 C CA . SER A 1 361 ? 17.340 5.133 -5.532 1.00 73.38 361 SER A CA 1
ATOM 2905 C C . SER A 1 361 ? 16.895 6.198 -6.538 1.00 73.38 361 SER A C 1
ATOM 2907 O O . SER A 1 361 ? 17.618 6.472 -7.494 1.00 73.38 361 SER A O 1
ATOM 2909 N N . ILE A 1 362 ? 15.725 6.811 -6.334 1.00 73.56 362 ILE A N 1
ATOM 2910 C CA . ILE A 1 362 ? 15.234 7.911 -7.183 1.00 73.56 362 ILE A CA 1
ATOM 2911 C C . ILE A 1 362 ? 16.178 9.109 -7.084 1.00 73.56 362 ILE A C 1
ATOM 2913 O O . ILE A 1 362 ? 16.478 9.757 -8.083 1.00 73.56 362 ILE A O 1
ATOM 2917 N N . LEU A 1 363 ? 16.665 9.383 -5.877 1.00 75.00 363 LEU A N 1
ATOM 2918 C CA . LEU A 1 363 ? 17.551 10.503 -5.621 1.00 75.00 363 LEU A CA 1
ATOM 2919 C C . LEU A 1 363 ? 18.910 10.331 -6.308 1.00 75.00 363 LEU A C 1
ATOM 2921 O O . LEU A 1 363 ? 19.385 11.255 -6.959 1.00 75.00 363 LEU A O 1
ATOM 2925 N N . TYR A 1 364 ? 19.473 9.124 -6.258 1.00 74.06 364 TYR A N 1
ATOM 2926 C CA . TYR A 1 364 ? 20.677 8.781 -7.010 1.00 74.06 364 TYR A CA 1
ATOM 2927 C C . TYR A 1 364 ? 20.476 8.895 -8.531 1.00 74.06 364 TYR A C 1
ATOM 2929 O O . TYR A 1 364 ? 21.339 9.413 -9.233 1.00 74.06 364 TYR A O 1
ATOM 2937 N N . GLN A 1 365 ? 19.320 8.467 -9.056 1.00 72.31 365 GLN A N 1
ATOM 2938 C CA . GLN A 1 365 ? 19.015 8.634 -10.483 1.00 72.31 365 GLN A CA 1
ATOM 2939 C C . GLN A 1 365 ? 18.966 10.110 -10.893 1.00 72.31 365 GLN A C 1
ATOM 2941 O O . GLN A 1 365 ? 19.444 10.452 -11.970 1.00 72.31 365 GLN A O 1
ATOM 2946 N N . ALA A 1 366 ? 18.401 10.982 -10.054 1.00 75.12 366 ALA A N 1
ATOM 2947 C CA . ALA A 1 366 ? 18.356 12.415 -10.334 1.00 75.12 366 ALA A CA 1
ATOM 2948 C C . ALA A 1 366 ? 19.762 13.037 -10.389 1.00 75.12 366 ALA A C 1
ATOM 2950 O O . ALA A 1 366 ? 20.026 13.867 -11.258 1.00 75.12 366 ALA A O 1
ATOM 2951 N N . ASP A 1 367 ? 20.657 12.602 -9.502 1.00 76.19 367 ASP A N 1
ATOM 2952 C CA . ASP A 1 367 ? 22.054 13.043 -9.456 1.00 76.19 367 ASP A CA 1
ATOM 2953 C C . ASP A 1 367 ? 22.826 12.606 -10.714 1.00 76.19 367 ASP A C 1
ATOM 2955 O O . ASP A 1 367 ? 23.362 13.444 -11.437 1.00 76.19 367 ASP A O 1
ATOM 2959 N N . GLN A 1 368 ? 22.751 11.320 -11.076 1.00 76.19 368 GLN A N 1
ATOM 2960 C CA . GLN A 1 368 ? 23.383 10.789 -12.294 1.00 76.19 368 GLN A CA 1
ATOM 2961 C C . GLN A 1 368 ? 22.906 11.498 -13.570 1.00 76.19 368 GLN A C 1
ATOM 2963 O O . GLN A 1 368 ? 23.704 11.855 -14.435 1.00 76.19 368 GLN A O 1
ATOM 2968 N N . GLN A 1 369 ? 21.604 11.769 -13.684 1.00 75.06 369 GLN A N 1
ATOM 2969 C CA . GLN A 1 369 ? 21.061 12.505 -14.830 1.00 75.06 369 GLN A CA 1
ATOM 2970 C C . GLN A 1 369 ? 21.549 13.963 -14.879 1.00 75.06 369 GLN A C 1
ATOM 2972 O O . GLN A 1 369 ? 21.713 14.525 -15.965 1.00 75.06 369 GLN A O 1
ATOM 2977 N N . SER A 1 370 ? 21.812 14.583 -13.724 1.00 80.75 370 SER A N 1
ATOM 2978 C CA . SER A 1 370 ? 22.433 15.909 -13.669 1.00 80.75 370 SER A CA 1
ATOM 2979 C C . SER A 1 370 ? 23.866 15.879 -14.206 1.00 80.75 370 SER A C 1
ATOM 2981 O O . SER A 1 370 ? 24.254 16.799 -14.929 1.00 80.75 370 SER A O 1
ATOM 2983 N N . GLU A 1 371 ? 24.645 14.850 -13.871 1.00 81.19 371 GLU A N 1
ATOM 2984 C CA . GLU A 1 371 ? 26.024 14.683 -14.351 1.00 81.19 371 GLU A CA 1
ATOM 2985 C C . GLU A 1 371 ? 26.072 14.420 -15.861 1.00 81.19 371 GLU A C 1
ATOM 2987 O O . GLU A 1 371 ? 26.834 15.066 -16.582 1.00 81.19 371 GLU A O 1
ATOM 2992 N N . GLU A 1 372 ? 25.210 13.535 -16.372 1.00 81.88 372 GLU A N 1
ATOM 2993 C CA . GLU A 1 372 ? 25.087 13.272 -17.811 1.00 81.88 372 GLU A CA 1
ATOM 2994 C C . GLU A 1 372 ? 24.743 14.541 -18.600 1.00 81.88 372 GLU A C 1
ATOM 2996 O O . GLU A 1 372 ? 25.327 14.795 -19.656 1.00 81.88 372 GLU A O 1
ATOM 3001 N N . CYS A 1 373 ? 23.833 15.371 -18.080 1.00 80.12 373 CYS A N 1
ATOM 3002 C CA . CYS A 1 373 ? 23.482 16.652 -18.689 1.00 80.12 373 CYS A CA 1
ATOM 3003 C C . CYS A 1 373 ? 24.697 17.589 -18.770 1.00 80.12 373 CYS A C 1
ATOM 3005 O O . CYS A 1 373 ? 24.979 18.151 -19.832 1.00 80.12 373 CYS A O 1
ATOM 3007 N N . GLN A 1 374 ? 25.464 17.713 -17.683 1.00 80.56 374 GLN A N 1
ATOM 3008 C CA . GLN A 1 374 ? 26.683 18.522 -17.684 1.00 80.56 374 GLN A CA 1
ATOM 3009 C C . GLN A 1 374 ? 27.734 17.988 -18.662 1.00 80.56 374 GLN A C 1
ATOM 3011 O O . GLN A 1 374 ? 28.312 18.769 -19.421 1.00 80.56 374 GLN A O 1
ATOM 3016 N N . ASN A 1 375 ? 27.937 16.671 -18.713 1.00 83.12 375 ASN A N 1
ATOM 3017 C CA . ASN A 1 375 ? 28.856 16.037 -19.659 1.00 83.12 375 ASN A CA 1
ATOM 3018 C C . ASN A 1 375 ? 28.417 16.244 -21.118 1.00 83.12 375 ASN A C 1
ATOM 3020 O O . ASN A 1 375 ? 29.249 16.512 -21.988 1.00 83.12 375 ASN A O 1
ATOM 3024 N N . ALA A 1 376 ? 27.117 16.179 -21.408 1.00 84.00 376 ALA A N 1
ATOM 3025 C CA . ALA A 1 376 ? 26.580 16.445 -22.742 1.00 84.00 376 ALA A CA 1
ATOM 3026 C C . ALA A 1 376 ? 26.784 17.909 -23.169 1.00 84.00 376 ALA A C 1
ATOM 3028 O O . ALA A 1 376 ? 27.104 18.183 -24.325 1.00 84.00 376 ALA A O 1
ATOM 3029 N N . ILE A 1 377 ? 26.644 18.854 -22.234 1.00 82.50 377 ILE A N 1
ATOM 3030 C CA . ILE A 1 377 ? 26.944 20.269 -22.476 1.00 82.50 377 ILE A CA 1
ATOM 3031 C C . ILE A 1 377 ? 28.446 20.447 -22.725 1.00 82.50 377 ILE A C 1
ATOM 3033 O O . ILE A 1 377 ? 28.821 21.098 -23.700 1.00 82.50 377 ILE A O 1
ATOM 3037 N N . TYR A 1 378 ? 29.299 19.822 -21.904 1.00 81.50 378 TYR A N 1
ATOM 3038 C CA . TYR A 1 378 ? 30.759 19.894 -22.025 1.00 81.50 378 TYR A CA 1
ATOM 3039 C C . TYR A 1 378 ? 31.238 19.432 -23.401 1.00 81.50 378 TYR A C 1
ATOM 3041 O O . TYR A 1 378 ? 31.997 20.130 -24.069 1.00 81.50 378 TYR A O 1
ATOM 3049 N N . THR A 1 379 ? 30.741 18.274 -23.836 1.00 82.75 379 THR A N 1
ATOM 3050 C CA . THR A 1 379 ? 31.121 17.608 -25.092 1.00 82.75 379 THR A CA 1
ATOM 3051 C C . THR A 1 379 ? 30.425 18.172 -26.330 1.00 82.75 379 THR A C 1
ATOM 3053 O O . THR A 1 379 ? 30.682 17.709 -27.442 1.00 82.75 379 THR A O 1
ATOM 3056 N N . SER A 1 380 ? 29.544 19.164 -26.179 1.00 81.12 380 SER A N 1
ATOM 3057 C CA . SER A 1 380 ? 28.896 19.790 -27.329 1.00 81.12 380 SER A CA 1
ATOM 3058 C C . SER A 1 380 ? 29.896 20.623 -28.148 1.00 81.12 380 SER A C 1
ATOM 3060 O O . SER A 1 380 ? 30.916 21.083 -27.642 1.00 81.12 380 SER A O 1
ATOM 3062 N N . ASN A 1 381 ? 29.630 20.833 -29.441 1.00 81.50 381 ASN A N 1
ATOM 3063 C CA . ASN A 1 381 ? 30.555 21.515 -30.366 1.00 81.50 381 ASN A CA 1
ATOM 3064 C C . ASN A 1 381 ? 30.622 23.051 -30.166 1.00 81.50 381 ASN A C 1
ATOM 3066 O O . ASN A 1 381 ? 30.784 23.804 -31.126 1.00 81.50 381 ASN A O 1
ATOM 3070 N N . TRP A 1 382 ? 30.485 23.538 -28.931 1.00 82.81 382 TRP A N 1
ATOM 3071 C CA . TRP A 1 382 ? 30.586 24.954 -28.576 1.00 82.81 382 TRP A CA 1
ATOM 3072 C C . TRP A 1 382 ? 32.002 25.559 -28.704 1.00 82.81 382 TRP A C 1
ATOM 3074 O O . TRP A 1 382 ? 32.061 26.716 -29.137 1.00 82.81 382 TRP A O 1
ATOM 3084 N N . PRO A 1 383 ? 33.134 24.848 -28.445 1.00 77.19 383 PRO A N 1
ATOM 3085 C CA . PRO A 1 383 ? 34.474 25.459 -28.428 1.00 77.19 383 PRO A CA 1
ATOM 3086 C C . PRO A 1 383 ? 34.963 25.971 -29.792 1.00 77.19 383 PRO A C 1
ATOM 3088 O O . PRO A 1 383 ? 35.912 26.744 -29.850 1.00 77.19 383 PRO A O 1
ATOM 3091 N N . GLY A 1 384 ? 34.321 25.547 -30.887 1.00 76.44 384 GLY A N 1
ATOM 3092 C CA . GLY A 1 384 ? 34.641 25.950 -32.263 1.00 76.44 384 GLY A CA 1
ATOM 3093 C C . GLY A 1 384 ? 33.484 26.626 -33.001 1.00 76.44 384 GLY A C 1
ATOM 3094 O O . GLY A 1 384 ? 33.536 26.750 -34.221 1.00 76.44 384 GLY A O 1
ATOM 3095 N N . SER A 1 385 ? 32.422 27.027 -32.292 1.00 77.56 385 SER A N 1
ATOM 3096 C CA . SER A 1 385 ? 31.208 27.584 -32.911 1.00 77.56 385 SER A CA 1
ATOM 3097 C C . SER A 1 385 ? 31.382 29.002 -33.472 1.00 77.56 385 SER A C 1
ATOM 3099 O O . SER A 1 385 ? 30.594 29.420 -34.315 1.00 77.56 385 SER A O 1
ATOM 3101 N N . GLY A 1 386 ? 32.394 29.747 -33.010 1.00 77.12 386 GLY A N 1
ATOM 3102 C CA . GLY A 1 386 ? 32.641 31.143 -33.397 1.00 77.12 386 GLY A CA 1
ATOM 3103 C C . GLY A 1 386 ? 31.638 32.155 -32.823 1.00 77.12 386 GLY A C 1
ATOM 3104 O O . GLY A 1 386 ? 31.850 33.358 -32.958 1.00 77.12 386 GLY A O 1
ATOM 3105 N N . ASP A 1 387 ? 30.577 31.694 -32.153 1.00 85.12 387 ASP A N 1
ATOM 3106 C CA . ASP A 1 387 ? 29.574 32.543 -31.516 1.00 85.12 387 ASP A CA 1
ATOM 3107 C C . ASP A 1 387 ? 29.919 32.776 -30.037 1.00 85.12 387 ASP A C 1
ATOM 3109 O O . ASP A 1 387 ? 29.736 31.913 -29.171 1.00 85.12 387 ASP A O 1
ATOM 3113 N N . LEU A 1 388 ? 30.409 33.984 -29.743 1.00 82.62 388 LEU A N 1
ATOM 3114 C CA . LEU A 1 388 ? 30.777 34.419 -28.394 1.00 82.62 388 LEU A CA 1
ATOM 3115 C C . LEU A 1 388 ? 29.617 34.336 -27.391 1.00 82.62 388 LEU A C 1
ATOM 3117 O O . LEU A 1 388 ? 29.871 34.163 -26.198 1.00 82.62 388 LEU A O 1
ATOM 3121 N N . ARG A 1 389 ? 28.358 34.462 -27.838 1.00 83.62 389 ARG A N 1
ATOM 3122 C CA . ARG A 1 389 ? 27.193 34.370 -26.944 1.00 83.62 389 ARG A CA 1
ATOM 3123 C C . ARG A 1 389 ? 26.993 32.934 -26.479 1.00 83.62 389 ARG A C 1
ATOM 3125 O O . ARG A 1 389 ? 26.942 32.692 -25.278 1.00 83.62 389 ARG A O 1
ATOM 3132 N N . LEU A 1 390 ? 27.006 31.987 -27.417 1.00 82.69 390 LEU A N 1
ATOM 3133 C CA . LEU A 1 390 ? 26.868 30.562 -27.123 1.00 82.69 390 LEU A CA 1
ATOM 3134 C C . LEU A 1 390 ? 27.987 30.058 -26.201 1.00 82.69 390 LEU A C 1
ATOM 3136 O O . LEU A 1 390 ? 27.717 29.343 -25.240 1.00 82.69 390 LEU A O 1
ATOM 3140 N N . MET A 1 391 ? 29.237 30.459 -26.456 1.00 82.19 391 MET A N 1
ATOM 3141 C CA . MET A 1 391 ? 30.372 30.075 -25.607 1.00 82.19 391 MET A CA 1
ATOM 3142 C C . MET A 1 391 ? 30.225 30.613 -24.179 1.00 82.19 391 MET A C 1
ATOM 3144 O O . MET A 1 391 ? 30.456 29.881 -23.217 1.00 82.19 391 MET A O 1
ATOM 3148 N N . LYS A 1 392 ? 29.814 31.879 -24.031 1.00 84.81 392 LYS A N 1
ATOM 3149 C CA . LYS A 1 392 ? 29.599 32.499 -22.721 1.00 84.81 392 LYS A CA 1
ATOM 3150 C C . LYS A 1 392 ? 28.456 31.823 -21.960 1.00 84.81 392 LYS A C 1
ATOM 3152 O O . LYS A 1 392 ? 28.626 31.519 -20.783 1.00 84.81 392 LYS A O 1
ATOM 3157 N N . ASP A 1 393 ? 27.338 31.541 -22.623 1.00 84.25 393 ASP A N 1
ATOM 3158 C CA . ASP A 1 393 ? 26.172 30.899 -22.006 1.00 84.25 393 ASP A CA 1
ATOM 3159 C C . ASP A 1 393 ? 26.484 29.460 -21.559 1.00 84.25 393 ASP A C 1
ATOM 3161 O O . ASP A 1 393 ? 26.153 29.070 -20.438 1.00 84.25 393 ASP A O 1
ATOM 3165 N N . VAL A 1 394 ? 27.198 28.682 -22.382 1.00 84.44 394 VAL A N 1
ATOM 3166 C CA . VAL A 1 394 ? 27.632 27.317 -22.034 1.00 84.44 394 VAL A CA 1
ATOM 3167 C C . VAL A 1 394 ? 28.614 27.316 -20.858 1.00 84.44 394 VAL A C 1
ATOM 3169 O O . VAL A 1 394 ? 28.463 26.498 -19.951 1.00 84.44 394 VAL A O 1
ATOM 3172 N N . LEU A 1 395 ? 29.573 28.248 -20.817 1.00 82.38 395 LEU A N 1
ATOM 3173 C CA . LEU A 1 395 ? 30.502 28.401 -19.688 1.00 82.38 395 LEU A CA 1
ATOM 3174 C C . LEU A 1 395 ? 29.784 28.807 -18.394 1.00 82.38 395 LEU A C 1
ATOM 3176 O O . LEU A 1 395 ? 30.132 28.324 -17.316 1.00 82.38 395 LEU A O 1
ATOM 3180 N N . ILE A 1 396 ? 28.749 29.649 -18.482 1.00 83.44 396 ILE A N 1
ATOM 3181 C CA . ILE A 1 396 ? 27.917 30.001 -17.326 1.00 83.44 396 ILE A CA 1
ATOM 3182 C C . ILE A 1 396 ? 27.201 28.755 -16.798 1.00 83.44 396 ILE A C 1
ATOM 3184 O O . ILE A 1 396 ? 27.220 28.517 -15.595 1.00 83.44 396 ILE A O 1
ATOM 3188 N N . ILE A 1 397 ? 26.634 27.921 -17.671 1.00 80.81 397 ILE A N 1
ATOM 3189 C CA . ILE A 1 397 ? 25.937 26.693 -17.258 1.00 80.81 397 ILE A CA 1
ATOM 3190 C C . ILE A 1 397 ? 26.922 25.643 -16.707 1.00 80.81 397 ILE A C 1
ATOM 3192 O O . ILE A 1 397 ? 26.629 25.005 -15.702 1.00 80.81 397 ILE A O 1
ATOM 3196 N N . GLN A 1 398 ? 28.112 25.507 -17.300 1.00 78.38 398 GLN A N 1
ATOM 3197 C CA . GLN A 1 398 ? 29.204 24.641 -16.820 1.00 78.38 398 GLN A CA 1
ATOM 3198 C C . GLN A 1 398 ? 29.761 25.061 -15.456 1.00 78.38 398 GLN A C 1
ATOM 3200 O O . GLN A 1 398 ? 30.182 24.218 -14.671 1.00 78.38 398 GLN A O 1
ATOM 3205 N N . SER A 1 399 ? 29.781 26.364 -15.167 1.00 74.81 399 SER A N 1
ATOM 3206 C CA . SER A 1 399 ? 30.284 26.881 -13.888 1.00 74.81 399 SER A CA 1
ATOM 3207 C C . SER A 1 399 ? 29.282 26.734 -12.735 1.00 74.81 399 SER A C 1
ATOM 3209 O O . SER A 1 399 ? 29.641 26.949 -11.575 1.00 74.81 399 SER A O 1
ATOM 3211 N N . GLN A 1 400 ? 28.039 26.327 -13.018 1.00 76.19 400 GLN A N 1
ATOM 3212 C CA . GLN A 1 400 ? 27.065 25.954 -11.993 1.00 76.19 400 GLN A CA 1
ATOM 3213 C C . GLN A 1 400 ? 27.400 24.572 -11.412 1.00 76.19 400 GLN A C 1
ATOM 3215 O O . GLN A 1 400 ? 27.745 23.635 -12.130 1.00 76.19 400 GLN A O 1
ATOM 3220 N N . ARG A 1 401 ? 27.286 24.426 -10.084 1.00 61.97 401 ARG A N 1
ATOM 3221 C CA . ARG A 1 401 ? 27.482 23.130 -9.410 1.00 61.97 401 ARG A CA 1
ATOM 3222 C C . ARG A 1 401 ? 26.439 22.115 -9.895 1.00 61.97 401 ARG A C 1
ATOM 3224 O O . ARG A 1 401 ? 25.281 22.482 -10.087 1.00 61.97 401 ARG A O 1
ATOM 3231 N N . THR A 1 402 ? 26.842 20.850 -10.031 1.00 61.31 402 THR A N 1
ATOM 3232 C CA . THR A 1 402 ? 25.917 19.715 -10.188 1.00 61.31 402 THR A CA 1
ATOM 3233 C C . THR A 1 402 ? 24.853 19.739 -9.088 1.00 61.31 402 THR A C 1
ATOM 3235 O O . THR A 1 402 ? 25.090 20.270 -7.995 1.00 61.31 402 THR A O 1
ATOM 3238 N N . ILE A 1 403 ? 23.661 19.198 -9.367 1.00 63.00 403 ILE A N 1
ATOM 3239 C CA . ILE A 1 403 ? 22.553 19.144 -8.403 1.00 63.00 403 ILE A CA 1
ATOM 3240 C C . ILE A 1 403 ? 22.899 18.134 -7.298 1.00 63.00 403 ILE A C 1
ATOM 3242 O O . ILE A 1 403 ? 22.412 17.014 -7.271 1.00 63.00 403 ILE A O 1
ATOM 3246 N N . VAL A 1 404 ? 23.733 18.549 -6.345 1.00 60.66 404 VAL A N 1
ATOM 3247 C CA . VAL A 1 404 ? 24.064 17.753 -5.164 1.00 60.66 404 VAL A CA 1
ATOM 3248 C C . VAL A 1 404 ? 22.947 17.936 -4.145 1.00 60.66 404 VAL A C 1
ATOM 3250 O O . VAL A 1 404 ? 22.894 18.928 -3.409 1.00 60.66 404 VAL A O 1
ATOM 3253 N N . LEU A 1 405 ? 22.027 16.977 -4.096 1.00 58.31 405 LEU A N 1
ATOM 3254 C CA . LEU A 1 405 ? 20.926 17.003 -3.141 1.00 58.31 405 LEU A CA 1
ATOM 3255 C C . LEU A 1 405 ? 21.454 16.672 -1.740 1.00 58.31 405 LEU A C 1
ATOM 3257 O O . LEU A 1 405 ? 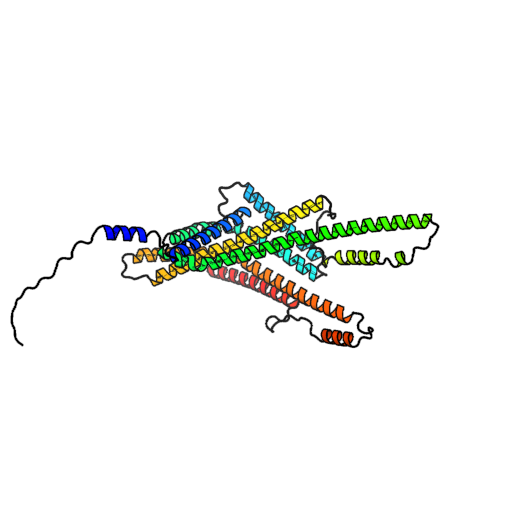21.842 15.545 -1.430 1.00 58.31 405 LEU A O 1
ATOM 3261 N N . ARG A 1 406 ? 21.483 17.695 -0.877 1.00 58.25 406 ARG A N 1
ATOM 3262 C CA . ARG A 1 406 ? 21.792 17.555 0.549 1.00 58.25 406 ARG A CA 1
ATOM 3263 C C . ARG A 1 406 ? 20.513 17.402 1.353 1.00 58.25 406 ARG A C 1
ATOM 3265 O O . ARG A 1 406 ? 19.702 18.325 1.415 1.00 58.25 406 ARG A O 1
ATOM 3272 N N . ALA A 1 407 ? 20.371 16.278 2.046 1.00 55.62 407 ALA A N 1
ATOM 3273 C CA . ALA A 1 407 ? 19.307 16.101 3.024 1.00 55.62 407 ALA A CA 1
ATOM 3274 C C . ALA A 1 407 ? 19.580 17.012 4.236 1.00 55.62 407 ALA A C 1
ATOM 3276 O O . ALA A 1 407 ? 20.465 16.736 5.048 1.00 55.62 407 ALA A O 1
ATOM 3277 N N . ASN A 1 408 ? 18.841 18.124 4.320 1.00 52.03 408 ASN A N 1
ATOM 3278 C CA . ASN A 1 408 ? 18.897 19.109 5.408 1.00 52.03 408 ASN A CA 1
ATOM 3279 C C . ASN A 1 408 ? 20.316 19.636 5.732 1.00 52.03 408 ASN A C 1
ATOM 3281 O O . ASN A 1 408 ? 20.633 19.916 6.881 1.00 52.03 408 ASN A O 1
ATOM 3285 N N . GLY A 1 409 ? 21.210 19.712 4.738 1.00 56.16 409 GLY A N 1
ATOM 3286 C CA . GLY A 1 409 ? 22.586 20.206 4.908 1.00 56.16 409 GLY A CA 1
ATOM 3287 C C . GLY A 1 409 ? 23.588 19.227 5.544 1.00 56.16 409 GLY A C 1
ATOM 3288 O O . GLY A 1 409 ? 24.790 19.450 5.403 1.00 56.16 409 GLY A O 1
ATOM 3289 N N . PHE A 1 410 ? 23.125 18.133 6.160 1.00 49.53 410 PHE A N 1
ATOM 3290 C CA . PHE A 1 410 ? 23.971 17.178 6.891 1.00 49.53 410 PHE A CA 1
ATOM 3291 C C . PHE A 1 410 ? 24.597 16.100 6.004 1.00 49.53 410 PHE A C 1
ATOM 3293 O O . PHE A 1 410 ? 25.756 15.743 6.198 1.00 49.53 410 PHE A O 1
ATOM 3300 N N . PHE A 1 411 ? 23.851 15.580 5.026 1.00 52.78 411 PHE A N 1
ATOM 3301 C CA . PHE A 1 411 ? 24.291 14.436 4.224 1.00 52.78 411 PHE A CA 1
ATOM 3302 C C . PHE A 1 411 ? 24.137 14.719 2.737 1.00 52.78 411 PHE A C 1
ATOM 3304 O O . PHE A 1 411 ? 23.057 15.098 2.286 1.00 52.78 411 PHE A O 1
ATOM 3311 N N . ILE A 1 412 ? 25.217 14.519 1.981 1.00 55.19 412 ILE A N 1
ATOM 3312 C CA . ILE A 1 412 ? 25.162 14.430 0.521 1.00 55.19 412 ILE A CA 1
ATOM 3313 C C . ILE A 1 412 ? 24.526 13.084 0.185 1.00 55.19 412 ILE A C 1
ATOM 3315 O O . ILE A 1 412 ? 24.986 12.050 0.679 1.00 55.19 412 ILE A O 1
ATOM 3319 N N . VAL A 1 413 ? 23.453 13.087 -0.606 1.00 53.66 413 VAL A N 1
ATOM 3320 C CA . VAL A 1 413 ? 22.837 11.830 -1.020 1.00 53.66 413 VAL A CA 1
ATOM 3321 C C . VAL A 1 413 ? 23.669 11.208 -2.133 1.00 53.66 413 VAL A C 1
ATOM 3323 O O . VAL A 1 413 ? 23.677 11.682 -3.257 1.00 53.66 413 VAL A O 1
ATOM 3326 N N . SER A 1 414 ? 24.388 10.148 -1.776 1.00 55.59 414 SER A N 1
ATOM 3327 C CA . SER A 1 414 ? 25.239 9.339 -2.652 1.00 55.59 414 SER A CA 1
ATOM 3328 C C . SER A 1 414 ? 25.009 7.848 -2.344 1.00 55.59 414 SER A C 1
ATOM 3330 O O . SER A 1 414 ? 24.302 7.522 -1.385 1.00 55.59 414 SER A O 1
ATOM 3332 N N . MET A 1 415 ? 25.609 6.931 -3.111 1.00 50.16 415 MET A N 1
ATOM 3333 C CA . MET A 1 415 ? 25.539 5.470 -2.899 1.00 50.16 415 MET A CA 1
ATOM 3334 C C . MET A 1 415 ? 25.933 5.049 -1.468 1.00 50.16 415 MET A C 1
ATOM 3336 O O . MET A 1 415 ? 25.402 4.078 -0.934 1.00 50.16 415 MET A O 1
ATOM 3340 N N . GLU A 1 416 ? 26.755 5.836 -0.767 1.00 52.12 416 GLU A N 1
ATOM 3341 C CA . GLU A 1 416 ? 27.040 5.623 0.659 1.00 52.12 416 GLU A CA 1
ATOM 3342 C C . GLU A 1 416 ? 25.805 5.725 1.577 1.00 52.12 416 GLU A C 1
ATOM 3344 O O . GLU A 1 416 ? 25.773 5.118 2.649 1.00 52.12 416 GLU A O 1
ATOM 3349 N N . MET A 1 417 ? 24.781 6.501 1.205 1.00 53.69 417 MET A N 1
ATOM 3350 C CA . MET A 1 417 ? 23.547 6.622 1.987 1.00 53.69 417 MET A CA 1
ATOM 3351 C C . MET A 1 417 ? 22.718 5.334 1.903 1.00 53.69 417 MET A C 1
ATOM 3353 O O . MET A 1 417 ? 22.115 4.941 2.899 1.00 53.69 417 MET A O 1
ATOM 3357 N N . PHE A 1 418 ? 22.752 4.633 0.762 1.00 52.44 418 PHE A N 1
ATOM 3358 C CA . PHE A 1 418 ? 22.133 3.314 0.582 1.00 52.44 418 PHE A CA 1
ATOM 3359 C C . PHE A 1 418 ? 22.755 2.277 1.526 1.00 52.44 418 PHE A C 1
ATOM 3361 O O . PHE A 1 418 ? 22.030 1.576 2.235 1.00 52.44 418 PHE A O 1
ATOM 3368 N N . GLU A 1 419 ? 24.086 2.241 1.633 1.00 55.16 419 GLU A N 1
ATOM 3369 C CA . GLU A 1 419 ? 24.761 1.358 2.586 1.00 55.16 419 GLU A CA 1
ATOM 3370 C C . GLU A 1 419 ? 24.461 1.712 4.042 1.00 55.16 419 GLU A C 1
ATOM 3372 O O . GLU A 1 419 ? 24.311 0.812 4.868 1.00 55.16 419 GLU A O 1
ATOM 3377 N N . LYS A 1 420 ? 24.375 3.010 4.367 1.00 57.81 420 LYS A N 1
ATOM 3378 C CA . LYS A 1 420 ? 24.067 3.499 5.718 1.00 57.81 420 LYS A CA 1
ATOM 3379 C C . LYS A 1 420 ? 22.620 3.188 6.102 1.00 57.81 420 LYS A C 1
ATOM 3381 O O . LYS A 1 420 ? 22.402 2.675 7.191 1.00 57.81 420 LYS A O 1
ATOM 3386 N N . VAL A 1 421 ? 21.644 3.403 5.219 1.00 55.47 421 VAL A N 1
ATOM 3387 C CA . VAL A 1 421 ? 20.226 3.073 5.457 1.00 55.47 421 VAL A CA 1
ATOM 3388 C C . VAL A 1 421 ? 20.026 1.563 5.569 1.00 55.47 421 VAL A C 1
ATOM 3390 O O . VAL A 1 421 ? 19.374 1.107 6.506 1.00 55.47 421 VAL A O 1
ATOM 3393 N N . ALA A 1 422 ? 20.631 0.770 4.681 1.00 53.34 422 ALA A N 1
ATOM 3394 C CA . ALA A 1 422 ? 20.581 -0.688 4.767 1.00 53.34 422 ALA A CA 1
ATOM 3395 C C . ALA A 1 422 ? 21.281 -1.216 6.034 1.00 53.34 422 ALA A C 1
ATOM 3397 O O . ALA A 1 422 ? 20.770 -2.137 6.676 1.00 53.34 422 ALA A O 1
ATOM 3398 N N . ARG A 1 423 ? 22.406 -0.610 6.453 1.00 58.69 423 ARG A N 1
ATOM 3399 C CA . ARG A 1 423 ? 23.051 -0.899 7.747 1.00 58.69 423 ARG A CA 1
ATOM 3400 C C . ARG A 1 423 ? 22.166 -0.520 8.921 1.00 58.69 423 ARG A C 1
ATOM 3402 O O . ARG A 1 423 ? 22.014 -1.339 9.811 1.00 58.69 423 ARG A O 1
ATOM 3409 N N . VAL A 1 424 ? 21.571 0.669 8.934 1.00 56.69 424 VAL A N 1
ATOM 3410 C CA . VAL A 1 424 ? 20.703 1.135 10.025 1.00 56.69 424 VAL A CA 1
ATOM 3411 C C . VAL A 1 424 ? 19.460 0.256 10.133 1.00 56.69 424 VAL A C 1
ATOM 3413 O O . VAL A 1 424 ? 19.123 -0.167 11.231 1.00 56.69 424 VAL A O 1
ATOM 3416 N N . ALA A 1 425 ? 18.834 -0.120 9.016 1.00 54.56 425 ALA A N 1
ATOM 3417 C CA . ALA A 1 425 ? 17.727 -1.072 9.013 1.00 54.56 425 ALA A CA 1
ATOM 3418 C C . ALA A 1 425 ? 18.156 -2.448 9.556 1.00 54.56 425 ALA A C 1
ATOM 3420 O O . ALA A 1 425 ? 17.470 -3.013 10.407 1.00 54.56 425 ALA A O 1
ATOM 3421 N N . ARG A 1 426 ? 19.321 -2.962 9.131 1.00 54.34 426 ARG A N 1
ATOM 3422 C CA . ARG A 1 426 ? 19.897 -4.212 9.656 1.00 54.34 426 ARG A CA 1
ATOM 3423 C C . ARG A 1 426 ? 20.194 -4.115 11.155 1.00 54.34 426 ARG A C 1
ATOM 3425 O O . ARG A 1 426 ? 19.878 -5.050 11.880 1.00 54.34 426 ARG A O 1
ATOM 3432 N N . ILE A 1 427 ? 20.755 -2.998 11.618 1.00 58.75 427 ILE A N 1
ATOM 3433 C CA . ILE A 1 427 ? 21.040 -2.729 13.032 1.00 58.75 427 ILE A CA 1
ATOM 3434 C C . ILE A 1 427 ? 19.736 -2.710 13.823 1.00 58.75 427 ILE A C 1
ATOM 3436 O O . ILE A 1 427 ? 19.630 -3.453 14.782 1.00 58.75 427 ILE A O 1
ATOM 3440 N N . ILE A 1 428 ? 18.719 -1.957 13.395 1.00 56.38 428 ILE A N 1
ATOM 3441 C CA . ILE A 1 428 ? 17.431 -1.876 14.100 1.00 56.38 428 ILE A CA 1
ATOM 3442 C C . ILE A 1 428 ? 16.793 -3.259 14.225 1.00 56.38 428 ILE A C 1
ATOM 3444 O O . ILE A 1 428 ? 16.346 -3.621 15.310 1.00 56.38 428 ILE A O 1
ATOM 3448 N N . VAL A 1 429 ? 16.775 -4.053 13.151 1.00 59.50 429 VAL A N 1
ATOM 3449 C CA . VAL A 1 429 ? 16.224 -5.417 13.186 1.00 59.50 429 VAL A CA 1
ATOM 3450 C C . VAL A 1 429 ? 17.022 -6.300 14.142 1.00 59.50 429 VAL A C 1
ATOM 3452 O O . VAL A 1 429 ? 16.428 -6.960 14.990 1.00 59.50 429 VAL A O 1
ATOM 3455 N N . ASN A 1 430 ? 18.353 -6.271 14.060 1.00 59.38 430 ASN A N 1
ATOM 3456 C CA . ASN A 1 430 ? 19.207 -7.088 14.915 1.00 59.38 430 ASN A CA 1
ATOM 3457 C C . ASN A 1 430 ? 19.072 -6.681 16.390 1.00 59.38 430 ASN A C 1
ATOM 3459 O O . ASN A 1 430 ? 18.884 -7.530 17.248 1.00 59.38 430 ASN A O 1
ATOM 3463 N N . THR A 1 431 ? 19.052 -5.379 16.678 1.00 66.56 431 THR A N 1
ATOM 3464 C CA . THR A 1 431 ? 18.833 -4.833 18.020 1.00 66.56 431 THR A CA 1
ATOM 3465 C C . THR A 1 431 ? 17.446 -5.185 18.546 1.00 66.56 431 THR A C 1
ATOM 3467 O O . THR A 1 431 ? 17.331 -5.542 19.710 1.00 66.56 431 THR A O 1
ATOM 3470 N N . THR A 1 432 ? 16.403 -5.143 17.712 1.00 59.06 432 THR A N 1
ATOM 3471 C CA . THR A 1 432 ? 15.035 -5.505 18.120 1.00 59.06 432 THR A CA 1
ATOM 3472 C C . THR A 1 432 ? 14.928 -6.996 18.436 1.00 59.06 432 THR A C 1
ATOM 3474 O O . THR A 1 432 ? 14.316 -7.357 19.434 1.00 59.06 432 THR A O 1
ATOM 3477 N N . ILE A 1 433 ? 15.554 -7.861 17.633 1.00 62.56 433 ILE A N 1
ATOM 3478 C CA . ILE A 1 433 ? 15.599 -9.310 17.872 1.00 62.56 433 ILE A CA 1
ATOM 3479 C C . ILE A 1 433 ? 16.416 -9.623 19.131 1.00 62.56 433 ILE A C 1
ATOM 3481 O O . ILE A 1 433 ? 15.967 -10.397 19.971 1.00 62.56 433 ILE A O 1
ATOM 3485 N N . SER A 1 434 ? 17.574 -8.986 19.312 1.00 65.25 434 SER A N 1
ATOM 3486 C CA . SER A 1 434 ? 18.372 -9.127 20.532 1.00 65.25 434 SER A CA 1
ATOM 3487 C C . SER A 1 434 ? 17.611 -8.652 21.769 1.00 65.25 434 SER A C 1
ATOM 3489 O O . SER A 1 434 ? 17.617 -9.354 22.770 1.00 65.25 434 SER A O 1
ATOM 3491 N N . TYR A 1 435 ? 16.907 -7.516 21.704 1.00 64.06 435 TYR A N 1
ATOM 3492 C CA . TYR A 1 435 ? 16.054 -7.046 22.801 1.00 64.06 435 TYR A CA 1
ATOM 3493 C C . TYR A 1 435 ? 14.886 -7.991 23.073 1.00 64.06 435 TYR A C 1
ATOM 3495 O O . TYR A 1 435 ? 14.557 -8.224 24.229 1.00 64.06 435 TYR A O 1
ATOM 3503 N N . PHE A 1 436 ? 14.272 -8.543 22.026 1.00 61.03 436 PHE A N 1
ATOM 3504 C CA . PHE A 1 436 ? 13.193 -9.515 22.153 1.00 61.03 436 PHE A CA 1
ATOM 3505 C C . PHE A 1 436 ? 13.666 -10.782 22.878 1.00 61.03 436 PHE A C 1
ATOM 3507 O O . PHE A 1 436 ? 13.042 -11.184 23.854 1.00 61.03 436 PHE A O 1
ATOM 3514 N N . PHE A 1 437 ? 14.806 -11.356 22.481 1.00 63.16 437 PHE A N 1
ATOM 3515 C CA . PHE A 1 437 ? 15.391 -12.510 23.171 1.00 63.16 437 PHE A CA 1
ATOM 3516 C C . PHE A 1 437 ? 15.843 -12.187 24.598 1.00 63.16 437 PHE A C 1
ATOM 3518 O O . PHE A 1 437 ? 15.726 -13.027 25.484 1.00 63.16 437 PHE A O 1
ATOM 3525 N N . LEU A 1 438 ? 16.329 -10.969 24.838 1.00 64.19 438 LEU A N 1
ATOM 3526 C CA . LEU A 1 438 ? 16.742 -10.530 26.169 1.00 64.19 438 LEU A CA 1
ATOM 3527 C C . LEU A 1 438 ? 15.534 -10.349 27.099 1.00 64.19 438 LEU A C 1
ATOM 3529 O O . LEU A 1 438 ? 15.598 -10.755 28.252 1.00 64.19 438 LEU A O 1
ATOM 3533 N N . LEU A 1 439 ? 14.417 -9.817 26.596 1.00 53.66 439 LEU A N 1
ATOM 3534 C CA . LEU A 1 439 ? 13.152 -9.745 27.333 1.00 53.66 439 LEU A CA 1
ATOM 3535 C C . LEU A 1 439 ? 12.582 -11.137 27.619 1.00 53.66 439 LEU A C 1
ATOM 3537 O O . LEU A 1 439 ? 12.166 -11.397 28.742 1.00 53.66 439 LEU A O 1
ATOM 3541 N N . GLN A 1 440 ? 12.633 -12.047 26.645 1.00 61.41 440 GLN A N 1
ATOM 3542 C CA . GLN A 1 440 ? 12.166 -13.423 26.815 1.00 61.41 440 GLN A CA 1
ATOM 3543 C C . GLN A 1 440 ? 12.991 -14.183 27.871 1.00 61.41 440 GLN A C 1
ATOM 3545 O O . GLN A 1 440 ? 12.432 -14.890 28.700 1.00 61.41 440 GLN A O 1
ATOM 3550 N N . ALA A 1 441 ? 14.310 -13.962 27.913 1.00 67.31 441 ALA A N 1
ATOM 3551 C CA . ALA A 1 441 ? 15.192 -14.524 28.939 1.00 67.31 441 ALA A CA 1
ATOM 3552 C C . ALA A 1 441 ? 14.999 -13.902 30.339 1.00 67.31 441 ALA A C 1
ATOM 3554 O O . ALA A 1 441 ? 15.411 -14.493 31.337 1.00 67.31 441 ALA A O 1
ATOM 3555 N N . VAL A 1 442 ? 14.413 -12.703 30.422 1.00 65.06 442 VAL A N 1
ATOM 3556 C CA . VAL A 1 442 ? 14.056 -12.047 31.689 1.00 65.06 442 VAL A CA 1
ATOM 3557 C C . VAL A 1 442 ? 12.677 -12.498 32.180 1.00 65.06 442 VAL A C 1
ATOM 3559 O O . VAL A 1 442 ? 12.496 -12.593 33.385 1.00 65.06 442 VAL A O 1
ATOM 3562 N N . GLU A 1 443 ? 11.735 -12.814 31.285 1.00 57.03 443 GLU A N 1
ATOM 3563 C CA . GLU A 1 443 ? 10.427 -13.393 31.645 1.00 57.03 443 GLU A CA 1
ATOM 3564 C C . GLU A 1 443 ? 10.508 -14.872 32.074 1.00 57.03 443 GLU A C 1
ATOM 3566 O O . GLU A 1 443 ? 9.611 -15.354 32.761 1.00 57.03 443 GLU A O 1
ATOM 3571 N N . GLU A 1 444 ? 11.570 -15.597 31.704 1.00 53.91 444 GLU A N 1
ATOM 3572 C CA . GLU A 1 444 ? 11.821 -16.989 32.129 1.00 53.91 444 GLU A CA 1
ATOM 3573 C C . GLU A 1 444 ? 12.488 -17.121 33.521 1.00 53.91 444 GLU A C 1
ATOM 3575 O O . GLU A 1 444 ? 12.859 -18.226 33.926 1.00 53.91 444 GLU A O 1
ATOM 3580 N N . LYS A 1 445 ? 12.620 -16.025 34.279 1.00 38.47 445 LYS A N 1
ATOM 3581 C CA . LYS A 1 445 ? 13.025 -16.014 35.696 1.00 38.47 445 LYS A CA 1
ATOM 3582 C C . LYS A 1 445 ? 11.921 -15.442 36.568 1.00 38.47 445 LYS A C 1
ATOM 3584 O O . LYS A 1 445 ? 11.774 -15.962 37.697 1.00 38.47 445 LYS A O 1
#

Solvent-accessible surface area (backbone atoms only — not comparable to full-atom values): 25058 Å² total; per-residue (Å²): 137,85,89,83,89,87,91,86,90,82,88,83,86,84,86,82,89,81,66,78,70,65,56,58,62,54,59,65,59,66,78,75,63,78,55,70,68,57,60,54,48,53,53,51,52,53,50,50,54,49,52,54,50,51,33,51,52,33,25,48,75,51,46,66,46,64,78,56,80,88,48,64,74,65,48,54,55,48,34,52,51,54,42,50,52,37,50,52,54,20,50,26,26,47,52,39,24,63,79,37,55,89,43,56,66,57,23,44,56,32,48,49,54,22,49,54,33,50,52,42,45,48,51,53,50,34,49,65,73,36,28,69,41,48,40,45,49,54,52,55,54,39,48,54,46,52,60,49,51,70,40,74,87,44,35,66,62,42,52,64,57,50,67,59,57,52,48,50,46,52,50,54,48,48,56,53,48,51,50,52,49,50,69,55,47,53,58,51,53,51,50,55,53,49,54,52,49,50,52,54,50,52,56,51,52,51,52,54,52,52,52,53,52,54,36,56,75,69,74,45,85,71,76,53,67,70,68,71,66,45,50,57,64,55,53,50,50,48,50,46,48,65,63,63,35,77,84,70,47,78,82,76,40,61,64,101,60,91,71,53,91,87,40,74,68,36,55,53,51,54,50,52,54,52,52,49,51,53,49,44,53,39,42,51,53,16,54,57,41,42,52,52,51,52,50,48,47,51,55,17,50,51,51,49,47,52,55,49,64,74,68,66,48,91,85,44,93,57,36,70,62,54,49,50,52,48,52,52,52,50,54,51,50,54,54,43,49,53,33,48,44,67,46,41,45,63,52,52,52,51,51,52,55,51,49,52,52,44,52,52,41,54,51,45,46,55,37,53,53,41,50,52,52,52,50,54,60,69,72,38,77,53,94,76,61,86,48,69,64,61,42,51,53,51,51,56,59,67,70,48,78,71,69,77,56,48,60,90,79,78,41,74,69,47,76,66,50,57,56,48,50,55,46,48,52,51,47,52,52,51,52,50,51,52,48,50,54,52,51,53,62,57,72,76,107